Protein AF-A0A915M5M2-F1 (afdb_monomer_lite)

InterPro domains:
  IPR000086 NUDIX hydrolase domain [PF00293] (46-185)
  IPR000086 NUDIX hydrolase domain [PS51462] (45-188)
  IPR007653 Signal peptidase complex subunit 3 [PF04573] (214-385)
  IPR011876 Isopentenyl-diphosphate delta-isomerase, type 1 [TIGR02150] (22-188)
  IPR011876 Isopentenyl-diphosphate delta-isomerase, type 1 [cd02885] (21-188)
  IPR015797 NUDIX hydrolase-like domain superfamily [SSF55811] (20-199)
  IPR036440 Peptidase C15, pyroglutamyl peptidase I-like superfamily [G3DSA:3.40.630.20] (381-502)
  IPR036440 Peptidase C15, pyroglutamyl peptidase I-like superfamily [SSF53182] (428-496)

Foldseek 3Di:
DDDDDDPDPQDPVLVVQQQFWFFFADPLRHTPDTDGNLVVFQDVTETAKEAEWEAAPVLWTKKFQWAQNDPFPHRAIEGDWMGGQGPPQLSDPLQSRLVVVCVGCCQFWVDNPDDSVQKDWQEWDWDWDARDPGTIDTYRYTYIYGYNDDDDTHGDNSTTVDMDTHDPVRVVCVVVVPPGHHDPVRVVCVVVCVVVVCSVQVVPSVVNRDDHDDCDPVNVVVVVVVVVVVVVVVVLVVLAVVQVVFDFAWAKDKDKDDWAWAWDQDPVDRPWIKIWIKIFMWIWTQQVSRDDPFFFKKKKWKWWWDCDPVGRIDIDTQDIDIGGPVHRRIDTDGRDIGPDIPMGRHCRLAQGFFTKIWMKMWGDTPHHDTDIHTYPDIDGDGHYNDHPPDPPPPPDPPDDPPDPPPPFDDDPFDVVQLVVQLPVVADPVLDPDDDDDDRDPPVPVPDDDDWDWDDDDVPDTDIDGADDDDPRRHPVSVVSSVVSSVVSCVVRVVVVVVPPPDD

Structure (mmCIF, N/CA/C/O backbone):
data_AF-A0A915M5M2-F1
#
_entry.id   AF-A0A915M5M2-F1
#
loop_
_atom_site.group_PDB
_atom_site.id
_atom_site.type_symbol
_atom_site.label_atom_id
_atom_site.label_alt_id
_atom_site.label_comp_id
_atom_site.label_asym_id
_atom_site.label_entity_id
_atom_site.label_seq_id
_atom_site.pdbx_PDB_ins_code
_atom_site.Cartn_x
_atom_site.Cartn_y
_atom_site.Cartn_z
_atom_site.occupancy
_atom_site.B_iso_or_equiv
_atom_site.auth_seq_id
_atom_site.auth_comp_id
_atom_site.auth_asym_id
_atom_site.auth_atom_id
_atom_site.pdbx_PDB_model_num
ATOM 1 N N . MET A 1 1 ? -45.201 20.369 19.555 1.00 33.81 1 MET A N 1
ATOM 2 C CA . MET A 1 1 ? -45.383 20.802 20.955 1.00 33.81 1 MET A CA 1
ATOM 3 C C . MET A 1 1 ? -44.369 20.042 21.785 1.00 33.81 1 MET A C 1
ATOM 5 O O . MET A 1 1 ? -44.479 18.831 21.884 1.00 33.81 1 MET A O 1
ATOM 9 N N . SER A 1 2 ? -43.324 20.739 22.230 1.00 32.69 2 SER A N 1
ATOM 10 C CA . SER A 1 2 ? -42.246 20.189 23.054 1.00 32.69 2 SER A CA 1
ATOM 11 C C . SER A 1 2 ? -42.745 20.103 24.493 1.00 32.69 2 SER A C 1
ATOM 13 O O . SER A 1 2 ? -42.995 21.133 25.116 1.00 32.69 2 SER A O 1
ATOM 15 N N . THR A 1 3 ? -42.967 18.893 24.992 1.00 32.53 3 THR A N 1
ATOM 16 C CA . THR A 1 3 ? -43.141 18.652 26.423 1.00 32.53 3 THR A CA 1
ATOM 17 C C . THR A 1 3 ? -41.761 18.702 27.061 1.00 32.53 3 THR A C 1
ATOM 19 O O . THR A 1 3 ? -40.952 17.797 26.870 1.00 32.53 3 THR A O 1
ATOM 22 N N . ALA A 1 4 ? -41.492 19.791 27.779 1.00 34.19 4 ALA A N 1
ATOM 23 C CA . ALA A 1 4 ? -40.374 19.887 28.699 1.00 34.19 4 ALA A CA 1
ATOM 24 C C . ALA A 1 4 ? -40.492 18.754 29.729 1.00 34.19 4 ALA A C 1
ATOM 26 O O . ALA A 1 4 ? -41.452 18.713 30.497 1.00 34.19 4 ALA A O 1
ATOM 27 N N . VAL A 1 5 ? -39.544 17.819 29.695 1.00 35.91 5 VAL A N 1
ATOM 28 C CA . VAL A 1 5 ? -39.347 16.837 30.763 1.00 35.91 5 VAL A CA 1
ATOM 29 C C . VAL A 1 5 ? -38.739 17.603 31.934 1.00 35.91 5 VAL A C 1
ATOM 31 O O . VAL A 1 5 ? -37.741 18.307 31.768 1.00 35.91 5 VAL A O 1
ATOM 34 N N . SER A 1 6 ? -39.413 17.550 33.082 1.00 35.06 6 SER A N 1
ATOM 35 C CA . SER A 1 6 ? -38.939 18.108 34.343 1.00 35.06 6 SER A CA 1
ATOM 36 C C . SER A 1 6 ? -37.562 17.547 34.678 1.00 35.06 6 SER A C 1
ATOM 38 O O . SER A 1 6 ? -37.263 16.390 34.395 1.00 35.06 6 SER A O 1
ATOM 40 N N . THR A 1 7 ? -36.715 18.368 35.296 1.00 39.00 7 THR A N 1
ATOM 41 C CA . THR A 1 7 ? -35.523 17.905 36.009 1.00 39.00 7 THR A CA 1
ATOM 42 C C . THR A 1 7 ? -35.984 17.072 37.201 1.00 39.00 7 THR A C 1
ATOM 44 O O . THR A 1 7 ? -36.107 17.586 38.315 1.00 39.00 7 THR A O 1
ATOM 47 N N . ASP A 1 8 ? -36.332 15.816 36.942 1.00 49.72 8 ASP A N 1
ATOM 48 C CA . ASP A 1 8 ? -36.612 14.839 37.977 1.00 49.72 8 ASP A CA 1
ATOM 49 C C . ASP A 1 8 ? -35.335 14.679 38.802 1.00 49.72 8 ASP A C 1
ATOM 51 O O . ASP A 1 8 ? -34.231 14.523 38.272 1.00 49.72 8 ASP A O 1
ATOM 55 N N . SER A 1 9 ? -35.482 14.825 40.116 1.00 58.91 9 SER A N 1
ATOM 56 C CA . SER A 1 9 ? -34.416 14.599 41.081 1.00 58.91 9 SER A CA 1
ATOM 57 C C . SER A 1 9 ? -33.800 13.228 40.818 1.00 58.91 9 SER A C 1
ATOM 59 O O . SER A 1 9 ? -34.508 12.223 40.912 1.00 58.91 9 SER A O 1
ATOM 61 N N . VAL A 1 10 ? -32.507 13.199 40.484 1.00 68.25 10 VAL A N 1
ATOM 62 C CA . VAL A 1 10 ? -31.727 11.961 40.386 1.00 68.25 10 VAL A CA 1
ATOM 63 C C . VAL A 1 10 ? -31.966 11.144 41.652 1.00 68.25 10 VAL A C 1
ATOM 65 O O . VAL A 1 10 ? -31.984 11.700 42.755 1.00 68.25 10 VAL A O 1
ATOM 68 N N . ASP A 1 11 ? -32.188 9.841 41.488 1.00 81.50 11 ASP A N 1
ATOM 69 C CA . ASP A 1 11 ? -32.394 8.942 42.616 1.00 81.50 11 ASP A CA 1
ATOM 70 C C . ASP A 1 11 ? -31.235 9.095 43.630 1.00 81.50 11 ASP A C 1
ATOM 72 O O . ASP A 1 11 ? -30.071 9.036 43.218 1.00 81.50 11 ASP A O 1
ATOM 76 N N . PRO A 1 12 ? -31.506 9.308 44.936 1.00 83.31 12 PRO A N 1
ATOM 77 C CA . PRO A 1 12 ? -30.465 9.603 45.922 1.00 83.31 12 PRO A CA 1
ATOM 78 C C . PRO A 1 12 ? -29.340 8.564 45.985 1.00 83.31 12 PRO A C 1
ATOM 80 O O . PRO A 1 12 ? -28.201 8.913 46.299 1.00 83.31 12 PRO A O 1
ATOM 83 N N . ILE A 1 13 ? -29.641 7.299 45.678 1.00 81.94 13 ILE A N 1
ATOM 84 C CA . ILE A 1 13 ? -28.661 6.210 45.685 1.00 81.94 13 ILE A CA 1
ATOM 85 C C . ILE A 1 13 ? -27.754 6.319 44.454 1.00 81.94 13 ILE A C 1
ATOM 87 O O . ILE A 1 13 ? -26.530 6.252 44.573 1.00 81.94 13 ILE A O 1
ATOM 91 N N . GLN A 1 14 ? -28.327 6.575 43.273 1.00 84.25 14 GLN A N 1
ATOM 92 C CA . GLN A 1 14 ? -27.537 6.783 42.054 1.00 84.25 14 GLN A CA 1
ATOM 93 C C . GLN A 1 14 ? -26.695 8.067 42.130 1.00 84.25 14 GLN A C 1
ATOM 95 O O . GLN A 1 14 ? -25.570 8.091 41.631 1.00 84.25 14 GLN A O 1
ATOM 100 N N . GLU A 1 15 ? 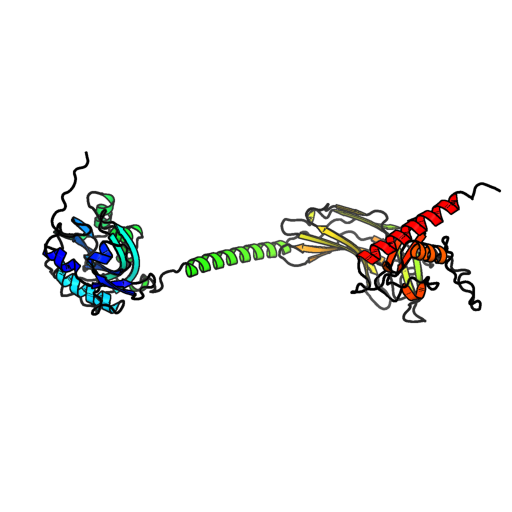-27.187 9.100 42.819 1.00 85.62 15 GLU A N 1
ATOM 101 C CA . GLU A 1 15 ? -26.443 10.333 43.091 1.00 85.62 15 GLU A CA 1
ATOM 102 C C . GLU A 1 15 ? -25.208 10.074 43.973 1.00 85.62 15 GLU A C 1
ATOM 104 O O . GLU A 1 15 ? -24.147 10.659 43.747 1.00 85.62 15 GLU A O 1
ATOM 109 N N . GLN A 1 16 ? -25.302 9.153 44.940 1.00 87.12 16 GLN A N 1
ATOM 110 C CA . GLN A 1 16 ? -24.155 8.746 45.755 1.00 87.12 16 GLN A CA 1
ATOM 111 C C . GLN A 1 16 ? -23.074 8.069 44.898 1.00 87.12 16 GLN A C 1
ATOM 113 O O . GLN A 1 16 ? -21.888 8.378 45.049 1.00 87.12 16 GLN A O 1
ATOM 118 N N . TYR A 1 17 ? -23.461 7.213 43.948 1.00 87.12 17 TYR A N 1
ATOM 119 C CA . TYR A 1 17 ? -22.517 6.543 43.043 1.00 87.12 17 TYR A CA 1
ATOM 120 C C . TYR A 1 17 ? -21.781 7.496 42.098 1.00 87.12 17 TYR A C 1
ATOM 122 O O . TYR A 1 17 ? -20.710 7.161 41.598 1.00 87.12 17 TYR A O 1
ATOM 130 N N . LEU A 1 18 ? -22.294 8.707 41.868 1.00 90.19 18 LEU A N 1
ATOM 131 C CA . LEU A 1 18 ? -21.600 9.710 41.056 1.00 90.19 18 LEU A CA 1
ATOM 132 C C . LEU A 1 18 ? -20.291 10.221 41.683 1.00 90.19 18 LEU A C 1
ATOM 134 O O . LEU A 1 18 ? -19.499 10.866 40.991 1.00 90.19 18 LEU A O 1
ATOM 138 N N . THR A 1 19 ? -20.071 9.950 42.973 1.00 90.00 19 THR A N 1
ATOM 139 C CA . THR A 1 19 ? -18.842 10.307 43.701 1.00 90.00 19 THR A CA 1
ATOM 140 C C . THR A 1 19 ? -17.711 9.291 43.532 1.00 90.00 19 THR A C 1
ATOM 142 O O . THR A 1 19 ? -16.580 9.575 43.922 1.00 90.00 19 THR A O 1
ATOM 145 N N . GLU A 1 20 ? -17.988 8.124 42.940 1.00 93.00 20 GLU A N 1
ATOM 146 C CA . GLU A 1 20 ? -16.972 7.112 42.647 1.00 93.00 20 GLU A CA 1
ATOM 147 C C . GLU A 1 20 ? -15.907 7.661 41.683 1.00 93.00 20 GLU A C 1
ATOM 149 O O . GLU A 1 20 ? -16.223 8.382 40.737 1.00 93.00 20 GLU A O 1
ATOM 154 N N . ASN A 1 21 ? -14.639 7.307 41.911 1.00 95.62 21 ASN A N 1
ATOM 155 C CA . ASN A 1 21 ? -13.532 7.729 41.054 1.00 95.62 21 ASN A CA 1
ATOM 156 C C . ASN A 1 21 ? -13.282 6.699 39.949 1.00 95.62 21 ASN A C 1
ATOM 158 O O . ASN A 1 21 ? -12.758 5.612 40.207 1.00 95.62 21 ASN A O 1
ATOM 162 N N . CYS A 1 22 ? -13.606 7.076 38.719 1.00 97.19 22 CYS A N 1
AT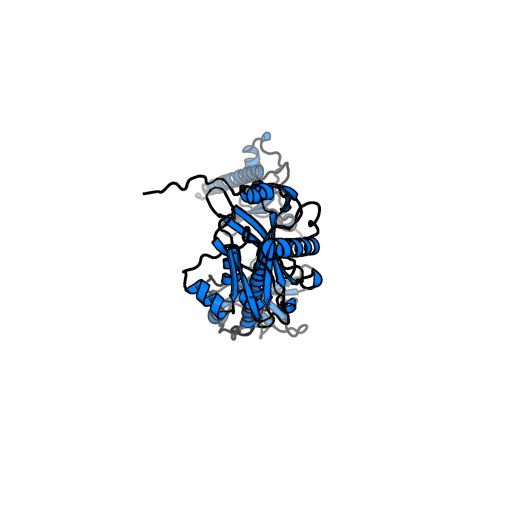OM 163 C CA . CYS A 1 22 ? -13.222 6.378 37.501 1.00 97.19 22 CYS A CA 1
ATOM 164 C C . CYS A 1 22 ? -11.741 6.637 37.170 1.00 97.19 22 CYS A C 1
ATOM 166 O O . CYS A 1 22 ? -11.098 7.550 37.698 1.00 97.19 22 CYS A O 1
ATOM 168 N N . ILE A 1 23 ? -11.197 5.827 36.263 1.00 98.06 23 ILE A N 1
ATOM 169 C CA . ILE A 1 23 ? -9.813 5.938 35.791 1.00 98.06 23 ILE A CA 1
ATOM 170 C C . ILE A 1 23 ? -9.816 6.667 34.451 1.00 98.06 23 ILE A C 1
ATOM 172 O O . ILE A 1 23 ? -10.230 6.093 33.444 1.00 98.06 23 ILE A O 1
ATOM 176 N N . GLN A 1 24 ? -9.348 7.913 34.425 1.00 98.12 24 GLN A N 1
ATOM 177 C CA . GLN A 1 24 ? -9.152 8.646 33.180 1.00 98.12 24 GLN A CA 1
ATOM 178 C C . GLN A 1 24 ? -7.936 8.086 32.441 1.00 98.12 24 GLN A C 1
ATOM 180 O O . GLN A 1 24 ? -6.873 7.903 33.043 1.00 98.12 24 GLN A O 1
ATOM 185 N N . VAL A 1 25 ? -8.083 7.842 31.141 1.00 97.50 25 VAL A N 1
ATOM 186 C CA . VAL A 1 25 ? -7.026 7.264 30.304 1.00 97.50 25 VAL A CA 1
ATOM 187 C C . VAL A 1 25 ? -6.871 8.019 28.992 1.00 97.50 25 VAL A C 1
ATOM 189 O O . VAL A 1 25 ? -7.782 8.715 28.538 1.00 97.50 25 VAL A O 1
ATOM 192 N N . ASP A 1 26 ? -5.703 7.889 28.375 1.00 95.88 26 ASP A N 1
ATOM 193 C CA . ASP A 1 26 ? -5.501 8.298 26.992 1.00 95.88 26 ASP A CA 1
ATOM 194 C C . ASP A 1 26 ? -5.966 7.204 26.007 1.00 95.88 26 ASP A C 1
ATOM 196 O O . ASP A 1 26 ? -6.499 6.157 26.380 1.00 95.88 26 ASP A O 1
ATOM 200 N N . ARG A 1 27 ? -5.778 7.444 24.703 1.00 93.38 27 ARG A N 1
ATOM 201 C CA . ARG A 1 27 ? -6.160 6.475 23.664 1.00 93.38 27 ARG A CA 1
ATOM 202 C C . ARG A 1 27 ? -5.319 5.198 23.676 1.00 93.38 27 ARG A C 1
ATOM 204 O O . ARG A 1 27 ? -5.713 4.263 23.002 1.00 93.38 27 ARG A O 1
ATOM 211 N N . ASN A 1 28 ? -4.190 5.151 24.371 1.00 91.50 28 ASN A N 1
ATOM 212 C CA . ASN A 1 28 ? -3.352 3.959 24.491 1.00 91.50 28 ASN A CA 1
ATOM 213 C C . ASN A 1 28 ? -3.647 3.176 25.776 1.00 91.50 28 ASN A C 1
ATOM 215 O O . ASN A 1 28 ? -2.953 2.204 26.056 1.00 91.50 28 ASN A O 1
ATOM 219 N N . ASP A 1 29 ? -4.690 3.569 26.517 1.00 94.81 29 ASP A N 1
ATOM 220 C CA . ASP A 1 29 ? -5.032 3.029 27.832 1.00 94.81 29 ASP A CA 1
ATOM 221 C C . ASP A 1 29 ? -4.016 3.377 28.936 1.00 94.81 29 ASP A C 1
ATOM 223 O O . ASP A 1 29 ? -3.975 2.722 29.981 1.00 94.81 29 ASP A O 1
ATOM 227 N N . GLU A 1 30 ? -3.221 4.433 28.739 1.00 95.31 30 GLU A N 1
ATOM 228 C CA . GLU A 1 30 ? -2.317 4.953 29.763 1.00 95.31 30 GLU A CA 1
ATOM 229 C C . GLU A 1 30 ? -3.083 5.839 30.747 1.00 95.31 30 GLU A C 1
ATOM 231 O O . GLU A 1 30 ? -3.897 6.681 30.359 1.00 95.31 30 GLU A O 1
ATOM 236 N N . ILE A 1 31 ? -2.826 5.650 32.043 1.00 97.31 31 ILE A N 1
ATOM 237 C CA . ILE A 1 31 ? -3.555 6.338 33.113 1.00 97.31 31 ILE A CA 1
ATOM 238 C C . ILE A 1 31 ? -3.145 7.813 33.160 1.00 97.31 31 ILE A C 1
ATOM 240 O O . ILE A 1 31 ? -1.987 8.137 33.416 1.00 97.31 31 ILE A O 1
ATOM 244 N N . ILE A 1 32 ? -4.122 8.707 32.993 1.00 97.06 32 ILE A N 1
ATOM 245 C CA . ILE A 1 32 ? -3.956 10.156 33.176 1.00 97.06 32 ILE A CA 1
ATOM 246 C C . ILE A 1 32 ? -4.151 10.523 34.653 1.00 97.06 32 ILE A C 1
ATOM 248 O O . ILE A 1 32 ? -3.380 11.304 35.209 1.00 97.06 32 ILE A O 1
ATOM 252 N N . GLY A 1 33 ? -5.169 9.953 35.304 1.00 96.25 33 GLY A N 1
ATOM 253 C CA . GLY A 1 33 ? -5.482 10.236 36.703 1.00 96.25 33 GLY A CA 1
ATOM 254 C C . GLY A 1 33 ? -6.896 9.810 37.116 1.00 96.25 33 GLY A C 1
ATOM 255 O O . GLY A 1 33 ? -7.614 9.193 36.326 1.00 96.25 33 GLY A O 1
ATOM 256 N N . PRO A 1 34 ? -7.305 10.108 38.360 1.00 97.19 34 PRO A N 1
ATOM 257 C CA . PRO A 1 34 ? -8.676 9.901 38.814 1.00 97.19 34 PRO A CA 1
ATOM 258 C C . PRO A 1 34 ? -9.616 10.971 38.248 1.00 97.19 34 PRO A C 1
ATOM 260 O O . PRO A 1 34 ? -9.262 12.147 38.194 1.00 97.19 34 PRO A O 1
ATOM 263 N N . VAL A 1 35 ? -10.842 10.576 37.912 1.00 96.25 35 VAL A N 1
ATOM 264 C CA . VAL A 1 35 ? -11.938 11.491 37.560 1.00 96.25 35 VAL A CA 1
ATOM 265 C C . VAL A 1 35 ? -13.229 10.996 38.204 1.00 96.25 35 VAL A C 1
ATOM 267 O O . VAL A 1 35 ? -13.481 9.793 38.228 1.00 96.25 35 VAL A O 1
ATOM 270 N N . SER A 1 36 ? -14.049 11.894 38.753 1.00 96.69 36 SER A N 1
ATOM 271 C CA . SER A 1 36 ? -15.330 11.471 39.333 1.00 96.69 36 SER A CA 1
ATOM 272 C C . SER A 1 36 ? -16.264 10.938 38.247 1.00 96.69 36 SER A C 1
ATOM 274 O O . SER A 1 36 ? -16.277 11.449 37.123 1.00 96.69 36 SER A O 1
ATOM 276 N N . LYS A 1 37 ? -17.104 9.961 38.595 1.00 94.38 37 LYS A N 1
ATOM 277 C CA . LYS A 1 37 ? -18.106 9.405 37.685 1.00 94.38 37 LYS A CA 1
ATOM 278 C C . LYS A 1 37 ? -19.012 10.496 37.116 1.00 94.38 37 LYS A C 1
ATOM 280 O O . LYS A 1 37 ? -19.298 10.492 35.924 1.00 94.38 37 LYS A O 1
ATOM 285 N N . ARG A 1 38 ? -19.407 11.488 37.924 1.00 95.00 38 ARG A N 1
ATOM 286 C CA . ARG A 1 38 ? -20.149 12.655 37.418 1.00 95.00 38 ARG A CA 1
ATOM 287 C C . ARG A 1 38 ? -19.402 13.365 36.297 1.00 95.00 38 ARG A C 1
ATOM 289 O O . ARG A 1 38 ? -19.973 13.647 35.250 1.00 95.00 38 ARG A O 1
ATOM 296 N N . GLU A 1 39 ? -18.141 13.693 36.534 1.00 95.19 39 GLU A N 1
ATOM 297 C CA . GLU A 1 39 ? -17.367 14.536 35.635 1.00 95.19 39 GLU A CA 1
ATOM 298 C C . GLU A 1 39 ? -17.075 13.843 34.303 1.00 95.19 39 GLU A C 1
ATOM 300 O O . GLU A 1 39 ? -17.228 14.480 33.258 1.00 95.19 39 GLU A O 1
ATOM 305 N N . CYS A 1 40 ? -16.742 12.548 34.318 1.00 94.69 40 CYS A N 1
ATOM 306 C CA . CYS A 1 40 ? -16.488 11.789 33.092 1.00 94.69 40 CYS A CA 1
ATOM 307 C C . CYS A 1 40 ? -17.753 11.439 32.297 1.00 94.69 40 CYS A C 1
ATOM 309 O O . CYS A 1 40 ? -17.640 11.120 31.117 1.00 94.69 40 CYS A O 1
ATOM 311 N N . HIS A 1 41 ? -18.941 11.554 32.907 1.00 94.50 41 HIS A N 1
ATOM 312 C CA . HIS A 1 41 ? -20.216 11.372 32.209 1.00 94.50 41 HIS A CA 1
ATOM 313 C C . HIS A 1 41 ? -20.925 12.691 31.861 1.00 94.50 41 HIS A C 1
ATOM 315 O O . HIS A 1 41 ? -21.901 12.671 31.122 1.00 94.50 41 HIS A O 1
ATOM 321 N N . MET A 1 42 ? -20.471 13.848 32.352 1.00 93.44 42 MET A N 1
ATOM 322 C CA . MET A 1 42 ? -20.959 15.171 31.912 1.00 93.44 42 MET A CA 1
ATOM 323 C C . MET A 1 42 ? -20.045 15.807 30.858 1.00 93.44 42 MET A C 1
ATOM 325 O O . MET A 1 42 ? -20.485 16.616 30.039 1.00 93.44 42 MET A O 1
ATOM 329 N N . ASN A 1 43 ? -18.768 15.430 30.859 1.00 92.75 43 ASN A N 1
ATOM 330 C CA . ASN A 1 43 ? -17.777 15.847 29.878 1.00 92.75 43 ASN A CA 1
ATOM 331 C C . ASN A 1 43 ? -17.299 14.612 29.110 1.00 92.75 43 ASN A C 1
ATOM 333 O O . ASN A 1 43 ? -17.157 13.560 29.720 1.00 92.75 43 ASN A O 1
ATOM 337 N N . PRO A 1 44 ? -16.993 14.703 27.804 1.00 92.38 44 PRO A N 1
ATOM 338 C CA . PRO A 1 44 ? -16.516 13.566 27.016 1.00 92.38 44 PRO A CA 1
ATOM 339 C C . PRO A 1 44 ? -15.044 13.240 27.340 1.00 92.38 44 PRO A C 1
ATOM 341 O O . PRO A 1 44 ? -14.182 13.255 26.460 1.00 92.38 44 PRO A O 1
ATOM 344 N N . LEU A 1 45 ? -14.731 12.982 28.610 1.00 96.25 45 LEU A N 1
ATOM 345 C CA . LEU A 1 45 ? -13.412 12.577 29.082 1.00 96.25 45 LEU A CA 1
ATOM 346 C C . LEU A 1 45 ? -13.275 11.065 28.921 1.00 96.25 45 LEU A C 1
ATOM 348 O O . LEU A 1 45 ? -14.104 10.311 29.424 1.00 96.25 45 LEU A O 1
ATOM 352 N N . LEU A 1 46 ? -12.224 10.635 28.223 1.00 97.94 46 LEU A N 1
ATOM 353 C CA . LEU A 1 46 ? -11.970 9.216 28.006 1.00 97.94 46 LEU A CA 1
ATOM 354 C C . LEU A 1 46 ? -11.596 8.543 29.332 1.00 97.94 46 LEU A C 1
ATOM 356 O O . LEU A 1 46 ? -10.654 8.966 30.007 1.00 97.94 46 LEU A O 1
ATOM 360 N N . HIS A 1 47 ? -12.336 7.505 29.704 1.00 97.81 47 HIS A N 1
ATOM 361 C CA . HIS A 1 47 ? -12.103 6.745 30.927 1.00 97.81 47 HIS A CA 1
ATOM 362 C C . HIS A 1 47 ? -12.258 5.242 30.687 1.00 97.81 47 HIS A C 1
ATOM 364 O O . HIS A 1 47 ? -12.903 4.812 29.732 1.00 97.81 47 HIS A O 1
ATOM 370 N N . ARG A 1 48 ? -11.606 4.429 31.520 1.00 97.94 48 ARG A N 1
ATOM 371 C CA . ARG A 1 48 ? -11.639 2.969 31.393 1.00 97.94 48 ARG A CA 1
ATOM 372 C C . ARG A 1 48 ? -12.993 2.421 31.845 1.00 97.94 48 ARG A C 1
ATOM 374 O O . ARG A 1 48 ? -13.505 2.838 32.885 1.00 97.94 48 ARG A O 1
ATOM 381 N N . ALA A 1 49 ? -13.516 1.451 31.107 1.00 98.00 49 ALA A N 1
ATOM 382 C CA . ALA A 1 49 ? -14.761 0.748 31.399 1.00 98.00 49 ALA A CA 1
ATOM 383 C C . ALA A 1 49 ? -14.654 -0.741 31.041 1.00 98.00 49 ALA A C 1
ATOM 385 O O . ALA A 1 49 ? -13.622 -1.202 30.543 1.00 98.00 49 ALA A O 1
ATOM 386 N N . PHE A 1 50 ? -15.706 -1.500 31.331 1.00 98.06 50 PHE A N 1
ATOM 387 C CA . PHE A 1 50 ? -15.840 -2.884 30.896 1.00 98.06 50 PHE A CA 1
ATOM 388 C C . PHE A 1 50 ? -17.288 -3.255 30.561 1.00 98.06 50 PHE A C 1
ATOM 390 O O . PHE A 1 50 ? -18.235 -2.764 31.183 1.00 98.06 50 PHE A O 1
ATOM 397 N N . SER A 1 51 ? -17.426 -4.236 29.669 1.00 98.12 51 SER A N 1
ATOM 398 C CA . SER A 1 51 ? -18.676 -4.845 29.223 1.00 98.12 51 SER A CA 1
ATOM 399 C C . SER A 1 51 ? -18.586 -6.368 29.337 1.00 98.12 51 SER A C 1
ATOM 401 O O . SER A 1 51 ? -17.827 -7.017 28.618 1.00 98.12 51 SER A O 1
ATOM 403 N N . VAL A 1 52 ? -19.382 -6.957 30.232 1.00 98.38 52 VAL A N 1
ATOM 404 C CA . VAL A 1 52 ? -19.455 -8.409 30.461 1.00 98.38 52 VAL A CA 1
ATOM 405 C C . VAL A 1 52 ? -20.560 -9.047 29.617 1.00 98.38 52 VAL A C 1
ATOM 407 O O . VAL A 1 52 ? -21.685 -8.542 29.572 1.00 98.38 52 VAL A O 1
ATOM 410 N N . PHE A 1 53 ? -20.251 -10.193 29.012 1.00 98.19 53 PHE A N 1
ATOM 411 C CA . PHE A 1 53 ? -21.154 -11.071 28.273 1.00 98.19 53 PHE A CA 1
ATOM 412 C C . PHE A 1 53 ? -21.138 -12.463 28.912 1.00 98.19 53 PHE A C 1
ATOM 414 O O . PHE A 1 53 ? -20.150 -13.193 28.819 1.00 98.19 53 PHE A O 1
ATOM 421 N N . ILE A 1 54 ? -22.228 -12.825 29.585 1.00 98.25 54 ILE A N 1
ATOM 422 C CA . ILE A 1 54 ? -22.391 -14.121 30.246 1.00 98.25 54 ILE A CA 1
ATOM 423 C C . ILE A 1 54 ? -23.171 -15.058 29.330 1.00 98.25 54 ILE A C 1
ATOM 425 O O . ILE A 1 54 ? -24.280 -14.726 28.910 1.00 98.25 54 ILE A O 1
ATOM 429 N N . PHE A 1 55 ? -22.615 -16.243 29.089 1.00 98.06 55 PHE A N 1
ATOM 430 C CA . PHE A 1 55 ? -23.256 -17.339 28.372 1.00 98.06 55 PHE A CA 1
ATOM 431 C C . PHE A 1 55 ? -23.501 -18.520 29.309 1.00 98.06 55 PHE A C 1
ATOM 433 O O . PHE A 1 55 ? -22.589 -18.961 30.016 1.00 98.06 55 PHE A O 1
ATOM 440 N N . ASP A 1 56 ? -24.724 -19.044 29.301 1.00 96.88 56 ASP A N 1
ATOM 441 C CA . ASP A 1 56 ? -25.062 -20.262 30.035 1.00 96.88 56 ASP A CA 1
ATOM 442 C C . ASP A 1 56 ? -24.569 -21.534 29.314 1.00 96.88 56 ASP A C 1
ATOM 444 O O . ASP A 1 56 ? -23.981 -21.488 28.229 1.00 96.88 56 ASP A O 1
ATOM 448 N N . LYS A 1 57 ? -24.807 -22.699 29.925 1.00 95.62 57 LYS A N 1
ATOM 449 C CA . LYS A 1 57 ? -24.462 -24.013 29.346 1.00 95.62 57 LYS A CA 1
ATOM 450 C C . LYS A 1 57 ? -25.216 -24.341 28.050 1.00 95.62 57 LYS A C 1
ATOM 452 O O . LYS A 1 57 ? -24.766 -25.185 27.281 1.00 95.62 57 LYS A O 1
ATOM 457 N N . GLU A 1 58 ? -26.342 -23.680 27.797 1.00 96.31 58 GLU A N 1
ATOM 458 C CA . GLU A 1 58 ? -27.153 -23.817 26.580 1.00 96.31 58 GLU A CA 1
ATOM 459 C C . GLU A 1 58 ? -26.723 -22.813 25.497 1.00 96.31 58 GLU A C 1
ATOM 461 O O . GLU A 1 58 ? -27.364 -22.707 24.451 1.00 96.31 58 GLU A O 1
ATOM 466 N N . ARG A 1 59 ? -25.611 -22.094 25.722 1.00 96.19 59 ARG A N 1
ATOM 467 C CA . ARG A 1 59 ? -25.092 -21.032 24.854 1.00 96.19 59 ARG A CA 1
ATOM 468 C C . ARG A 1 59 ? -26.104 -19.904 24.650 1.00 96.19 59 ARG A C 1
ATOM 470 O O . ARG A 1 59 ? -26.099 -19.276 23.595 1.00 96.19 59 ARG A O 1
ATOM 477 N N . ARG A 1 60 ? -26.966 -19.617 25.623 1.00 97.75 60 ARG A N 1
ATOM 478 C CA . ARG A 1 60 ? -27.783 -18.397 25.634 1.00 97.75 60 ARG A CA 1
ATOM 479 C C . ARG A 1 60 ? -27.033 -17.293 26.356 1.00 97.75 60 ARG A C 1
ATOM 481 O O . ARG A 1 60 ? -26.383 -17.543 27.367 1.00 97.75 60 ARG A O 1
ATOM 488 N N . MET A 1 61 ? -27.156 -16.068 25.867 1.00 98.00 61 MET A N 1
ATOM 489 C CA . MET A 1 61 ? -26.537 -14.901 26.482 1.00 98.00 61 MET A CA 1
ATOM 490 C C . MET A 1 61 ? -27.498 -14.215 27.448 1.00 98.00 61 MET A C 1
ATOM 492 O O . MET A 1 61 ? -28.658 -13.983 27.107 1.00 98.00 61 MET A O 1
ATOM 496 N N . LEU A 1 62 ? -27.007 -13.838 28.627 1.00 98.31 62 LEU A N 1
ATOM 497 C CA . LEU A 1 62 ? -27.752 -13.033 29.589 1.00 98.31 62 LEU A CA 1
ATOM 498 C C . LEU A 1 62 ? -27.767 -11.559 29.167 1.00 98.31 62 LEU A C 1
ATOM 500 O O . LEU A 1 62 ? -26.728 -10.900 29.128 1.00 98.31 62 LEU A O 1
ATOM 504 N N . LEU A 1 63 ? -28.953 -11.026 28.917 1.00 98.31 63 LEU A N 1
ATOM 505 C CA . LEU A 1 63 ? -29.216 -9.600 28.781 1.00 98.31 63 LEU A CA 1
ATOM 506 C C . LEU A 1 63 ? -29.762 -9.025 30.083 1.00 98.31 63 LEU A C 1
ATOM 508 O O . LEU A 1 63 ? -30.531 -9.691 30.783 1.00 98.31 63 LEU A O 1
ATOM 512 N N . GLN A 1 64 ? -29.454 -7.754 30.333 1.00 97.81 64 GLN A N 1
ATOM 513 C CA . GLN A 1 64 ? -30.148 -6.955 31.339 1.00 97.81 64 GLN A CA 1
ATOM 514 C C . GLN A 1 64 ? -30.859 -5.765 30.691 1.00 97.81 64 GLN A C 1
ATOM 516 O O . GLN A 1 64 ? -30.347 -5.146 29.753 1.00 97.81 64 GLN A O 1
ATOM 521 N N . LYS A 1 65 ? -32.030 -5.415 31.217 1.00 97.88 65 LYS A N 1
ATOM 522 C CA . LYS A 1 65 ? -32.710 -4.149 30.962 1.00 97.88 65 LYS A CA 1
ATOM 523 C C . LYS A 1 65 ? -32.417 -3.224 32.129 1.00 97.88 65 LYS A C 1
ATOM 525 O O . LYS A 1 65 ? -32.716 -3.544 33.279 1.00 97.88 65 LYS A O 1
ATOM 530 N N . ARG A 1 66 ? -31.808 -2.079 31.838 1.00 97.44 66 ARG A N 1
ATOM 531 C CA . ARG A 1 66 ? -31.426 -1.084 32.850 1.00 97.44 66 ARG A CA 1
ATOM 532 C C . ARG A 1 66 ? -32.660 -0.613 33.629 1.00 97.44 66 ARG A C 1
ATOM 534 O O . ARG A 1 66 ? -33.756 -0.547 33.066 1.00 97.44 66 ARG A O 1
ATOM 541 N N . SER A 1 67 ? -32.519 -0.328 34.923 1.00 96.12 67 SER A N 1
ATOM 542 C CA . SER A 1 67 ? -33.613 0.230 35.732 1.00 96.12 67 SER A CA 1
ATOM 543 C C 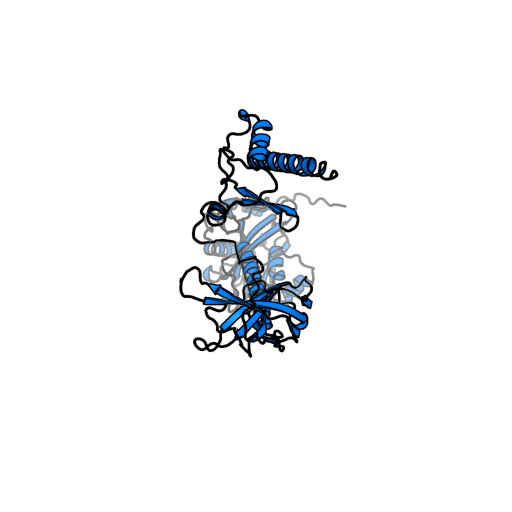. SER A 1 67 ? -34.027 1.622 35.230 1.00 96.12 67 SER A C 1
ATOM 545 O O . SER A 1 67 ? -33.316 2.272 34.456 1.00 96.12 67 SER A O 1
ATOM 547 N N . SER A 1 68 ? -35.197 2.096 35.662 1.00 94.25 68 SER A N 1
ATOM 548 C CA . SER A 1 68 ? -35.649 3.465 35.380 1.00 94.25 68 SER A CA 1
ATOM 549 C C . SER A 1 68 ? -34.881 4.528 36.165 1.00 94.25 68 SER A C 1
ATOM 551 O O . SER A 1 68 ? -34.939 5.695 35.801 1.00 94.25 68 SER A O 1
ATOM 553 N N . THR A 1 69 ? -34.186 4.143 37.237 1.00 91.50 69 THR A N 1
ATOM 554 C CA . THR A 1 69 ? -33.419 5.049 38.103 1.00 91.50 69 THR A CA 1
ATOM 555 C C . THR A 1 69 ? -32.007 5.315 37.576 1.00 91.50 69 THR A C 1
ATOM 557 O O . THR A 1 69 ? -31.355 6.245 38.048 1.00 91.50 69 THR A O 1
ATOM 560 N N . LYS A 1 70 ? -31.516 4.549 36.585 1.00 91.50 70 LYS A N 1
ATOM 561 C CA . LYS A 1 70 ? -30.214 4.805 35.948 1.00 91.50 70 LYS A CA 1
ATOM 562 C C . LYS A 1 70 ? -30.164 6.203 35.334 1.00 91.50 70 LYS A C 1
ATOM 564 O O . LYS A 1 70 ? -31.029 6.580 34.552 1.00 91.50 70 LYS A O 1
ATOM 569 N N . ILE A 1 71 ? -29.074 6.913 35.612 1.00 90.62 71 ILE A N 1
ATOM 570 C CA . ILE A 1 71 ? -28.821 8.257 35.079 1.00 90.62 71 ILE A CA 1
ATOM 571 C C . ILE A 1 71 ? -28.581 8.211 33.564 1.00 90.62 71 ILE A C 1
ATOM 573 O O . ILE A 1 71 ? -29.228 8.929 32.808 1.00 90.62 71 ILE A O 1
ATOM 577 N N . THR A 1 72 ? -27.670 7.345 33.107 1.00 90.56 72 THR A N 1
ATOM 578 C CA . THR A 1 72 ? -27.410 7.136 31.678 1.00 90.56 72 THR A CA 1
ATOM 579 C C . THR A 1 72 ? -28.238 5.977 31.142 1.00 90.56 72 THR A C 1
ATOM 581 O O . THR A 1 72 ? -28.249 4.884 31.720 1.00 90.56 72 THR A O 1
ATOM 584 N N . PHE A 1 73 ? -28.911 6.205 30.012 1.00 93.88 73 PHE A N 1
ATOM 585 C CA . PHE A 1 73 ? -29.693 5.205 29.280 1.00 93.88 73 PHE A CA 1
ATOM 586 C C . PHE A 1 73 ? -30.635 4.360 30.176 1.00 93.88 73 PHE A C 1
ATOM 588 O O . PHE A 1 73 ? -30.454 3.142 30.276 1.00 93.88 73 PHE A O 1
ATOM 595 N N . PRO A 1 74 ? -31.622 4.957 30.869 1.00 95.06 74 PRO A N 1
ATOM 596 C CA . PRO A 1 74 ? -32.613 4.186 31.621 1.00 95.06 74 PRO A CA 1
ATOM 597 C C . PRO A 1 74 ? -33.488 3.336 30.688 1.00 95.06 74 PRO A C 1
ATOM 599 O O . PRO A 1 74 ? -33.759 3.720 29.551 1.00 95.06 74 PRO A O 1
ATOM 602 N N . LEU A 1 75 ? -33.958 2.184 31.180 1.00 95.75 75 LEU A N 1
ATOM 603 C CA . LEU A 1 75 ? -34.905 1.289 30.488 1.00 95.75 75 LEU A CA 1
ATOM 604 C C . LEU A 1 75 ? -34.455 0.711 29.128 1.00 95.75 75 LEU A C 1
ATOM 606 O O . LEU A 1 75 ? -35.280 0.131 28.418 1.00 95.75 75 LEU A O 1
ATOM 610 N N . VAL A 1 76 ? -33.171 0.805 28.765 1.00 96.56 76 VAL A N 1
ATOM 611 C CA . VAL A 1 76 ? -32.633 0.145 27.560 1.00 96.56 76 VAL A CA 1
ATOM 612 C C . VAL A 1 76 ? -32.077 -1.244 27.878 1.00 96.56 76 VAL A C 1
ATOM 614 O O . VAL A 1 76 ? -31.537 -1.484 28.962 1.00 96.56 76 VAL A O 1
ATOM 617 N N . TRP A 1 77 ? -32.180 -2.154 26.913 1.00 98.06 77 TRP A N 1
ATOM 618 C CA . TRP A 1 77 ? -31.523 -3.457 26.936 1.00 98.06 77 TRP A CA 1
ATOM 619 C C . TRP A 1 77 ? -30.034 -3.335 26.617 1.00 98.06 77 TRP A C 1
ATOM 621 O O . TRP A 1 77 ? -29.619 -2.556 25.759 1.00 98.06 77 TRP A O 1
ATOM 631 N N . THR A 1 78 ? -29.218 -4.131 27.295 1.00 97.94 78 THR A N 1
ATOM 632 C CA . THR A 1 78 ? -27.766 -4.169 27.108 1.00 97.94 78 THR A CA 1
ATOM 633 C C . THR A 1 78 ? -27.217 -5.561 27.443 1.00 97.94 78 THR A C 1
ATOM 635 O O . THR A 1 78 ? -27.958 -6.435 27.904 1.00 97.94 78 THR A O 1
ATOM 638 N N . ASN A 1 79 ? -25.924 -5.783 27.195 1.00 97.75 79 ASN A N 1
ATOM 639 C CA . ASN A 1 79 ? -25.188 -6.968 27.653 1.00 97.75 79 ASN A CA 1
ATOM 640 C C . ASN A 1 79 ? -25.232 -7.132 29.184 1.00 97.75 79 ASN A C 1
ATOM 642 O O . ASN A 1 79 ? -25.684 -6.246 29.902 1.00 97.75 79 ASN A O 1
ATOM 646 N N . SER A 1 80 ? -24.746 -8.270 29.680 1.00 97.75 80 SER A N 1
ATOM 647 C CA . SER A 1 80 ? -25.005 -8.754 31.039 1.00 97.75 80 SER A CA 1
ATOM 648 C C . SER A 1 80 ? -24.675 -7.752 32.146 1.00 97.75 80 SER A C 1
ATOM 650 O O . SER A 1 80 ? -25.481 -7.592 33.048 1.00 97.75 80 SER A O 1
ATOM 652 N N . CYS A 1 81 ? -23.525 -7.075 32.100 1.00 98.00 81 CYS A N 1
ATOM 653 C CA . CYS A 1 81 ? -23.162 -6.040 33.076 1.00 98.00 81 CYS A CA 1
ATOM 654 C C . CYS A 1 81 ? -22.130 -5.081 32.469 1.00 98.00 81 CYS A C 1
ATOM 656 O O . CYS A 1 81 ? -21.220 -5.535 31.777 1.00 98.00 81 CYS A O 1
ATOM 658 N N . CYS A 1 82 ? -22.260 -3.773 32.715 1.00 96.94 82 CYS A N 1
ATOM 659 C CA . CYS A 1 82 ? -21.309 -2.752 32.248 1.00 96.94 82 CYS A CA 1
ATOM 660 C C . CYS A 1 82 ? -21.024 -1.758 33.367 1.00 96.94 82 CYS A C 1
ATOM 662 O O . CYS A 1 82 ? -21.968 -1.291 34.010 1.00 96.94 82 CYS A O 1
ATOM 664 N N . SER A 1 83 ? -19.759 -1.416 33.600 1.00 97.00 83 SER A N 1
ATOM 665 C CA . SER A 1 83 ? -19.377 -0.443 34.629 1.00 97.00 83 SER A CA 1
ATOM 666 C C . SER A 1 83 ? -17.899 -0.059 34.505 1.00 97.00 83 SER A C 1
ATOM 668 O O . SER A 1 83 ? -17.201 -0.453 33.576 1.00 97.00 83 SER A O 1
ATOM 670 N N . HIS A 1 84 ? -17.411 0.691 35.490 1.00 97.69 84 HIS A N 1
ATOM 671 C CA . HIS A 1 84 ? -16.044 1.187 35.568 1.00 97.69 84 HIS A CA 1
ATOM 672 C C . HIS A 1 84 ? -15.210 0.461 36.636 1.00 97.69 84 HIS A C 1
ATOM 674 O O . HIS A 1 84 ? -15.727 0.185 37.731 1.00 97.69 84 HIS A O 1
ATOM 680 N N . PRO A 1 85 ? -13.918 0.193 36.369 1.00 97.75 85 PRO A N 1
ATOM 681 C CA . PRO A 1 85 ? -12.936 -0.030 37.420 1.00 97.75 85 PRO A CA 1
ATOM 682 C C . PRO A 1 85 ? -12.679 1.259 38.212 1.00 97.75 85 PRO A C 1
ATOM 684 O O . PRO A 1 85 ? -12.660 2.360 37.657 1.00 97.75 85 PRO A O 1
ATOM 687 N N . LEU A 1 86 ? -12.465 1.115 39.517 1.00 97.44 86 LEU A N 1
ATOM 688 C CA . LEU A 1 86 ? -12.227 2.226 40.435 1.00 97.44 86 LEU A CA 1
ATOM 689 C C . LEU A 1 86 ? -10.737 2.569 40.557 1.00 97.44 86 LEU A C 1
ATOM 691 O O . LEU A 1 86 ? -9.880 1.701 40.767 1.00 97.44 86 LEU A O 1
ATOM 695 N N . PHE A 1 87 ? -10.428 3.864 40.485 1.00 96.38 87 PHE A N 1
ATOM 696 C CA . PHE A 1 87 ? -9.070 4.369 40.673 1.00 96.38 87 PHE A CA 1
ATOM 697 C C . PHE A 1 87 ? -8.537 4.038 42.078 1.00 96.38 87 PHE A C 1
ATOM 699 O O . PHE A 1 87 ? -9.261 4.122 43.069 1.00 96.38 87 PHE A O 1
ATOM 706 N N . GLY A 1 88 ? -7.256 3.666 42.173 1.00 93.44 88 GLY A N 1
ATOM 707 C CA . GLY A 1 88 ? -6.584 3.317 43.428 1.00 93.44 88 GLY A CA 1
ATOM 708 C C . GLY A 1 88 ? -6.737 1.857 43.870 1.00 93.44 88 GLY A C 1
ATOM 709 O O . GLY A 1 88 ? -5.864 1.366 44.581 1.00 93.44 88 GLY A O 1
ATOM 710 N N . ILE A 1 89 ? -7.785 1.146 43.429 1.00 94.00 89 ILE A N 1
ATOM 711 C CA . ILE A 1 89 ? -8.027 -0.261 43.812 1.00 94.00 89 ILE A CA 1
ATOM 712 C C . ILE A 1 89 ? -8.062 -1.240 42.628 1.00 94.00 89 ILE A C 1
ATOM 714 O O . ILE A 1 89 ? -7.610 -2.372 42.763 1.00 94.00 89 ILE A O 1
ATOM 718 N N . GLU A 1 90 ? -8.544 -0.815 41.459 1.00 96.38 90 GLU A N 1
ATOM 719 C CA . GLU A 1 90 ? -8.807 -1.675 40.288 1.00 96.38 90 GLU A CA 1
ATOM 720 C C . GLU A 1 90 ? -8.075 -1.155 39.036 1.00 96.38 90 GLU A C 1
ATOM 722 O O . GLU A 1 90 ? -8.502 -1.346 37.900 1.00 96.38 90 GLU A O 1
ATOM 727 N N . GLN A 1 91 ? -6.947 -0.471 39.229 1.00 93.31 91 GLN A N 1
ATOM 728 C CA . GLN A 1 91 ? -6.271 0.276 38.162 1.00 93.31 91 GLN A CA 1
ATOM 729 C C . GLN A 1 91 ? -5.345 -0.540 37.253 1.00 93.31 91 GLN A C 1
ATOM 731 O O . GLN A 1 91 ? -4.908 -0.053 36.207 1.00 93.31 91 GLN A O 1
ATOM 736 N N . ASN A 1 92 ? -5.063 -1.786 37.626 1.00 91.12 92 ASN A N 1
ATOM 737 C CA . ASN A 1 92 ? -4.073 -2.626 36.961 1.00 91.12 92 ASN A CA 1
ATOM 738 C C . ASN A 1 92 ? -4.660 -3.333 35.730 1.00 91.12 92 ASN A C 1
ATOM 740 O O . ASN A 1 92 ? -4.952 -4.524 35.792 1.00 91.12 92 ASN A O 1
ATOM 744 N N . GLY A 1 93 ? -4.829 -2.597 34.625 1.00 90.88 93 GLY A N 1
ATOM 745 C CA . GLY A 1 93 ? -5.188 -3.129 33.301 1.00 90.88 93 GLY A CA 1
ATOM 746 C C . GLY A 1 93 ? -6.270 -4.218 33.330 1.00 90.88 93 GLY A C 1
ATOM 747 O O . GLY A 1 93 ? -7.322 -4.042 33.947 1.00 90.88 93 GLY A O 1
ATOM 748 N N . VAL A 1 94 ? -5.977 -5.358 32.695 1.00 94.31 94 VAL A N 1
ATOM 749 C CA . VAL A 1 94 ? -6.862 -6.535 32.611 1.00 94.31 94 VAL A CA 1
ATOM 750 C C . VAL A 1 94 ? -7.275 -7.067 33.987 1.00 94.31 94 VAL A C 1
ATOM 752 O O . VAL A 1 94 ? -8.457 -7.331 34.205 1.00 94.31 94 VAL A O 1
ATOM 755 N N . ASP A 1 95 ? -6.339 -7.214 34.926 1.00 95.62 95 ASP A N 1
ATOM 756 C CA . ASP A 1 95 ? -6.634 -7.787 36.246 1.00 95.62 95 ASP A CA 1
ATOM 757 C C . ASP A 1 95 ? -7.578 -6.886 37.048 1.00 95.62 95 ASP A C 1
ATOM 759 O O . ASP A 1 95 ? -8.556 -7.356 37.630 1.00 95.62 95 ASP A O 1
ATOM 763 N N . GLY A 1 96 ? -7.323 -5.576 37.025 1.00 96.62 96 GLY A N 1
ATOM 764 C CA . GLY A 1 96 ? -8.160 -4.573 37.678 1.00 96.62 96 GLY A CA 1
ATOM 765 C C . GLY A 1 96 ? -9.583 -4.555 37.122 1.00 96.62 96 GLY A C 1
ATOM 766 O O . GLY A 1 96 ? -10.552 -4.575 37.881 1.00 96.62 96 GLY A O 1
ATOM 767 N N . VAL A 1 97 ? -9.713 -4.625 35.797 1.00 97.44 97 VAL A N 1
ATOM 768 C CA . VAL A 1 97 ? -11.006 -4.706 35.111 1.00 97.44 97 VAL A CA 1
ATOM 769 C C . VAL A 1 97 ? -11.788 -5.969 35.491 1.00 97.44 97 VAL A C 1
ATOM 771 O O . VAL A 1 97 ? -12.981 -5.883 35.776 1.00 97.44 97 VAL A O 1
ATOM 774 N N . LYS A 1 98 ? -11.142 -7.139 35.568 1.00 98.00 98 LYS A N 1
ATOM 775 C CA . LYS A 1 98 ? -11.822 -8.377 35.988 1.00 98.00 98 LYS A CA 1
ATOM 776 C C . LYS A 1 98 ? -12.279 -8.330 37.451 1.00 98.00 98 LYS A C 1
ATOM 778 O O . LYS A 1 98 ? -13.355 -8.831 37.781 1.00 98.00 98 LYS A O 1
ATOM 783 N N . ILE A 1 99 ? -11.491 -7.714 38.336 1.00 97.81 99 ILE A N 1
ATOM 784 C CA . ILE A 1 99 ? -11.879 -7.497 39.740 1.00 97.81 99 ILE A CA 1
ATOM 785 C C . ILE A 1 99 ? -13.120 -6.595 39.810 1.00 97.81 99 ILE A C 1
ATOM 787 O O . ILE A 1 99 ? -14.092 -6.939 40.490 1.00 97.81 99 ILE A O 1
ATOM 791 N N . ALA A 1 100 ? -13.125 -5.501 39.045 1.00 98.06 100 ALA A N 1
ATOM 792 C CA . ALA A 1 100 ? -14.261 -4.589 38.952 1.00 98.06 100 ALA A CA 1
ATOM 793 C C . ALA A 1 100 ? -15.519 -5.279 38.402 1.00 98.06 100 ALA A C 1
ATOM 795 O O . ALA A 1 100 ? -16.612 -5.114 38.951 1.00 98.06 100 ALA A O 1
ATOM 796 N N . ALA A 1 101 ? -15.361 -6.116 37.372 1.00 98.25 101 ALA A N 1
ATOM 797 C CA . ALA A 1 101 ? -16.439 -6.921 36.813 1.00 98.25 101 ALA A CA 1
ATOM 798 C C . ALA A 1 101 ? -17.047 -7.858 37.861 1.00 98.25 101 ALA A C 1
ATOM 800 O O . ALA A 1 101 ? -18.265 -7.877 38.021 1.00 98.25 101 ALA A O 1
ATOM 801 N N . LYS A 1 102 ? -16.230 -8.565 38.655 1.00 97.88 102 LYS A N 1
ATOM 802 C CA . LYS A 1 102 ? -16.732 -9.430 39.737 1.00 97.88 102 LYS A CA 1
ATOM 803 C C . LYS A 1 102 ? -17.525 -8.634 40.780 1.00 97.88 102 LYS A C 1
ATOM 805 O O . LYS A 1 102 ? -18.617 -9.047 41.168 1.00 97.88 102 LYS A O 1
ATOM 810 N N . ARG A 1 103 ? -17.013 -7.472 41.203 1.00 97.56 103 ARG A N 1
ATOM 811 C CA . ARG A 1 103 ? -17.704 -6.573 42.147 1.00 97.56 103 ARG A CA 1
ATOM 812 C C . ARG A 1 103 ? -19.069 -6.132 41.613 1.00 97.56 103 ARG A C 1
ATOM 814 O O . ARG A 1 103 ? -20.051 -6.125 42.353 1.00 97.56 103 ARG A O 1
ATOM 821 N N . LYS A 1 104 ? -19.138 -5.766 40.335 1.00 97.69 104 LYS A N 1
ATOM 822 C CA . LYS A 1 104 ? -20.353 -5.226 39.713 1.00 97.69 104 LYS A CA 1
ATOM 823 C C . LYS A 1 104 ? -21.366 -6.296 39.325 1.00 97.69 104 LYS A C 1
ATOM 825 O O . LYS A 1 104 ? -22.555 -6.041 39.474 1.00 97.69 104 LYS A O 1
ATOM 830 N N . LEU A 1 105 ? -20.926 -7.499 38.964 1.00 98.00 105 LEU A N 1
ATOM 831 C CA . LEU A 1 105 ? -21.802 -8.665 38.813 1.00 98.00 105 LEU A CA 1
ATOM 832 C C . LEU A 1 105 ? -22.520 -9.009 40.123 1.00 98.00 105 LEU A C 1
ATOM 834 O O . LEU A 1 105 ? -23.729 -9.247 40.117 1.00 98.00 105 LEU A O 1
ATOM 838 N N . LEU A 1 106 ? -21.810 -8.960 41.253 1.00 97.62 106 LEU A N 1
ATOM 839 C CA . LEU A 1 106 ? -22.427 -9.139 42.566 1.00 97.62 106 LEU A CA 1
ATOM 840 C C . LEU A 1 106 ? -23.409 -8.005 42.887 1.00 97.62 106 LEU A C 1
ATOM 842 O O . LEU A 1 106 ? -24.513 -8.261 43.354 1.00 97.62 106 LEU A O 1
ATOM 846 N N . HIS A 1 107 ? -23.030 -6.757 42.617 1.00 96.25 107 HIS A N 1
ATOM 847 C CA . HIS A 1 107 ? -23.858 -5.598 42.951 1.00 96.25 107 HIS A CA 1
ATOM 848 C C . HIS A 1 107 ? -25.131 -5.462 42.098 1.00 96.25 107 HIS A C 1
ATOM 850 O O . HIS A 1 107 ? -26.195 -5.168 42.638 1.00 96.25 107 HIS A O 1
ATOM 856 N N . GLU A 1 108 ? -25.036 -5.635 40.776 1.00 97.31 108 GLU A N 1
ATOM 857 C CA . GLU A 1 108 ? -26.160 -5.422 39.849 1.00 97.31 108 GLU A CA 1
ATOM 858 C C . GLU A 1 108 ? -27.024 -6.672 39.688 1.00 97.31 108 GLU A C 1
ATOM 860 O O . GLU A 1 108 ? -28.250 -6.577 39.666 1.00 97.31 108 GLU A O 1
ATOM 865 N N . LEU A 1 109 ? -26.400 -7.849 39.598 1.00 97.12 109 LEU A N 1
ATOM 866 C CA . LEU A 1 109 ? -27.097 -9.101 39.302 1.00 97.12 109 LEU A CA 1
ATOM 867 C C . LEU A 1 109 ? -27.181 -10.054 40.499 1.00 97.12 109 LEU A C 1
ATOM 869 O O . LEU A 1 109 ? -27.927 -11.029 40.438 1.00 97.12 109 LEU A O 1
ATOM 873 N N . GLY A 1 110 ? -26.442 -9.810 41.584 1.00 97.12 110 GLY A N 1
ATOM 874 C CA . GLY A 1 110 ? -26.356 -10.754 42.700 1.00 97.12 110 GLY A CA 1
ATOM 875 C C . GLY A 1 110 ? -25.560 -12.017 42.360 1.00 97.12 110 GLY A C 1
ATOM 876 O O . GLY A 1 110 ? -25.818 -13.064 42.946 1.00 97.12 110 GLY A O 1
ATOM 877 N N . ILE A 1 111 ? -24.643 -11.946 41.388 1.00 97.12 111 ILE A N 1
ATOM 878 C CA . ILE A 1 111 ? -23.806 -13.073 40.953 1.00 97.12 111 ILE A CA 1
ATOM 879 C C . ILE A 1 111 ? -22.467 -13.033 41.701 1.00 97.12 111 ILE A C 1
ATOM 881 O O . ILE A 1 111 ? -21.632 -12.171 41.434 1.00 97.12 111 ILE A O 1
ATOM 885 N N . ASP A 1 112 ? -22.237 -13.984 42.607 1.00 94.81 112 ASP A N 1
ATOM 886 C CA . ASP A 1 112 ? -20.973 -14.157 43.345 1.00 94.81 112 ASP A CA 1
ATOM 887 C C . ASP A 1 112 ? -20.128 -15.352 42.863 1.00 94.81 112 ASP A C 1
ATOM 889 O O . ASP A 1 112 ? -18.938 -15.441 43.180 1.00 94.81 112 ASP A O 1
ATOM 893 N N . THR A 1 113 ? -20.724 -16.249 42.073 1.00 94.38 113 THR A N 1
ATOM 894 C CA . THR A 1 113 ? -20.126 -17.520 41.637 1.00 94.38 113 THR A CA 1
ATOM 895 C C . THR A 1 113 ? -19.044 -17.370 40.569 1.00 94.38 113 THR A C 1
ATOM 897 O O . THR A 1 113 ? -18.207 -18.260 40.431 1.00 94.38 113 THR A O 1
ATOM 900 N N . VAL A 1 114 ? -19.027 -16.254 39.834 1.00 95.25 114 VAL A N 1
ATOM 901 C CA . VAL A 1 114 ? -18.040 -15.983 38.779 1.00 95.25 114 VAL A CA 1
ATOM 902 C C . VAL A 1 114 ? -16.740 -15.467 39.395 1.00 95.25 114 VAL A C 1
ATOM 904 O O . VAL A 1 114 ? -16.710 -14.440 40.082 1.00 95.25 114 VAL A O 1
ATOM 907 N N . ASN A 1 115 ? -15.632 -16.154 39.125 1.00 95.44 115 ASN A N 1
ATOM 908 C CA . ASN A 1 115 ? -14.301 -15.733 39.539 1.00 95.44 115 ASN A CA 1
ATOM 909 C C . ASN A 1 115 ? -13.549 -15.027 38.409 1.00 95.44 115 ASN A C 1
ATOM 911 O O . ASN A 1 115 ? -13.846 -15.172 37.231 1.00 95.44 115 ASN A O 1
ATOM 915 N N . VAL A 1 116 ? -12.507 -14.283 38.784 1.00 95.19 116 VAL A N 1
ATOM 916 C CA . VAL A 1 116 ? -11.616 -13.575 37.847 1.00 95.19 116 VAL A CA 1
ATOM 917 C C . VAL A 1 116 ? -10.973 -14.533 36.828 1.00 95.19 116 VAL A C 1
ATOM 919 O O . VAL A 1 116 ? -10.730 -14.151 35.686 1.00 95.19 116 VAL A O 1
ATOM 922 N N . GLY A 1 117 ? -10.722 -15.786 37.222 1.00 94.75 117 GLY A N 1
ATOM 923 C CA . GLY A 1 117 ? -10.189 -16.821 36.331 1.00 94.75 117 GLY A CA 1
ATOM 924 C C . GLY A 1 117 ? -11.170 -17.297 35.255 1.00 94.75 117 GLY A C 1
ATOM 925 O O . GLY A 1 117 ? -10.719 -17.776 34.223 1.00 94.75 117 GLY A O 1
ATOM 926 N N . ASP A 1 118 ? -12.477 -17.113 35.464 1.00 94.75 118 ASP A N 1
ATOM 927 C CA . ASP A 1 118 ? -13.535 -17.537 34.533 1.00 94.75 118 ASP A CA 1
ATOM 928 C C . ASP A 1 118 ? -13.814 -16.483 33.446 1.00 94.75 118 ASP A C 1
ATOM 930 O O . ASP A 1 118 ? -14.616 -16.698 32.538 1.00 94.75 118 ASP A O 1
ATOM 934 N N . MET A 1 119 ? -13.182 -15.313 33.568 1.00 97.12 119 MET A N 1
ATOM 935 C CA . MET A 1 119 ? -13.380 -14.161 32.698 1.00 97.12 119 MET A CA 1
ATOM 936 C C . MET A 1 119 ? -12.323 -14.129 31.597 1.00 97.12 119 MET A C 1
ATOM 938 O O . MET A 1 119 ? -11.136 -13.943 31.877 1.00 97.12 119 MET A O 1
ATOM 942 N N . GLU A 1 120 ? -12.750 -14.218 30.343 1.00 95.88 120 GLU A N 1
ATOM 943 C CA . GLU A 1 120 ? -11.892 -14.068 29.168 1.00 95.88 120 GLU A CA 1
ATOM 944 C C . GLU A 1 120 ? -12.037 -12.659 28.589 1.00 95.88 120 GLU A C 1
ATOM 946 O O . GLU A 1 120 ? -13.127 -12.243 28.207 1.00 95.88 120 GLU A O 1
ATOM 951 N N . VAL A 1 121 ? -10.941 -11.899 28.533 1.00 95.56 121 VAL A N 1
ATOM 952 C CA . VAL A 1 121 ? -10.941 -10.558 27.926 1.00 95.56 121 VAL A CA 1
ATOM 953 C C . VAL A 1 121 ? -10.707 -10.699 26.430 1.00 95.56 121 VAL A C 1
ATOM 955 O O . VAL A 1 121 ? -9.682 -11.237 26.016 1.00 95.56 121 VAL A O 1
ATOM 958 N N . MET A 1 122 ? -11.652 -10.215 25.629 1.00 93.75 122 MET A N 1
ATOM 959 C CA . MET A 1 122 ? -11.664 -10.411 24.178 1.00 93.75 122 MET A CA 1
ATOM 960 C C . MET A 1 122 ? -10.926 -9.322 23.405 1.00 93.75 122 MET A C 1
ATOM 962 O O . MET A 1 122 ? -10.467 -9.570 22.292 1.00 93.75 122 MET A O 1
ATOM 966 N N . GLY A 1 123 ? -10.828 -8.131 23.990 1.00 91.38 123 GLY A N 1
ATOM 967 C CA . GLY A 1 123 ? -10.243 -6.954 23.368 1.00 91.38 123 GLY A CA 1
ATOM 968 C C . GLY A 1 123 ? -10.705 -5.675 24.059 1.00 91.38 123 GLY A C 1
ATOM 969 O O . GLY A 1 123 ? -11.417 -5.714 25.069 1.00 91.38 123 GLY A O 1
ATOM 970 N N . ARG A 1 124 ? -10.284 -4.540 23.500 1.00 91.62 124 ARG A N 1
ATOM 971 C CA . ARG A 1 124 ? -10.572 -3.192 24.002 1.00 91.62 124 ARG A CA 1
ATOM 972 C C . ARG A 1 124 ? -11.010 -2.318 22.840 1.00 91.62 124 ARG A C 1
ATOM 974 O O . ARG A 1 124 ? -10.393 -2.366 21.780 1.00 91.62 124 ARG A O 1
ATOM 981 N N . PHE A 1 125 ? -12.026 -1.492 23.030 1.00 91.19 125 PHE A N 1
ATOM 982 C CA . PHE A 1 125 ? -12.497 -0.587 21.984 1.00 91.19 125 PHE A CA 1
ATOM 983 C C . PHE A 1 125 ? -12.911 0.751 22.581 1.00 91.19 125 PHE A C 1
ATOM 985 O O . PHE A 1 125 ? -13.346 0.840 23.724 1.00 91.19 125 PHE A O 1
ATOM 992 N N . ILE A 1 126 ? -12.749 1.811 21.790 1.00 94.62 126 ILE A N 1
ATOM 993 C CA . ILE A 1 126 ? -13.110 3.165 22.200 1.00 94.62 126 ILE A CA 1
ATOM 994 C C . ILE A 1 126 ? -14.419 3.551 21.526 1.00 94.62 126 ILE A C 1
ATOM 996 O O . ILE A 1 126 ? -14.529 3.475 20.299 1.00 94.62 126 ILE A O 1
ATOM 1000 N N . TYR A 1 127 ? -15.385 4.020 22.310 1.00 95.25 127 TYR A N 1
ATOM 1001 C CA . TYR A 1 127 ? -16.634 4.557 21.783 1.00 95.25 127 TYR A CA 1
ATOM 1002 C C . TYR A 1 127 ? -17.044 5.850 22.494 1.00 95.25 127 TYR A C 1
ATOM 1004 O O . TYR A 1 127 ? -16.625 6.139 23.611 1.00 95.25 127 TYR A O 1
ATOM 1012 N N . LEU A 1 128 ? -17.860 6.647 21.803 1.00 95.31 128 LEU A N 1
ATOM 1013 C CA . LEU A 1 128 ? -18.474 7.861 22.329 1.00 95.31 128 LEU A CA 1
ATOM 1014 C C . LEU A 1 128 ? -19.974 7.790 22.047 1.00 95.31 128 LEU A C 1
ATOM 1016 O O . LEU A 1 128 ? -20.379 7.709 20.885 1.00 95.31 128 LEU A O 1
ATOM 1020 N N . ALA A 1 129 ? -20.794 7.837 23.090 1.00 95.31 129 ALA A N 1
ATOM 1021 C CA . ALA A 1 129 ? -22.244 7.801 22.973 1.00 95.31 129 ALA A CA 1
ATOM 1022 C C . ALA A 1 129 ? -22.885 8.827 23.899 1.00 95.31 129 ALA A C 1
ATOM 1024 O O . ALA A 1 129 ? -22.514 8.965 25.054 1.00 95.31 129 ALA A O 1
ATOM 1025 N N . ARG A 1 130 ? -23.879 9.557 23.403 1.00 94.00 130 ARG A N 1
ATOM 1026 C CA . ARG A 1 130 ? -24.588 10.566 24.189 1.00 94.00 130 ARG A CA 1
ATOM 1027 C C . ARG A 1 130 ? -25.930 10.001 24.650 1.00 94.00 130 ARG A C 1
ATOM 1029 O O . ARG A 1 130 ? -26.679 9.505 23.813 1.00 94.00 130 ARG A O 1
ATOM 1036 N N . SER A 1 131 ? -26.211 10.074 25.951 1.00 90.94 131 SER A N 1
ATOM 1037 C CA . SER A 1 131 ? -27.508 9.687 26.523 1.00 90.94 131 SER A CA 1
ATOM 1038 C C . SER A 1 131 ? -28.533 10.800 26.301 1.00 90.94 131 SER A C 1
ATOM 1040 O O . SER A 1 131 ? -29.614 10.551 25.777 1.00 90.94 131 SER A O 1
ATOM 1042 N N . ASP A 1 132 ? -28.164 12.043 26.625 1.00 91.12 132 ASP A N 1
ATOM 1043 C CA . ASP A 1 132 ? -28.989 13.238 26.419 1.00 91.12 132 ASP A CA 1
ATOM 1044 C C . ASP A 1 132 ? -28.121 14.513 26.290 1.00 91.12 132 ASP A C 1
ATOM 1046 O O . ASP A 1 132 ? -26.920 14.453 26.017 1.00 91.12 132 ASP A O 1
ATOM 1050 N N . SER A 1 133 ? -28.710 15.705 26.437 1.00 88.50 133 SER A N 1
ATOM 1051 C CA . SER A 1 133 ? -27.966 16.972 26.354 1.00 88.50 133 SER A CA 1
ATOM 1052 C C . SER A 1 133 ? -26.868 17.130 27.413 1.00 88.50 133 SER A C 1
ATOM 1054 O O . SER A 1 133 ? -25.937 17.899 27.189 1.00 88.50 133 SER A O 1
ATOM 1056 N N . ILE A 1 134 ? -26.973 16.428 28.541 1.00 91.38 134 ILE A N 1
ATOM 1057 C CA . ILE A 1 134 ? -26.082 16.523 29.699 1.00 91.38 134 ILE A CA 1
ATOM 1058 C C . ILE A 1 134 ? -25.137 15.320 29.734 1.00 91.38 134 ILE A C 1
ATOM 1060 O O . ILE A 1 134 ? -23.927 15.506 29.833 1.00 91.38 134 ILE A O 1
ATOM 1064 N N . TRP A 1 135 ? -25.671 14.105 29.618 1.00 93.50 135 TRP A N 1
ATOM 1065 C CA . TRP A 1 135 ? -24.929 12.884 29.913 1.00 93.50 135 TRP A CA 1
ATOM 1066 C C . TRP A 1 135 ? -24.340 12.203 28.670 1.00 93.50 135 TRP A C 1
ATOM 1068 O O . TRP A 1 135 ? -24.996 12.057 27.631 1.00 93.50 135 TRP A O 1
ATOM 1078 N N . VAL A 1 136 ? -23.094 11.748 28.787 1.00 95.38 136 VAL A N 1
ATOM 1079 C CA . VAL A 1 136 ? -22.277 11.130 27.738 1.00 95.38 136 VAL A CA 1
ATOM 1080 C C . VAL A 1 136 ? -21.475 9.954 28.302 1.00 95.38 136 VAL A C 1
ATOM 1082 O O . VAL A 1 136 ? -21.100 9.957 29.462 1.00 95.38 136 VAL A O 1
ATOM 1085 N N . GLU A 1 137 ? -21.201 8.967 27.461 1.00 95.44 137 GLU A N 1
ATOM 1086 C CA . GLU A 1 137 ? -20.243 7.883 27.675 1.00 95.44 137 GLU A CA 1
ATOM 1087 C C . GLU A 1 137 ? -19.087 8.103 26.699 1.00 95.44 137 GLU A C 1
ATOM 1089 O O . GLU A 1 137 ? -19.317 8.195 25.489 1.00 95.44 137 GLU A O 1
ATOM 1094 N N . HIS A 1 138 ? -17.858 8.221 27.198 1.00 97.25 138 HIS A N 1
ATOM 1095 C CA . HIS A 1 138 ? -16.642 8.228 26.382 1.00 97.25 138 HIS A CA 1
ATOM 1096 C C . HIS A 1 138 ? -15.650 7.255 27.002 1.00 97.25 138 HIS A C 1
ATOM 1098 O O . HIS A 1 138 ? -14.906 7.605 27.918 1.00 97.25 138 HIS A O 1
ATOM 1104 N N . GLU A 1 139 ? -15.670 6.021 26.518 1.00 97.81 139 GLU A N 1
ATOM 1105 C CA . GLU A 1 139 ? -15.059 4.909 27.232 1.00 97.81 139 GLU A CA 1
ATOM 1106 C C . GLU A 1 139 ? -14.029 4.182 26.375 1.00 97.81 139 GLU A C 1
ATOM 1108 O O . GLU A 1 139 ? -14.208 4.017 25.166 1.00 97.81 139 GLU A O 1
ATOM 1113 N N . LEU A 1 140 ? -12.958 3.736 27.033 1.00 96.94 140 LEU A N 1
ATOM 1114 C CA . LEU A 1 140 ? -12.113 2.639 26.580 1.00 96.94 140 LEU A CA 1
ATOM 1115 C C . LEU A 1 140 ? -12.629 1.377 27.275 1.00 96.94 140 LEU A C 1
ATOM 1117 O O . LEU A 1 140 ? -12.348 1.146 28.453 1.00 96.94 140 LEU A O 1
ATOM 1121 N N . ASP A 1 141 ? -13.433 0.609 26.550 1.00 96.44 141 ASP A N 1
ATOM 1122 C CA . ASP A 1 141 ? -14.246 -0.476 27.086 1.00 96.44 141 ASP A CA 1
ATOM 1123 C C . ASP A 1 141 ? -13.590 -1.840 26.826 1.00 96.44 141 ASP A C 1
ATOM 1125 O O . ASP A 1 141 ? -13.235 -2.189 25.696 1.00 96.44 141 ASP A O 1
ATOM 1129 N N . TYR A 1 142 ? -13.400 -2.600 27.901 1.00 96.69 142 TYR A N 1
ATOM 1130 C CA . TYR A 1 142 ? -12.910 -3.971 27.889 1.00 96.69 142 TYR A CA 1
ATOM 1131 C C . TYR A 1 142 ? -14.072 -4.956 27.721 1.00 96.69 142 TYR A C 1
ATOM 1133 O O . TYR A 1 142 ? -14.908 -5.106 28.613 1.00 96.69 142 TYR A O 1
ATOM 1141 N N . ALA A 1 143 ? -14.080 -5.709 26.622 1.00 96.56 143 ALA A N 1
ATOM 1142 C CA . ALA A 1 143 ? -15.061 -6.770 26.418 1.00 96.56 143 ALA A CA 1
ATOM 1143 C C . ALA A 1 143 ? -14.647 -8.047 27.165 1.00 96.56 143 ALA A C 1
ATOM 1145 O O . ALA A 1 143 ? -13.565 -8.586 26.925 1.00 96.56 143 ALA A O 1
ATOM 1146 N N . ILE A 1 144 ? -15.512 -8.548 28.046 1.00 97.69 144 ILE A N 1
ATOM 1147 C CA . ILE A 1 144 ? -15.259 -9.716 28.897 1.00 97.69 144 ILE A CA 1
ATOM 1148 C C . ILE A 1 144 ? -16.317 -10.782 28.630 1.00 97.69 144 ILE A C 1
ATOM 1150 O O . ILE A 1 144 ? -17.508 -10.506 28.736 1.00 97.69 144 ILE A O 1
ATOM 1154 N N . ILE A 1 145 ? -15.901 -12.011 28.348 1.00 97.81 145 ILE A N 1
ATOM 1155 C CA . ILE A 1 145 ? -16.794 -13.159 28.193 1.00 97.81 145 ILE A CA 1
ATOM 1156 C C . ILE A 1 145 ? -16.661 -14.096 29.391 1.00 97.81 145 ILE A C 1
ATOM 1158 O O . ILE A 1 145 ? -15.559 -14.399 29.843 1.00 97.81 145 ILE A O 1
ATOM 1162 N N . VAL A 1 146 ? -17.803 -14.584 29.870 1.00 97.50 146 VAL A N 1
ATOM 1163 C CA . VAL A 1 146 ? -17.915 -15.682 30.836 1.00 97.50 146 VAL A CA 1
ATOM 1164 C C . VAL A 1 146 ? -18.774 -16.766 30.197 1.00 97.50 146 VAL A C 1
ATOM 1166 O O . VAL A 1 146 ? -19.859 -16.477 29.695 1.00 97.50 146 VAL A O 1
ATOM 1169 N N . THR A 1 147 ? -18.301 -18.008 30.197 1.00 96.44 147 THR A N 1
ATOM 1170 C CA . THR A 1 147 ? -19.010 -19.151 29.593 1.00 96.44 147 THR A CA 1
ATOM 1171 C C . THR A 1 147 ? -19.453 -20.157 30.650 1.00 96.44 147 THR A C 1
ATOM 1173 O O . THR A 1 147 ? -19.005 -20.104 31.794 1.00 96.44 147 THR A O 1
ATOM 1176 N N . ASN A 1 148 ? -20.322 -21.097 30.261 1.00 92.75 148 ASN A N 1
ATOM 1177 C CA . ASN A 1 148 ? -20.788 -22.200 31.109 1.00 92.75 148 ASN A CA 1
ATOM 1178 C C . ASN A 1 148 ? -21.427 -21.750 32.432 1.00 92.75 148 ASN A C 1
ATOM 1180 O O . ASN A 1 148 ? -21.376 -22.474 33.429 1.00 92.75 148 ASN A O 1
ATOM 1184 N N . PHE A 1 149 ? -22.039 -20.566 32.440 1.00 95.62 149 PHE A N 1
ATOM 1185 C CA . PHE A 1 149 ? -22.695 -20.035 33.622 1.00 95.62 149 PHE A CA 1
ATOM 1186 C C . PHE A 1 149 ? -23.902 -20.899 34.007 1.00 95.62 149 PHE A C 1
ATOM 1188 O O . PHE A 1 149 ? -24.759 -21.204 33.178 1.00 95.62 149 PHE A O 1
ATOM 1195 N N . ASP A 1 150 ? -23.952 -21.304 35.273 1.00 91.81 150 ASP A N 1
ATOM 1196 C CA . ASP A 1 150 ? -25.015 -22.144 35.825 1.00 91.81 150 ASP A CA 1
ATOM 1197 C C . ASP A 1 150 ? -25.167 -21.851 37.319 1.00 91.81 150 ASP A C 1
ATOM 1199 O O . ASP A 1 150 ? -24.636 -22.552 38.182 1.00 91.81 150 ASP A O 1
ATOM 1203 N N . ALA A 1 151 ? -25.814 -20.728 37.623 1.00 89.44 151 ALA A N 1
ATOM 1204 C CA . ALA A 1 151 ? -26.129 -20.331 38.985 1.00 89.44 151 ALA A CA 1
ATOM 1205 C C . ALA A 1 151 ? -27.421 -19.514 39.022 1.00 89.44 151 ALA A C 1
ATOM 1207 O O . ALA A 1 151 ? -27.739 -18.763 38.099 1.00 89.44 151 ALA A O 1
ATOM 1208 N N . THR A 1 152 ? -28.154 -19.630 40.126 1.00 90.69 152 THR A N 1
ATOM 1209 C CA . THR A 1 152 ? -29.268 -18.731 40.433 1.00 90.69 152 THR A CA 1
ATOM 1210 C C . THR A 1 152 ? -28.734 -17.404 40.946 1.00 90.69 152 THR A C 1
ATOM 1212 O O . THR A 1 152 ? -27.828 -17.389 41.776 1.00 90.69 152 THR A O 1
ATOM 1215 N N . PHE A 1 153 ? -29.335 -16.303 40.516 1.00 95.25 153 PHE A N 1
ATOM 1216 C CA . PHE A 1 153 ? -28.938 -14.957 40.913 1.00 95.25 153 PHE A CA 1
ATOM 1217 C C . PHE A 1 153 ? -30.170 -14.077 41.123 1.00 95.25 153 PHE A C 1
ATOM 1219 O O . PHE A 1 153 ? -31.274 -14.418 40.689 1.00 95.25 153 PHE A O 1
ATOM 1226 N N . LYS A 1 154 ? -29.995 -12.962 41.834 1.00 96.06 154 LYS A N 1
ATOM 1227 C CA . LYS A 1 154 ? -31.082 -12.045 42.183 1.00 96.06 154 LYS A CA 1
ATOM 1228 C C . LYS A 1 154 ? -30.686 -10.617 41.797 1.00 96.06 154 LYS A C 1
ATOM 1230 O O . LYS A 1 154 ? -29.955 -9.988 42.562 1.00 96.06 154 LYS A O 1
ATOM 1235 N N . PRO A 1 155 ? -31.191 -10.102 40.661 1.00 96.94 155 PRO A N 1
ATOM 1236 C CA . PRO A 1 155 ? -30.901 -8.743 40.230 1.00 96.94 155 PRO A CA 1
ATOM 1237 C C . PRO A 1 155 ? -31.308 -7.701 41.270 1.00 96.94 155 PRO A C 1
ATOM 1239 O O . PRO A 1 155 ? -32.353 -7.828 41.918 1.00 96.94 155 PRO A O 1
ATOM 1242 N N . ASN A 1 156 ? -30.485 -6.665 41.414 1.00 96.06 156 ASN A N 1
ATOM 1243 C CA . ASN A 1 156 ? -30.812 -5.497 42.212 1.00 96.06 156 ASN A CA 1
ATOM 1244 C C . ASN A 1 156 ? -31.817 -4.626 41.428 1.00 96.06 156 ASN A C 1
ATOM 1246 O O . ASN A 1 156 ? -31.446 -4.092 40.380 1.00 96.06 156 ASN A O 1
ATOM 1250 N N . PRO A 1 157 ? -33.063 -4.443 41.913 1.00 94.81 157 PRO A N 1
ATOM 1251 C CA . PRO A 1 157 ? -34.087 -3.674 41.200 1.00 94.81 157 PRO A CA 1
ATOM 1252 C C . PRO A 1 157 ? -33.726 -2.193 41.008 1.00 94.81 157 PRO A C 1
ATOM 1254 O O . PRO A 1 157 ? -34.280 -1.538 40.126 1.00 94.81 157 PRO A O 1
ATOM 1257 N N . GLU A 1 158 ? -32.793 -1.659 41.802 1.00 91.56 158 GLU A N 1
ATOM 1258 C CA . GLU A 1 158 ? -32.284 -0.292 41.645 1.00 91.56 158 GLU A CA 1
ATOM 1259 C C . GLU A 1 158 ? -31.371 -0.145 40.420 1.00 91.56 158 GLU A C 1
ATOM 1261 O O . GLU A 1 158 ? -31.201 0.957 39.904 1.00 91.56 158 GLU A O 1
ATOM 1266 N N . GLU A 1 159 ? -30.810 -1.245 39.918 1.00 93.81 159 GLU A N 1
ATOM 1267 C CA . GLU A 1 159 ? -29.869 -1.264 38.793 1.00 93.81 159 GLU A CA 1
ATOM 1268 C C . GLU A 1 159 ? -30.480 -1.907 37.540 1.00 93.81 159 GLU A C 1
ATOM 1270 O O . GLU A 1 159 ? -30.266 -1.442 36.414 1.00 93.81 159 GLU A O 1
ATOM 1275 N N . VAL A 1 160 ? -31.298 -2.945 37.733 1.00 97.00 160 VAL A N 1
ATOM 1276 C CA . VAL A 1 160 ? -31.819 -3.812 36.673 1.00 97.00 160 VAL A CA 1
ATOM 1277 C C . VAL A 1 160 ? -33.329 -3.980 36.817 1.00 97.00 160 VAL A C 1
ATOM 1279 O O . VAL A 1 160 ? -33.818 -4.427 37.850 1.00 97.00 160 VAL A O 1
ATOM 1282 N N . SER A 1 161 ? -34.078 -3.651 35.764 1.00 97.00 161 SER A N 1
ATOM 1283 C CA . SER A 1 161 ? -35.539 -3.819 35.729 1.00 97.00 161 SER A CA 1
ATOM 1284 C C . SER A 1 161 ? -35.973 -5.209 35.262 1.00 97.00 161 SER A C 1
ATOM 1286 O O . SER A 1 161 ? -36.974 -5.736 35.741 1.00 97.00 161 SER A O 1
ATOM 1288 N N . GLU A 1 162 ? -35.230 -5.808 34.331 1.00 97.19 162 GLU A N 1
ATOM 1289 C CA . GLU A 1 162 ? -35.542 -7.109 33.736 1.00 97.19 162 GLU A CA 1
ATOM 1290 C C . GLU A 1 162 ? -34.246 -7.814 33.317 1.00 97.19 162 GLU A C 1
ATOM 1292 O O . GLU A 1 162 ? -33.262 -7.165 32.966 1.00 97.19 162 GLU A O 1
ATOM 1297 N N . VAL A 1 163 ? -34.247 -9.146 33.318 1.00 97.62 163 VAL A N 1
ATOM 1298 C CA . VAL A 1 163 ? -33.169 -9.965 32.750 1.00 97.62 163 VAL A CA 1
ATOM 1299 C C . VAL A 1 163 ? -33.747 -11.000 31.798 1.00 97.62 163 VAL A C 1
ATOM 1301 O O . VAL A 1 163 ? -34.870 -11.468 31.992 1.00 97.62 163 VAL A O 1
ATOM 1304 N N . ARG A 1 164 ? -32.985 -11.375 30.770 1.00 97.19 164 ARG A N 1
ATOM 1305 C CA . ARG A 1 164 ? -33.416 -12.385 29.797 1.00 97.19 164 ARG A CA 1
ATOM 1306 C C . ARG A 1 164 ? -32.231 -13.158 29.245 1.00 97.19 164 ARG A C 1
ATOM 1308 O O . ARG A 1 164 ? -31.274 -12.550 28.783 1.00 97.19 164 ARG A O 1
ATOM 1315 N N . PHE A 1 165 ? -32.322 -14.484 29.240 1.00 97.94 165 PHE A N 1
ATOM 1316 C CA . PHE A 1 165 ? -31.429 -15.318 28.439 1.00 97.94 165 PHE A CA 1
ATOM 1317 C C . PHE A 1 165 ? -31.969 -15.414 27.017 1.00 97.94 165 PHE A C 1
ATOM 1319 O O . PHE A 1 165 ? -33.147 -15.718 26.839 1.00 97.94 165 PHE A O 1
ATOM 1326 N N . VAL A 1 166 ? -31.119 -15.150 26.028 1.00 97.69 166 VAL A N 1
ATOM 1327 C CA . VAL A 1 166 ? -31.494 -15.176 24.609 1.00 97.69 166 VAL A CA 1
ATOM 1328 C C . VAL A 1 166 ? -30.512 -15.999 23.790 1.00 97.69 166 VAL A C 1
ATOM 1330 O O . VAL A 1 166 ? -29.308 -16.000 24.043 1.00 97.69 166 VAL A O 1
ATOM 1333 N N . THR A 1 167 ? -31.027 -16.691 22.787 1.00 97.62 167 THR A N 1
ATOM 1334 C CA . THR A 1 167 ? -30.258 -17.316 21.705 1.00 97.62 167 THR A CA 1
ATOM 1335 C C . THR A 1 167 ? -29.805 -16.267 20.672 1.00 97.62 167 THR A C 1
ATOM 1337 O O . THR A 1 167 ? -30.312 -15.139 20.680 1.00 97.62 167 THR A O 1
ATOM 1340 N N . PRO A 1 168 ? -28.870 -16.601 19.756 1.00 95.25 168 PRO A N 1
ATOM 1341 C CA . PRO A 1 168 ? -28.487 -15.696 18.669 1.00 95.25 168 PRO A CA 1
ATOM 1342 C C . PRO A 1 168 ? -29.680 -15.242 17.820 1.00 95.25 168 PRO A C 1
ATOM 1344 O O . PRO A 1 168 ? -29.768 -14.069 17.456 1.00 95.25 168 PRO A O 1
ATOM 1347 N N . ASP A 1 169 ? -30.596 -16.167 17.528 1.00 95.56 169 ASP A N 1
ATOM 1348 C CA . ASP A 1 169 ? -31.755 -15.913 16.676 1.00 95.56 169 ASP A CA 1
ATOM 1349 C C . ASP A 1 169 ? -32.767 -15.005 17.381 1.00 95.56 169 ASP A C 1
ATOM 1351 O O . ASP A 1 169 ? -33.187 -14.004 16.804 1.00 95.56 169 ASP A O 1
ATOM 1355 N N . GLU A 1 170 ? -33.073 -15.265 18.657 1.00 96.44 170 GLU A N 1
ATOM 1356 C CA . GLU A 1 170 ? -33.937 -14.391 19.465 1.00 96.44 170 GLU A CA 1
ATOM 1357 C C . GLU A 1 170 ? -33.350 -12.981 19.599 1.00 96.44 170 GLU A C 1
ATOM 1359 O O . GLU A 1 170 ? -34.075 -11.992 19.484 1.00 96.44 170 GLU A O 1
ATOM 1364 N N . LEU A 1 171 ? -32.032 -12.856 19.798 1.00 95.62 171 LEU A N 1
ATOM 1365 C CA . LEU A 1 171 ? -31.378 -11.549 19.851 1.00 95.62 171 LEU A CA 1
ATOM 1366 C C . LEU A 1 171 ? -31.501 -10.806 18.513 1.00 95.62 171 LEU A C 1
ATOM 1368 O O . LEU A 1 171 ? -31.826 -9.617 18.490 1.00 95.62 171 LEU A O 1
ATOM 1372 N N . ASN A 1 172 ? -31.257 -11.500 17.400 1.00 94.81 172 ASN A N 1
ATOM 1373 C CA . ASN A 1 172 ? -31.406 -10.951 16.055 1.00 94.81 172 ASN A CA 1
ATOM 1374 C C . ASN A 1 172 ? -32.856 -10.499 15.793 1.00 94.81 172 ASN A C 1
ATOM 1376 O O . ASN A 1 172 ? -33.075 -9.400 15.282 1.00 94.81 172 ASN A O 1
ATOM 1380 N N . GLU A 1 173 ? -33.850 -11.280 16.218 1.00 94.75 173 GLU A N 1
ATOM 1381 C CA . GLU A 1 173 ? -35.263 -10.893 16.156 1.00 94.75 173 GLU A CA 1
ATOM 1382 C C . GLU A 1 173 ? -35.574 -9.656 17.004 1.00 94.75 173 GLU A C 1
ATOM 1384 O O . GLU A 1 173 ? -36.300 -8.772 16.542 1.00 94.75 173 GLU A O 1
ATOM 1389 N N . MET A 1 174 ? -35.007 -9.534 18.210 1.00 94.62 174 MET A N 1
ATOM 1390 C CA . MET A 1 174 ? -35.193 -8.343 19.045 1.00 94.62 174 MET A CA 1
ATOM 1391 C C . MET A 1 174 ? -34.616 -7.082 18.381 1.00 94.62 174 MET A C 1
ATOM 1393 O O . MET A 1 174 ? -35.264 -6.032 18.406 1.00 94.62 174 MET A O 1
ATOM 1397 N N . PHE A 1 175 ? -33.438 -7.176 17.750 1.00 92.88 175 PHE A N 1
ATOM 1398 C CA . PHE A 1 175 ? -32.834 -6.061 17.010 1.00 92.88 175 PHE A CA 1
ATOM 1399 C C . PHE A 1 175 ? -33.623 -5.693 15.743 1.00 92.88 175 PHE A C 1
ATOM 1401 O O . PHE A 1 175 ? -33.829 -4.509 15.481 1.00 92.88 175 PHE A O 1
ATOM 1408 N N . ILE A 1 176 ? -34.082 -6.679 14.963 1.00 91.19 176 ILE A N 1
ATOM 1409 C CA . ILE A 1 176 ? -34.850 -6.448 13.724 1.00 91.19 176 ILE A CA 1
ATOM 1410 C C . ILE A 1 176 ? -36.260 -5.937 14.030 1.00 91.19 176 ILE A C 1
ATOM 1412 O O . ILE A 1 176 ? -36.772 -5.065 13.328 1.00 91.19 176 ILE A O 1
ATOM 1416 N N . GLY A 1 177 ? -36.895 -6.465 15.078 1.00 86.19 177 GLY A N 1
ATOM 1417 C CA . GLY A 1 177 ? -38.264 -6.129 15.452 1.00 86.19 177 GLY A CA 1
ATOM 1418 C C . GLY A 1 177 ? -38.449 -4.668 15.865 1.00 86.19 177 GLY A C 1
ATOM 1419 O O . GLY A 1 177 ? -39.573 -4.171 15.812 1.00 86.19 177 GLY A O 1
ATOM 1420 N N . GLY A 1 178 ? -37.376 -3.980 16.278 1.00 83.62 178 GLY A N 1
ATOM 1421 C CA . GLY A 1 178 ? -37.354 -2.533 16.531 1.00 83.62 178 GLY A CA 1
ATOM 1422 C C . GLY A 1 178 ? -38.257 -2.043 17.670 1.00 83.62 178 GLY A C 1
ATOM 1423 O O . GLY A 1 178 ? -38.455 -0.841 17.818 1.00 83.62 178 GLY A O 1
ATOM 1424 N N . LYS A 1 179 ? -38.836 -2.958 18.459 1.00 87.12 179 LYS A N 1
ATOM 1425 C CA . LYS A 1 179 ? -39.731 -2.636 19.586 1.00 87.12 179 LYS A CA 1
ATOM 1426 C C . LYS A 1 179 ? -38.973 -2.261 20.854 1.00 87.12 179 LYS A C 1
ATOM 1428 O O . LYS A 1 179 ? -39.500 -1.535 21.689 1.00 87.12 179 LYS A O 1
ATOM 1433 N N . GLU A 1 180 ? -37.767 -2.792 21.002 1.00 90.25 180 GLU A N 1
ATOM 1434 C CA . GLU A 1 180 ? -36.919 -2.601 22.171 1.00 90.25 180 GLU A CA 1
ATOM 1435 C C . GLU A 1 180 ? -35.816 -1.584 21.863 1.00 90.25 180 GLU A C 1
ATOM 1437 O O . GLU A 1 180 ? -35.331 -1.488 20.734 1.00 90.25 180 GLU A O 1
ATOM 1442 N N . LEU A 1 181 ? -35.402 -0.835 22.884 1.00 93.88 181 LEU A N 1
ATOM 1443 C CA . LEU A 1 181 ? -34.249 0.056 22.805 1.00 93.88 181 LEU A CA 1
ATOM 1444 C C . LEU A 1 181 ? -33.018 -0.672 23.329 1.00 93.88 181 LEU A C 1
ATOM 1446 O O . LEU A 1 181 ? -33.069 -1.267 24.404 1.00 93.88 181 LEU A O 1
ATOM 1450 N N . PHE A 1 182 ? -31.914 -0.574 22.596 1.00 96.75 182 PHE A N 1
ATOM 1451 C CA . PHE A 1 182 ? -30.627 -1.126 22.996 1.00 96.75 182 PHE A CA 1
ATOM 1452 C C . PHE A 1 182 ? -29.630 -0.019 23.294 1.00 96.75 182 PHE A C 1
ATOM 1454 O O . PHE A 1 182 ? -29.661 1.045 22.667 1.00 96.75 182 PHE A O 1
ATOM 1461 N N . SER A 1 183 ? -28.718 -0.281 24.225 1.00 96.56 183 SER A N 1
ATOM 1462 C CA . SER A 1 183 ? -27.614 0.632 24.477 1.00 96.56 183 SER A CA 1
ATOM 1463 C C . SER A 1 183 ? -26.747 0.815 23.218 1.00 96.56 183 SER A C 1
ATOM 1465 O O . SER A 1 183 ? -26.603 -0.113 22.401 1.00 96.56 183 SER A O 1
ATOM 1467 N N . PRO A 1 184 ? -26.162 2.011 23.016 1.00 96.00 184 PRO A N 1
ATOM 1468 C CA . PRO A 1 184 ? -25.334 2.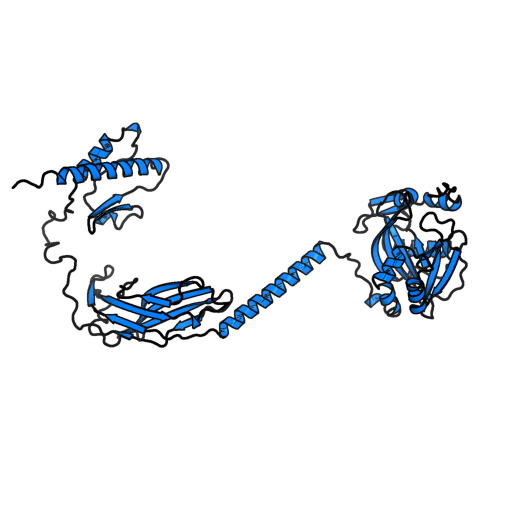272 21.845 1.00 96.00 184 PRO A CA 1
ATOM 1469 C C . PRO A 1 184 ? -24.137 1.327 21.739 1.00 96.00 184 PRO A C 1
ATOM 1471 O O . PRO A 1 184 ? -23.898 0.801 20.655 1.00 96.00 184 PRO A O 1
ATOM 1474 N N . TRP A 1 185 ? -23.431 1.054 22.842 1.00 95.56 185 TRP A N 1
ATOM 1475 C CA . TRP A 1 185 ? -22.270 0.158 22.848 1.00 95.56 185 TRP A CA 1
ATOM 1476 C C . TRP A 1 185 ? -22.658 -1.280 22.501 1.00 95.56 185 TRP A C 1
ATOM 1478 O O . TRP A 1 185 ? -22.052 -1.877 21.614 1.00 95.56 185 TRP A O 1
ATOM 1488 N N . PHE A 1 186 ? -23.733 -1.813 23.089 1.00 96.62 186 PHE A N 1
ATOM 1489 C CA . PHE A 1 186 ? -24.214 -3.157 22.767 1.00 96.62 186 PHE A CA 1
ATOM 1490 C C . PHE A 1 186 ? -24.613 -3.287 21.291 1.00 96.62 186 PHE A C 1
ATOM 1492 O O . PHE A 1 186 ? -24.304 -4.280 20.629 1.00 96.62 186 PHE A O 1
ATOM 1499 N N . SER A 1 187 ? -25.206 -2.230 20.731 1.00 95.12 187 SER A N 1
ATOM 1500 C CA . SER A 1 187 ? -25.500 -2.155 19.300 1.00 95.12 187 SER A CA 1
ATOM 1501 C C . SER A 1 187 ? -24.238 -2.187 18.426 1.00 95.12 187 SER A C 1
ATOM 1503 O O . SER A 1 187 ? -24.311 -2.688 17.304 1.00 95.12 187 SER A O 1
ATOM 1505 N N . LEU A 1 188 ? -23.089 -1.676 18.893 1.00 93.81 188 LEU A N 1
ATOM 1506 C CA . LEU A 1 188 ? -21.813 -1.776 18.168 1.00 93.81 188 LEU A CA 1
ATOM 1507 C C . LEU A 1 188 ? -21.322 -3.227 18.121 1.00 93.81 188 LEU A C 1
ATOM 1509 O O . LEU A 1 188 ? -21.007 -3.709 17.035 1.00 93.81 188 LEU A O 1
ATOM 1513 N N . PHE A 1 189 ? -21.340 -3.949 19.248 1.00 93.38 189 PHE A N 1
ATOM 1514 C CA . PHE A 1 189 ? -20.959 -5.370 19.286 1.00 93.38 189 PHE A CA 1
ATOM 1515 C C . PHE A 1 189 ? -21.800 -6.241 18.351 1.00 93.38 189 PHE A C 1
ATOM 1517 O O . PHE A 1 189 ? -21.282 -7.163 17.716 1.00 93.38 189 PHE A O 1
ATOM 1524 N N . TYR A 1 190 ? -23.094 -5.932 18.249 1.00 92.56 190 TYR A N 1
ATOM 1525 C CA . TYR A 1 190 ? -23.995 -6.585 17.311 1.00 92.56 190 TYR A CA 1
ATOM 1526 C C . TYR A 1 190 ? -23.673 -6.216 15.851 1.00 92.56 190 TYR A C 1
ATOM 1528 O O . TYR A 1 190 ? -23.447 -7.100 15.023 1.00 92.56 190 TYR A O 1
ATOM 1536 N N . LYS A 1 191 ? -23.598 -4.914 15.530 1.00 91.12 191 LYS A N 1
ATOM 1537 C CA . LYS A 1 191 ? -23.395 -4.411 14.156 1.00 91.12 191 LYS A CA 1
ATOM 1538 C C . LYS A 1 191 ? -22.045 -4.790 13.552 1.00 91.12 191 LYS A C 1
ATOM 1540 O O . LYS A 1 191 ? -21.985 -5.049 12.356 1.00 91.12 191 LYS A O 1
ATOM 1545 N N . PHE A 1 192 ? -20.978 -4.821 14.348 1.00 88.44 192 PHE A N 1
ATOM 1546 C CA . PHE A 1 192 ? -19.645 -5.220 13.883 1.00 88.44 192 PHE A CA 1
ATOM 1547 C C . PHE A 1 192 ? -19.435 -6.739 13.877 1.00 88.44 192 PHE A C 1
ATOM 1549 O O . PHE A 1 192 ? -18.338 -7.202 13.585 1.00 88.44 192 PHE A O 1
ATOM 1556 N N . HIS A 1 193 ? -20.477 -7.528 14.167 1.00 89.25 193 HIS A N 1
ATOM 1557 C CA . HIS A 1 193 ? -20.450 -8.993 14.166 1.00 89.25 193 HIS A CA 1
ATOM 1558 C C . HIS A 1 193 ? -19.457 -9.637 15.152 1.00 89.25 193 HIS A C 1
ATOM 1560 O O . HIS A 1 193 ? -19.276 -10.858 15.117 1.00 89.25 193 HIS A O 1
ATOM 1566 N N . TRP A 1 194 ? -18.869 -8.870 16.078 1.00 90.00 194 TRP A N 1
ATOM 1567 C CA . TRP A 1 194 ? -18.042 -9.405 17.164 1.00 90.00 194 TRP A CA 1
ATOM 1568 C C . TRP A 1 194 ? -18.824 -10.415 17.994 1.00 90.00 194 TRP A C 1
ATOM 1570 O O . TRP A 1 194 ? -18.375 -11.544 18.180 1.00 90.00 194 TRP A O 1
ATOM 1580 N N . LEU A 1 195 ? -20.051 -10.055 18.387 1.00 91.25 195 LEU A N 1
ATOM 1581 C CA . LEU A 1 195 ? -20.881 -10.926 19.206 1.00 91.25 195 LEU A CA 1
ATOM 1582 C C . LEU A 1 195 ? -21.199 -12.249 18.501 1.00 91.25 195 LEU A C 1
ATOM 1584 O O . LEU A 1 195 ? -21.080 -13.305 19.111 1.00 91.25 195 LEU A O 1
ATOM 1588 N N . LYS A 1 196 ? -21.532 -12.204 17.204 1.00 92.12 196 LYS A N 1
ATOM 1589 C CA . LYS A 1 196 ? -21.766 -13.405 16.388 1.00 92.12 196 LYS A CA 1
ATOM 1590 C C . LYS A 1 196 ? -20.524 -14.302 16.344 1.00 92.12 196 LYS A C 1
ATOM 1592 O O . LYS A 1 196 ? -20.627 -15.507 16.545 1.00 92.12 196 LYS A O 1
ATOM 1597 N N . THR A 1 197 ? -19.357 -13.699 16.123 1.00 92.06 197 THR A N 1
ATOM 1598 C CA . THR A 1 197 ? -18.076 -14.412 16.013 1.00 92.06 197 THR A CA 1
ATOM 1599 C C . THR A 1 197 ? -17.728 -15.123 17.320 1.00 92.06 197 THR A C 1
ATOM 1601 O O . THR A 1 197 ? -17.364 -16.298 17.314 1.00 92.06 197 THR A O 1
ATOM 1604 N N . TRP A 1 198 ? -17.897 -14.442 18.456 1.00 93.31 198 TRP A N 1
ATOM 1605 C CA . TRP A 1 198 ? -17.680 -15.031 19.778 1.00 93.31 198 TRP A CA 1
ATOM 1606 C C . TRP A 1 198 ? -18.686 -16.138 20.085 1.00 93.31 198 TRP A C 1
ATOM 1608 O O . TRP A 1 198 ? -18.297 -17.196 20.575 1.00 93.31 198 TRP A O 1
ATOM 1618 N N . TRP A 1 199 ? -19.958 -15.943 19.730 1.00 94.00 199 TRP A N 1
ATOM 1619 C CA . TRP A 1 199 ? -21.010 -16.939 19.936 1.00 94.00 199 TRP A CA 1
ATOM 1620 C C . TRP A 1 199 ? -20.741 -18.248 19.193 1.00 94.00 199 TRP A C 1
ATOM 1622 O O . TRP A 1 199 ? -21.000 -19.325 19.724 1.00 94.00 199 TRP A O 1
ATOM 1632 N N . GLU A 1 200 ? -20.194 -18.188 17.978 1.00 93.94 200 GLU A N 1
ATOM 1633 C CA . GLU A 1 200 ? -19.814 -19.373 17.196 1.00 93.94 200 GLU A CA 1
ATOM 1634 C C . GLU A 1 200 ? -18.580 -20.087 17.780 1.00 93.94 200 GLU A C 1
ATOM 1636 O O . GLU A 1 200 ? -18.399 -21.288 17.575 1.00 93.94 200 GLU A O 1
ATOM 1641 N N . LYS A 1 201 ? -17.749 -19.372 18.549 1.00 94.44 201 LYS A N 1
ATOM 1642 C CA . LYS A 1 201 ? -16.436 -19.820 19.039 1.00 94.44 201 LYS A CA 1
ATOM 1643 C C . LYS A 1 201 ? -16.309 -19.848 20.567 1.00 94.44 201 LYS A C 1
ATOM 1645 O O . LYS A 1 201 ? -15.192 -19.798 21.070 1.00 94.44 201 LYS A O 1
ATOM 1650 N N . LEU A 1 202 ? -17.411 -19.987 21.313 1.00 94.12 202 LEU A N 1
ATOM 1651 C CA . LEU A 1 202 ? -17.381 -20.025 22.789 1.00 94.12 202 LEU A CA 1
ATOM 1652 C C . LEU A 1 202 ? -16.437 -21.099 23.366 1.00 94.12 202 LEU A C 1
ATOM 1654 O O . LEU A 1 202 ? -15.891 -20.901 24.446 1.00 94.12 202 LEU A O 1
ATOM 1658 N N . ASP A 1 203 ? -16.211 -22.200 22.644 1.00 92.75 203 ASP A N 1
ATOM 1659 C CA . ASP A 1 203 ? -15.315 -23.289 23.068 1.00 92.75 203 ASP A CA 1
ATOM 1660 C C . ASP A 1 203 ? -13.824 -23.000 22.789 1.00 92.75 203 ASP A C 1
ATOM 1662 O O . ASP A 1 203 ? -12.951 -23.684 23.319 1.00 92.75 203 ASP A O 1
ATOM 1666 N N . ASP A 1 204 ? -13.518 -21.995 21.959 1.00 92.81 204 ASP A N 1
ATOM 1667 C CA . ASP A 1 204 ? -12.158 -21.601 21.570 1.00 92.81 204 ASP A CA 1
ATOM 1668 C C . ASP A 1 204 ? -12.048 -20.077 21.378 1.00 92.81 204 ASP A C 1
ATOM 1670 O O . ASP A 1 204 ? -11.686 -19.563 20.313 1.00 92.81 204 ASP A O 1
ATOM 1674 N N . LEU A 1 205 ? -12.369 -19.332 22.439 1.00 91.19 205 LEU A N 1
ATOM 1675 C CA . LEU A 1 205 ? -12.331 -17.865 22.438 1.00 91.19 205 LEU A CA 1
ATOM 1676 C C . LEU A 1 205 ? -10.932 -17.305 22.146 1.00 91.19 205 LEU A C 1
ATOM 1678 O O . LEU A 1 205 ? -10.803 -16.227 21.570 1.00 91.19 205 LEU A O 1
ATOM 1682 N N . LYS A 1 206 ? -9.871 -18.049 22.479 1.00 88.19 206 LYS A N 1
ATOM 1683 C CA . LYS A 1 206 ? -8.482 -17.627 22.242 1.00 88.19 206 LYS A CA 1
ATOM 1684 C C . LYS A 1 206 ? -8.171 -17.454 20.757 1.00 88.19 206 LYS A C 1
ATOM 1686 O O . LYS A 1 206 ? -7.379 -16.580 20.419 1.00 88.19 206 LYS A O 1
ATOM 1691 N N . SER A 1 207 ? -8.804 -18.239 19.883 1.00 87.25 207 SER A N 1
ATOM 1692 C CA . SER A 1 207 ? -8.621 -18.140 18.428 1.00 87.25 207 SER A CA 1
ATOM 1693 C C . SER A 1 207 ? -9.179 -16.851 17.812 1.00 87.25 207 SER A C 1
ATOM 1695 O O . SER A 1 207 ? -8.738 -16.450 16.737 1.00 87.25 207 SER A O 1
ATOM 1697 N N . VAL A 1 208 ? -10.134 -16.204 18.487 1.00 86.50 208 VAL A N 1
ATOM 1698 C CA . VAL A 1 208 ? -10.841 -15.000 18.014 1.00 86.50 208 VAL A CA 1
ATOM 1699 C C . VAL A 1 208 ? -10.614 -13.782 18.910 1.00 86.50 208 VAL A C 1
ATOM 1701 O O . VAL A 1 208 ? -11.268 -12.754 18.734 1.00 86.50 208 VAL A O 1
ATOM 1704 N N . ARG A 1 209 ? -9.704 -13.892 19.880 1.00 83.25 209 ARG A N 1
ATOM 1705 C CA . ARG A 1 209 ? -9.289 -12.780 20.733 1.00 83.25 209 ARG A CA 1
ATOM 1706 C C . ARG A 1 209 ? -8.502 -11.775 19.897 1.00 83.25 209 ARG A C 1
ATOM 1708 O O . ARG A 1 209 ? -7.544 -12.159 19.225 1.00 83.25 209 ARG A O 1
ATOM 1715 N N . GLU A 1 210 ? -8.880 -10.502 19.950 1.00 71.50 210 GLU A N 1
ATOM 1716 C CA . GLU A 1 210 ? -8.076 -9.454 19.323 1.00 71.50 210 GLU A CA 1
ATOM 1717 C C . GLU A 1 210 ? -6.734 -9.329 20.062 1.00 71.50 210 GLU A C 1
ATOM 1719 O O . GLU A 1 210 ? -6.646 -9.515 21.279 1.00 71.50 210 GLU A O 1
ATOM 1724 N N . SER A 1 211 ? -5.654 -9.068 19.320 1.00 62.19 211 SER A N 1
ATOM 1725 C CA . SER A 1 211 ? -4.358 -8.765 19.930 1.00 62.19 211 SER A CA 1
ATOM 1726 C C . SER A 1 211 ? -4.465 -7.480 20.747 1.00 62.19 211 SER A C 1
ATOM 1728 O O . SER A 1 211 ? -5.157 -6.557 20.325 1.00 62.19 211 SER A O 1
ATOM 1730 N N . ASP A 1 212 ? -3.727 -7.379 21.853 1.00 57.03 212 ASP A N 1
ATOM 1731 C CA . ASP A 1 212 ? -3.763 -6.204 22.736 1.00 57.03 212 ASP A CA 1
ATOM 1732 C C . ASP A 1 212 ? -3.399 -4.880 22.023 1.00 57.03 212 ASP A C 1
ATOM 1734 O O . ASP A 1 212 ? -3.712 -3.802 22.535 1.00 57.03 212 ASP A O 1
ATOM 1738 N N . ASP A 1 213 ? -2.791 -4.949 20.835 1.00 55.69 213 ASP A N 1
ATOM 1739 C CA . ASP A 1 213 ? -2.420 -3.808 20.004 1.00 55.69 213 ASP A CA 1
ATOM 1740 C C . ASP A 1 213 ? -3.610 -3.230 19.226 1.00 55.69 213 ASP A C 1
ATOM 1742 O O . ASP A 1 213 ? -4.048 -3.754 18.198 1.00 55.69 213 ASP A O 1
ATOM 1746 N N . MET A 1 214 ? -4.079 -2.063 19.662 1.00 55.06 214 MET A N 1
ATOM 1747 C CA . MET A 1 214 ? -5.035 -1.268 18.901 1.00 55.06 214 MET A CA 1
ATOM 1748 C C . MET A 1 214 ? -4.405 -0.811 17.575 1.00 55.06 214 MET A C 1
ATOM 1750 O O . MET A 1 214 ? -3.324 -0.218 17.552 1.00 55.06 214 MET A O 1
ATOM 1754 N N . HIS A 1 215 ? -5.069 -1.080 16.445 1.00 61.47 215 HIS A N 1
ATOM 1755 C CA . HIS A 1 215 ? -4.546 -0.747 15.117 1.00 61.47 215 HIS A CA 1
ATOM 1756 C C . HIS A 1 215 ? -4.344 0.766 14.943 1.00 61.47 215 HIS A C 1
ATOM 1758 O O . HIS A 1 215 ? -5.268 1.520 14.629 1.00 61.47 215 HIS A O 1
ATOM 1764 N N . SER A 1 216 ? -3.102 1.212 15.123 1.00 67.81 216 SER A N 1
ATOM 1765 C CA . SER A 1 216 ? -2.723 2.616 15.000 1.00 67.81 216 SER A CA 1
ATOM 1766 C C . SER A 1 216 ? -2.863 3.124 13.559 1.00 67.81 216 SER A C 1
ATOM 1768 O O . SER A 1 216 ? -2.825 2.363 12.587 1.00 67.81 216 SER A O 1
ATOM 1770 N N . ILE A 1 217 ? -2.967 4.449 13.401 1.00 73.50 217 ILE A N 1
ATOM 1771 C CA . ILE A 1 217 ? -2.920 5.118 12.086 1.00 73.50 217 ILE A CA 1
ATOM 1772 C C . ILE A 1 217 ? -1.672 4.678 11.301 1.00 73.50 217 ILE A C 1
ATOM 1774 O O . ILE A 1 217 ? -1.748 4.475 10.090 1.00 73.50 217 ILE A O 1
ATOM 1778 N N . TRP A 1 218 ? -0.556 4.445 11.997 1.00 70.69 218 TRP A N 1
ATOM 1779 C CA . TRP A 1 218 ? 0.688 3.945 11.416 1.00 70.69 218 TRP A CA 1
ATOM 1780 C C . TRP A 1 218 ? 0.569 2.524 10.869 1.00 70.69 218 TRP A C 1
ATOM 1782 O O . TRP A 1 218 ? 1.047 2.267 9.769 1.00 70.69 218 TRP A O 1
ATOM 1792 N N . SER A 1 219 ? -0.119 1.620 11.573 1.00 72.38 219 SER A N 1
ATOM 1793 C CA . SER A 1 219 ? -0.373 0.256 11.084 1.00 72.38 219 SER A CA 1
ATOM 1794 C C . SER A 1 219 ? -1.212 0.264 9.797 1.00 72.38 219 SER A C 1
ATOM 1796 O O . SER A 1 219 ? -0.884 -0.398 8.805 1.00 72.38 219 SER A O 1
ATOM 1798 N N . ARG A 1 220 ? -2.250 1.108 9.758 1.00 83.31 220 ARG A N 1
ATOM 1799 C CA . ARG A 1 220 ? -3.096 1.282 8.565 1.00 83.31 220 ARG A CA 1
ATOM 1800 C C . ARG A 1 220 ? -2.314 1.915 7.410 1.00 83.31 220 ARG A C 1
ATOM 1802 O O . ARG A 1 220 ? -2.415 1.446 6.278 1.00 83.31 220 ARG A O 1
ATOM 1809 N N . GLY A 1 221 ? -1.491 2.926 7.696 1.00 86.06 221 GLY A N 1
ATOM 1810 C CA . GLY A 1 221 ? -0.603 3.558 6.717 1.00 86.06 221 GLY A CA 1
ATOM 1811 C C . GLY A 1 221 ? 0.423 2.584 6.135 1.00 86.06 221 GLY A C 1
ATOM 1812 O O . GLY A 1 221 ? 0.575 2.509 4.918 1.00 86.06 221 GLY A O 1
ATOM 1813 N N . ASN A 1 222 ? 1.059 1.774 6.983 1.00 87.75 222 ASN A N 1
ATOM 1814 C CA . ASN A 1 222 ? 2.001 0.740 6.559 1.00 87.75 222 ASN A CA 1
ATOM 1815 C C . ASN A 1 222 ? 1.332 -0.305 5.653 1.00 87.75 222 ASN A C 1
ATOM 1817 O O . ASN A 1 222 ? 1.905 -0.702 4.642 1.00 87.75 222 ASN A O 1
ATOM 1821 N N . THR A 1 223 ? 0.092 -0.694 5.964 1.00 86.75 223 THR A N 1
ATOM 1822 C CA . THR A 1 223 ? -0.689 -1.626 5.134 1.00 86.75 223 THR A CA 1
ATOM 1823 C C . THR A 1 223 ? -0.937 -1.059 3.733 1.00 86.75 223 THR A C 1
ATOM 1825 O O . THR A 1 223 ? -0.705 -1.745 2.738 1.00 86.75 223 THR A O 1
ATOM 1828 N N . ILE A 1 224 ? -1.349 0.212 3.632 1.00 92.19 224 ILE A N 1
ATOM 1829 C CA . ILE A 1 224 ? -1.560 0.888 2.340 1.00 92.19 224 ILE A CA 1
ATOM 1830 C C . ILE A 1 224 ? -0.247 0.985 1.558 1.00 92.19 224 ILE A C 1
ATOM 1832 O O . ILE A 1 224 ? -0.217 0.708 0.356 1.00 92.19 224 ILE A O 1
ATOM 1836 N N . PHE A 1 225 ? 0.841 1.358 2.234 1.00 93.25 225 PHE A N 1
ATOM 1837 C CA . PHE A 1 225 ? 2.160 1.471 1.620 1.00 93.25 225 PHE A CA 1
ATOM 1838 C C . PHE A 1 225 ? 2.645 0.124 1.061 1.00 93.25 225 PHE A C 1
ATOM 1840 O O . PHE A 1 225 ? 2.986 0.036 -0.118 1.00 93.25 225 PHE A O 1
ATOM 1847 N N . ALA A 1 226 ? 2.603 -0.939 1.869 1.00 93.12 226 ALA A N 1
ATOM 1848 C CA . ALA A 1 226 ? 3.023 -2.281 1.468 1.00 93.12 226 ALA A CA 1
ATOM 1849 C C . ALA A 1 226 ? 2.186 -2.834 0.304 1.00 93.12 226 ALA A C 1
ATOM 1851 O O . ALA A 1 226 ? 2.733 -3.397 -0.649 1.00 93.12 226 ALA A O 1
ATOM 1852 N N . PHE A 1 227 ? 0.865 -2.631 0.342 1.00 94.31 227 PHE A N 1
ATOM 1853 C CA . PHE A 1 227 ? -0.018 -3.002 -0.760 1.00 94.31 227 PHE A CA 1
ATOM 1854 C C . PHE A 1 227 ? 0.342 -2.255 -2.050 1.00 94.31 227 PHE A C 1
ATOM 1856 O O . PHE A 1 227 ? 0.513 -2.877 -3.099 1.00 94.31 227 PHE A O 1
ATOM 1863 N N . THR A 1 228 ? 0.531 -0.935 -1.967 1.00 96.19 228 THR A N 1
ATOM 1864 C CA . THR A 1 228 ? 0.889 -0.101 -3.127 1.00 96.19 228 THR A CA 1
ATOM 1865 C C . THR A 1 228 ? 2.213 -0.552 -3.741 1.00 96.19 228 THR A C 1
ATOM 1867 O O . THR A 1 228 ? 2.311 -0.707 -4.959 1.00 96.19 228 THR A O 1
ATOM 1870 N N . LEU A 1 229 ? 3.215 -0.828 -2.902 1.00 96.00 229 LEU A N 1
ATOM 1871 C CA . LEU A 1 229 ? 4.519 -1.309 -3.348 1.00 96.00 229 LEU A CA 1
ATOM 1872 C C . LEU A 1 229 ? 4.407 -2.674 -4.041 1.00 96.00 229 LEU A C 1
ATOM 1874 O O . LEU A 1 229 ? 4.992 -2.872 -5.101 1.00 96.00 229 LEU A O 1
ATOM 1878 N N . THR A 1 230 ? 3.592 -3.581 -3.497 1.00 96.19 230 THR A N 1
ATOM 1879 C CA . THR A 1 230 ? 3.363 -4.918 -4.070 1.00 96.19 230 THR A CA 1
ATOM 1880 C C . THR A 1 230 ? 2.712 -4.832 -5.449 1.00 96.19 230 THR A C 1
ATOM 1882 O O . THR A 1 230 ? 3.162 -5.490 -6.390 1.00 96.19 230 THR A O 1
ATOM 1885 N N . VAL A 1 231 ? 1.693 -3.980 -5.602 1.00 96.38 231 VAL A N 1
ATOM 1886 C CA . VAL A 1 231 ? 1.039 -3.744 -6.897 1.00 96.38 231 VAL A CA 1
ATOM 1887 C C . VAL A 1 231 ? 2.035 -3.164 -7.904 1.00 96.38 231 VAL A C 1
ATOM 1889 O O . VAL A 1 231 ? 2.117 -3.652 -9.032 1.00 96.38 231 VAL A O 1
ATOM 1892 N N . LEU A 1 232 ? 2.837 -2.172 -7.505 1.00 95.06 232 LEU A N 1
ATOM 1893 C CA . LEU A 1 232 ? 3.832 -1.564 -8.389 1.00 95.06 232 LEU A CA 1
ATOM 1894 C C . LEU A 1 232 ? 4.915 -2.567 -8.816 1.00 95.06 232 LEU A C 1
ATOM 1896 O O . LEU A 1 232 ? 5.284 -2.609 -9.992 1.00 95.06 232 LEU A O 1
ATOM 1900 N N . SER A 1 233 ? 5.387 -3.414 -7.897 1.00 94.50 233 SER A N 1
ATOM 1901 C CA . SER A 1 233 ? 6.322 -4.500 -8.201 1.00 94.50 233 SER A CA 1
ATOM 1902 C C . SER A 1 233 ? 5.727 -5.499 -9.193 1.00 94.50 233 SER A C 1
ATOM 1904 O O . SER A 1 233 ? 6.398 -5.863 -10.158 1.00 94.50 233 SER A O 1
ATOM 1906 N N . ALA A 1 234 ? 4.460 -5.889 -9.021 1.00 95.06 234 ALA A N 1
ATOM 1907 C CA . ALA A 1 234 ? 3.779 -6.795 -9.943 1.00 95.06 234 ALA A CA 1
ATOM 1908 C C . ALA A 1 234 ? 3.632 -6.184 -11.348 1.00 95.06 234 ALA A C 1
ATOM 1910 O O . ALA A 1 234 ? 3.941 -6.840 -12.342 1.00 95.06 234 ALA A O 1
ATOM 1911 N N . VAL A 1 235 ? 3.226 -4.913 -11.445 1.00 92.50 235 VAL A N 1
ATOM 1912 C CA . VAL A 1 235 ? 3.116 -4.197 -12.729 1.00 92.50 235 VAL A CA 1
ATOM 1913 C C . VAL A 1 235 ? 4.477 -4.068 -13.413 1.00 92.50 235 VAL A C 1
ATOM 1915 O O . VAL A 1 235 ? 4.588 -4.312 -14.615 1.00 92.50 235 VAL A O 1
ATOM 1918 N N . THR A 1 236 ? 5.526 -3.753 -12.652 1.00 92.75 236 THR A N 1
ATOM 1919 C CA . THR A 1 236 ? 6.896 -3.647 -13.174 1.00 92.75 236 THR A CA 1
ATOM 1920 C C . THR A 1 236 ? 7.403 -4.996 -13.682 1.00 92.75 236 THR A C 1
ATOM 1922 O O . THR A 1 236 ? 8.000 -5.059 -14.755 1.00 92.75 236 THR A O 1
ATOM 1925 N N . LEU A 1 237 ? 7.119 -6.088 -12.964 1.00 92.94 237 LEU A N 1
ATOM 1926 C CA . LEU A 1 237 ? 7.463 -7.442 -13.396 1.00 92.94 237 LEU A CA 1
ATOM 1927 C C . LEU A 1 237 ? 6.724 -7.827 -14.683 1.00 92.94 237 LEU A C 1
ATOM 1929 O O . LEU A 1 237 ? 7.336 -8.363 -15.603 1.00 92.94 237 LEU A O 1
ATOM 1933 N N . MET A 1 238 ? 5.430 -7.515 -14.790 1.00 90.31 238 MET A N 1
ATOM 1934 C CA . MET A 1 238 ? 4.671 -7.762 -16.019 1.00 90.31 238 MET A CA 1
ATOM 1935 C C . MET A 1 238 ? 5.246 -6.973 -17.201 1.00 90.31 238 MET A C 1
ATOM 1937 O O . MET A 1 238 ? 5.453 -7.547 -18.271 1.00 90.31 238 MET A O 1
ATOM 1941 N N . ALA A 1 239 ? 5.582 -5.693 -17.007 1.00 89.69 239 ALA A N 1
ATOM 1942 C CA . ALA A 1 239 ? 6.270 -4.896 -18.021 1.00 89.69 239 ALA A CA 1
ATOM 1943 C C . ALA A 1 239 ? 7.613 -5.518 -18.417 1.00 89.69 239 ALA A C 1
ATOM 1945 O O . ALA A 1 239 ? 7.860 -5.721 -19.607 1.00 89.69 239 ALA A O 1
ATOM 1946 N N . PHE A 1 240 ? 8.421 -5.941 -17.445 1.00 91.88 240 PHE A N 1
ATOM 1947 C CA . PHE A 1 240 ? 9.672 -6.643 -17.708 1.00 91.88 240 PHE A CA 1
ATOM 1948 C C . PHE A 1 240 ? 9.458 -7.887 -18.581 1.00 91.88 240 PHE A C 1
ATOM 1950 O O . PHE A 1 240 ? 10.128 -8.041 -19.602 1.00 91.88 240 PHE A O 1
ATOM 1957 N N . LEU A 1 241 ? 8.488 -8.743 -18.247 1.00 90.31 241 LEU A N 1
ATOM 1958 C CA . LEU A 1 241 ? 8.204 -9.967 -19.004 1.00 90.31 241 LEU A CA 1
ATOM 1959 C C . LEU A 1 241 ? 7.787 -9.680 -20.450 1.00 90.31 241 LEU A C 1
ATOM 1961 O O . LEU A 1 241 ? 8.191 -10.404 -21.358 1.00 90.31 241 LEU A O 1
ATOM 1965 N N . THR A 1 242 ? 7.048 -8.596 -20.697 1.00 87.19 242 THR A N 1
ATOM 1966 C CA . THR A 1 242 ? 6.654 -8.229 -22.068 1.00 87.19 242 THR A CA 1
ATOM 1967 C C . THR A 1 242 ? 7.834 -7.849 -22.961 1.00 87.19 242 THR A C 1
ATOM 1969 O O . THR A 1 242 ? 7.752 -8.034 -24.174 1.00 87.19 242 THR A O 1
ATOM 1972 N N . SER A 1 243 ? 8.961 -7.401 -22.385 1.00 86.56 243 SER A N 1
ATOM 1973 C CA . SER A 1 243 ? 10.176 -7.102 -23.161 1.00 86.56 243 SER A CA 1
ATOM 1974 C C . SER A 1 243 ? 10.757 -8.336 -23.867 1.00 86.56 243 SER A C 1
ATOM 1976 O O . SER A 1 243 ? 11.401 -8.203 -24.903 1.00 86.56 243 SER A O 1
ATOM 1978 N N . MET A 1 244 ? 10.459 -9.547 -23.380 1.00 84.12 244 MET A N 1
ATOM 1979 C CA . MET A 1 244 ? 10.923 -10.804 -23.979 1.00 84.12 244 MET A CA 1
ATOM 1980 C C . MET A 1 244 ? 10.257 -11.128 -25.324 1.00 84.12 244 MET A C 1
ATOM 1982 O O . MET A 1 244 ? 10.795 -11.924 -26.092 1.00 84.12 244 MET A O 1
ATOM 1986 N N . PHE A 1 245 ? 9.110 -10.510 -25.615 1.00 81.38 245 PHE A N 1
ATOM 1987 C CA . PHE A 1 245 ? 8.295 -10.775 -26.805 1.00 81.38 245 PHE A CA 1
ATOM 1988 C C . PHE A 1 245 ? 8.338 -9.632 -27.830 1.00 81.38 245 PHE A C 1
ATOM 1990 O O . PHE A 1 245 ? 7.538 -9.615 -28.764 1.00 81.38 245 PHE A O 1
ATOM 1997 N N . ALA A 1 246 ? 9.235 -8.657 -27.658 1.00 76.31 246 ALA A N 1
ATOM 1998 C CA . ALA A 1 246 ? 9.362 -7.540 -28.588 1.00 76.31 246 ALA A CA 1
ATOM 1999 C C . ALA A 1 246 ? 9.802 -8.015 -29.986 1.00 76.31 246 ALA A C 1
ATOM 2001 O O . ALA A 1 246 ? 10.613 -8.936 -30.118 1.00 76.31 246 ALA A O 1
ATOM 2002 N N . VAL A 1 247 ? 9.272 -7.366 -31.029 1.00 77.88 247 VAL A N 1
ATOM 2003 C CA . VAL A 1 247 ? 9.678 -7.601 -32.423 1.00 77.88 247 VAL A CA 1
ATOM 2004 C C . VAL A 1 247 ? 11.143 -7.194 -32.576 1.00 77.88 247 VAL A C 1
ATOM 2006 O O . VAL A 1 247 ? 11.523 -6.087 -32.198 1.00 77.88 247 VAL A O 1
ATOM 2009 N N . LYS A 1 248 ? 11.964 -8.105 -33.110 1.00 75.00 248 LYS A N 1
ATOM 2010 C CA . LYS A 1 248 ? 13.431 -7.971 -33.101 1.00 75.00 248 LYS A CA 1
ATOM 2011 C C . LYS A 1 248 ? 14.046 -7.558 -34.430 1.00 75.00 248 LYS A C 1
ATOM 2013 O O . LYS A 1 248 ? 15.196 -7.145 -34.440 1.00 75.00 248 LYS A O 1
ATOM 2018 N N . SER A 1 249 ? 13.315 -7.678 -35.533 1.00 80.81 249 SER A N 1
ATOM 2019 C CA . SER A 1 249 ? 13.838 -7.316 -36.847 1.00 80.81 249 SER A CA 1
ATOM 2020 C C . SER A 1 249 ? 12.816 -6.541 -37.658 1.00 80.81 249 SER A C 1
ATOM 2022 O O . SER A 1 249 ? 11.610 -6.782 -37.564 1.00 80.81 249 SER A O 1
ATOM 2024 N N . VAL A 1 250 ? 13.328 -5.597 -38.438 1.00 90.56 250 VAL A N 1
ATOM 2025 C CA . VAL A 1 250 ? 12.585 -4.807 -39.414 1.00 90.56 250 VAL A CA 1
ATOM 2026 C C . VAL A 1 250 ? 13.370 -4.767 -40.716 1.00 90.56 250 VAL A C 1
ATOM 2028 O O . VAL A 1 250 ? 14.599 -4.910 -40.739 1.00 90.56 250 VAL A O 1
ATOM 2031 N N . LYS A 1 251 ? 12.653 -4.549 -41.818 1.00 90.19 251 LYS A N 1
ATOM 2032 C CA . LYS A 1 251 ? 13.278 -4.364 -43.121 1.00 90.19 251 LYS A CA 1
ATOM 2033 C C . LYS A 1 251 ? 14.025 -3.028 -43.134 1.00 90.19 251 LYS A C 1
ATOM 2035 O O . LYS A 1 251 ? 13.442 -1.985 -42.848 1.00 90.19 251 LYS A O 1
ATOM 2040 N N . VAL A 1 252 ? 15.301 -3.077 -43.499 1.00 93.75 252 VAL A N 1
ATOM 2041 C CA . VAL A 1 252 ? 16.174 -1.904 -43.614 1.00 93.75 252 VAL A CA 1
ATOM 2042 C C . VAL A 1 252 ? 16.750 -1.858 -45.021 1.00 93.75 252 VAL A C 1
ATOM 2044 O O . VAL A 1 252 ? 17.208 -2.874 -45.542 1.00 93.75 252 VAL A O 1
ATOM 2047 N N . GLU A 1 253 ? 16.749 -0.679 -45.629 1.00 94.62 253 GLU A N 1
ATOM 2048 C CA . GLU A 1 253 ? 17.389 -0.415 -46.912 1.00 94.62 253 GLU A CA 1
ATOM 2049 C C . GLU A 1 253 ? 18.585 0.515 -46.683 1.00 94.62 253 GLU A C 1
ATOM 2051 O O . GLU A 1 253 ? 18.450 1.637 -46.195 1.00 94.62 253 GLU A O 1
ATOM 2056 N N . ILE A 1 254 ? 19.781 0.018 -47.001 1.00 95.00 254 ILE A N 1
ATOM 2057 C CA . ILE A 1 254 ? 21.047 0.739 -46.843 1.00 95.00 254 ILE A CA 1
ATOM 2058 C C . ILE A 1 254 ? 21.689 0.829 -48.219 1.00 95.00 254 ILE A C 1
ATOM 2060 O O . ILE A 1 254 ? 21.760 -0.163 -48.945 1.00 95.00 254 ILE A O 1
ATOM 2064 N N . SER A 1 255 ? 22.194 2.004 -48.572 1.00 92.81 255 SER A N 1
ATOM 2065 C CA . SER A 1 255 ? 23.078 2.146 -49.723 1.00 92.81 255 SER A CA 1
ATOM 2066 C C . SER A 1 255 ? 24.222 3.091 -49.406 1.00 92.81 255 SER A C 1
ATOM 2068 O O . SER A 1 255 ? 24.118 3.965 -48.547 1.00 92.81 255 SER A O 1
ATOM 2070 N N . ALA A 1 256 ? 25.339 2.887 -50.092 1.00 90.38 256 ALA A N 1
ATOM 2071 C CA . ALA A 1 256 ? 26.515 3.717 -49.940 1.00 90.38 256 ALA A CA 1
ATOM 2072 C C . ALA A 1 256 ? 27.115 4.051 -51.307 1.00 90.38 256 ALA A C 1
ATOM 2074 O O . ALA A 1 256 ? 27.169 3.207 -52.203 1.00 90.38 256 ALA A O 1
ATOM 2075 N N . ALA A 1 257 ? 27.563 5.294 -51.460 1.00 85.19 257 ALA A N 1
ATOM 2076 C CA . ALA A 1 257 ? 28.083 5.842 -52.704 1.00 85.19 257 ALA A CA 1
ATOM 2077 C C . ALA A 1 257 ? 29.414 6.571 -52.487 1.00 85.19 257 ALA A C 1
ATOM 2079 O O . ALA A 1 257 ? 29.725 7.048 -51.395 1.00 85.19 257 ALA A O 1
ATOM 2080 N N . ASN A 1 258 ? 30.186 6.692 -53.569 1.00 84.25 258 ASN A N 1
ATOM 2081 C CA . ASN A 1 258 ? 31.453 7.426 -53.616 1.00 84.25 258 ASN A CA 1
ATOM 2082 C C . ASN A 1 258 ? 32.484 7.021 -52.536 1.00 84.25 258 ASN A C 1
ATOM 2084 O O . ASN A 1 258 ? 33.024 7.913 -51.877 1.00 84.25 258 ASN A O 1
ATOM 2088 N N . PRO A 1 259 ? 32.795 5.720 -52.350 1.00 88.06 259 PRO A N 1
ATOM 2089 C CA . PRO A 1 259 ? 33.834 5.306 -51.414 1.00 88.06 259 PRO A CA 1
ATOM 2090 C C . PRO A 1 259 ? 35.195 5.854 -51.847 1.00 88.06 259 PRO A C 1
ATOM 2092 O O . PRO A 1 259 ? 35.662 5.631 -52.965 1.00 88.06 259 PRO A O 1
ATOM 2095 N N . ARG A 1 260 ? 35.842 6.578 -50.942 1.00 84.44 260 ARG A N 1
ATOM 2096 C CA . ARG A 1 260 ? 37.162 7.185 -51.108 1.00 84.44 260 ARG A CA 1
ATOM 2097 C C . ARG A 1 260 ? 38.013 6.813 -49.907 1.00 84.44 260 ARG A C 1
ATOM 2099 O O . ARG A 1 260 ? 37.509 6.814 -48.792 1.00 84.44 260 ARG A O 1
ATOM 2106 N N . ILE A 1 261 ? 39.292 6.528 -50.123 1.00 87.62 261 ILE A N 1
ATOM 2107 C CA . ILE A 1 261 ? 40.232 6.262 -49.029 1.00 87.62 261 ILE A CA 1
ATOM 2108 C C . ILE A 1 261 ? 41.373 7.258 -49.107 1.00 87.62 261 ILE A C 1
ATOM 2110 O O . ILE A 1 261 ? 41.905 7.531 -50.187 1.00 87.62 261 ILE A O 1
ATOM 2114 N N . ARG A 1 262 ? 41.767 7.773 -47.947 1.00 84.44 262 ARG A N 1
ATOM 2115 C CA . ARG A 1 262 ? 42.961 8.583 -47.760 1.00 84.44 262 ARG A CA 1
ATOM 2116 C C . ARG A 1 262 ? 43.886 7.896 -46.762 1.00 84.44 262 ARG A C 1
ATOM 2118 O O . ARG A 1 262 ? 43.444 7.503 -45.693 1.00 84.44 262 ARG A O 1
ATOM 2125 N N . SER A 1 263 ? 45.169 7.819 -47.095 1.00 83.31 263 SER A N 1
ATOM 2126 C CA . SER A 1 263 ? 46.192 7.417 -46.131 1.00 83.31 263 SER A CA 1
ATOM 2127 C C . SER A 1 263 ? 46.512 8.597 -45.208 1.00 83.31 263 SER A C 1
ATOM 2129 O O . SER A 1 263 ? 46.741 9.717 -45.684 1.00 83.31 263 SER A O 1
ATOM 2131 N N . MET A 1 264 ? 46.499 8.355 -43.902 1.00 76.81 264 MET A N 1
ATOM 2132 C CA . MET A 1 264 ? 46.911 9.295 -42.863 1.00 76.81 264 MET A CA 1
ATOM 2133 C C . MET A 1 264 ? 48.108 8.727 -42.105 1.00 76.81 264 MET A C 1
ATOM 2135 O O . MET A 1 264 ? 48.205 7.518 -41.910 1.00 76.81 264 MET A O 1
ATOM 2139 N N . SER A 1 265 ? 49.030 9.597 -41.705 1.00 73.12 265 SER A N 1
ATOM 2140 C CA . SER A 1 265 ? 50.095 9.249 -40.765 1.00 73.12 265 SER A CA 1
ATOM 2141 C C . SER A 1 265 ? 49.530 9.250 -39.349 1.00 73.12 265 SER A C 1
ATOM 2143 O O . SER A 1 265 ? 48.832 10.196 -38.975 1.00 73.12 265 SER A O 1
ATOM 2145 N N . ASP A 1 266 ? 49.840 8.216 -38.579 1.00 60.12 266 ASP A N 1
ATOM 2146 C CA . ASP A 1 266 ? 49.563 8.177 -37.148 1.00 60.12 266 ASP A CA 1
ATOM 2147 C C . ASP A 1 266 ? 50.417 9.246 -36.440 1.00 60.12 266 ASP A C 1
ATOM 2149 O O . ASP A 1 266 ? 51.625 9.337 -36.648 1.00 60.12 266 ASP A O 1
ATOM 2153 N N . TYR A 1 267 ? 49.790 10.101 -35.630 1.00 54.28 267 TYR A N 1
ATOM 2154 C CA . TYR A 1 267 ? 50.487 11.168 -34.899 1.00 54.28 267 TYR A CA 1
ATOM 2155 C C . TYR A 1 267 ? 51.278 10.646 -33.695 1.00 54.28 267 TYR A C 1
ATOM 2157 O O . TYR A 1 267 ? 52.118 11.364 -33.157 1.00 54.28 267 TYR A O 1
ATOM 2165 N N . THR A 1 268 ? 50.997 9.420 -33.254 1.00 53.75 268 THR A N 1
ATOM 2166 C CA . THR A 1 268 ? 51.639 8.796 -32.091 1.00 53.75 268 THR A CA 1
ATOM 2167 C C . THR A 1 268 ? 52.806 7.890 -32.473 1.00 53.75 268 THR A C 1
ATOM 2169 O O . THR A 1 268 ? 53.633 7.571 -31.620 1.00 53.75 268 THR A O 1
ATOM 2172 N N . ASN A 1 269 ? 52.899 7.498 -33.747 1.00 55.81 269 ASN A N 1
ATOM 2173 C CA . ASN A 1 269 ? 53.871 6.529 -34.232 1.00 55.81 269 ASN A CA 1
ATOM 2174 C C . ASN A 1 269 ? 54.364 6.947 -35.627 1.00 55.81 269 ASN A C 1
ATOM 2176 O O . ASN A 1 269 ? 53.623 6.837 -36.601 1.00 55.81 269 ASN A O 1
ATOM 2180 N N . GLU A 1 270 ? 55.610 7.421 -35.742 1.00 53.00 270 GLU A N 1
ATOM 2181 C CA . GLU A 1 270 ? 56.142 8.038 -36.977 1.00 53.00 270 GLU A CA 1
ATOM 2182 C C . GLU A 1 270 ? 56.142 7.103 -38.208 1.00 53.00 270 GLU A C 1
ATOM 2184 O O . GLU A 1 270 ? 56.188 7.572 -39.346 1.00 53.00 270 GLU A O 1
ATOM 2189 N N . GLU A 1 271 ? 56.031 5.785 -38.005 1.00 56.12 271 GLU A N 1
ATOM 2190 C CA . GLU A 1 271 ? 55.958 4.775 -39.073 1.00 56.12 271 GLU A CA 1
ATOM 2191 C C . GLU A 1 271 ? 54.535 4.232 -39.330 1.00 56.12 271 GLU A C 1
ATOM 2193 O O . GLU A 1 271 ? 54.309 3.504 -40.304 1.00 56.12 271 GLU A O 1
ATOM 2198 N N . GLY A 1 272 ? 53.559 4.578 -38.485 1.00 63.59 272 GLY A N 1
ATOM 2199 C CA . GLY A 1 272 ? 52.180 4.100 -38.579 1.00 63.59 272 GLY A CA 1
ATOM 2200 C C . GLY A 1 272 ? 51.398 4.792 -39.699 1.00 63.59 272 GLY A C 1
ATOM 2201 O O . GLY A 1 272 ? 51.352 6.020 -39.781 1.00 63.59 272 GLY A O 1
ATOM 2202 N N . LYS A 1 273 ? 50.751 4.009 -40.569 1.00 77.19 273 LYS A N 1
ATOM 2203 C CA . LYS A 1 273 ? 49.776 4.507 -41.552 1.00 77.19 273 LYS A CA 1
ATOM 2204 C C . LYS A 1 273 ? 48.396 3.961 -41.223 1.00 77.19 273 LYS A C 1
ATOM 2206 O O . LYS A 1 273 ? 48.271 2.757 -41.014 1.00 77.19 273 LYS A O 1
ATOM 2211 N N . SER A 1 274 ? 47.399 4.835 -41.278 1.00 84.19 274 SER A N 1
ATOM 2212 C CA . SER A 1 274 ? 45.989 4.497 -41.099 1.00 84.19 274 SER A CA 1
ATOM 2213 C C . SER A 1 274 ? 45.179 4.881 -42.336 1.00 84.19 274 SER A C 1
ATOM 2215 O O . SER A 1 274 ? 45.447 5.900 -42.987 1.00 84.19 274 SER A O 1
ATOM 2217 N N . ASP A 1 275 ? 44.167 4.084 -42.656 1.00 88.00 275 ASP A N 1
ATOM 2218 C CA . ASP A 1 275 ? 43.230 4.356 -43.738 1.00 88.00 275 ASP A CA 1
ATOM 2219 C C . ASP A 1 275 ? 42.031 5.130 -43.188 1.00 88.00 275 ASP A C 1
ATOM 2221 O O . ASP A 1 275 ? 41.294 4.639 -42.337 1.00 88.00 275 ASP A O 1
ATOM 2225 N N . LEU A 1 276 ? 41.801 6.336 -43.712 1.00 87.88 276 LEU A N 1
ATOM 2226 C CA . LEU A 1 276 ? 40.564 7.081 -43.505 1.00 87.88 276 LEU A CA 1
ATOM 2227 C C . LEU A 1 276 ? 39.635 6.865 -44.696 1.00 87.88 276 LEU A C 1
ATOM 2229 O O . LEU A 1 276 ? 39.883 7.376 -45.796 1.00 87.88 276 LEU A O 1
ATOM 2233 N N . ALA A 1 277 ? 38.542 6.148 -44.467 1.00 87.56 277 ALA A N 1
ATOM 2234 C CA . ALA A 1 277 ? 37.483 5.971 -45.441 1.00 87.56 277 ALA A CA 1
ATOM 2235 C C . ALA A 1 277 ? 36.456 7.111 -45.372 1.00 87.56 277 ALA A C 1
ATOM 2237 O O . ALA A 1 277 ? 35.978 7.515 -44.313 1.00 87.56 277 ALA A O 1
ATOM 2238 N N . MET A 1 278 ? 36.086 7.612 -46.545 1.00 84.12 278 MET A N 1
ATOM 2239 C CA . MET A 1 278 ? 35.025 8.586 -46.751 1.00 84.12 278 MET A CA 1
ATOM 2240 C C . MET A 1 278 ? 33.983 7.963 -47.671 1.00 84.12 278 MET A C 1
ATOM 2242 O O . MET A 1 278 ? 34.311 7.444 -48.737 1.00 84.12 278 MET A O 1
ATOM 2246 N N . VAL A 1 279 ? 32.723 8.016 -47.265 1.00 87.06 279 VAL A N 1
ATOM 2247 C CA . VAL A 1 279 ? 31.608 7.419 -47.998 1.00 87.06 279 VAL A CA 1
ATOM 2248 C C . VAL A 1 279 ? 30.367 8.281 -47.798 1.00 87.06 279 VAL A C 1
ATOM 2250 O O . VAL A 1 279 ? 30.239 8.936 -46.768 1.00 87.06 279 VAL A O 1
ATOM 2253 N N . SER A 1 280 ? 29.475 8.313 -48.782 1.00 86.88 280 SER A N 1
ATOM 2254 C CA . SER A 1 280 ? 28.143 8.902 -48.635 1.00 86.88 280 SER A CA 1
ATOM 2255 C C . SER A 1 280 ? 27.136 7.786 -48.379 1.00 86.88 280 SER A C 1
ATOM 2257 O O . SER A 1 280 ? 27.173 6.768 -49.070 1.00 86.88 280 SER A O 1
ATOM 2259 N N . LEU A 1 281 ? 26.282 7.946 -47.374 1.00 90.62 281 LEU A N 1
ATOM 2260 C CA . LEU A 1 281 ? 25.373 6.914 -46.882 1.00 90.62 281 LEU A CA 1
ATOM 2261 C C . LEU A 1 281 ? 23.918 7.332 -47.112 1.00 90.62 281 LEU A C 1
ATOM 2263 O O . LEU A 1 281 ? 23.568 8.494 -46.906 1.00 90.62 281 LEU A O 1
ATOM 2267 N N . ASN A 1 282 ? 23.071 6.366 -47.466 1.00 91.75 282 ASN A N 1
ATOM 2268 C CA . ASN A 1 282 ? 21.617 6.489 -47.402 1.00 91.75 282 ASN A CA 1
ATOM 2269 C C . ASN A 1 282 ? 21.062 5.387 -46.489 1.00 91.75 282 ASN A C 1
ATOM 2271 O O . ASN A 1 282 ? 21.434 4.217 -46.641 1.00 91.75 282 ASN A O 1
ATOM 2275 N N . ILE A 1 283 ? 20.181 5.750 -45.555 1.00 94.69 283 ILE A N 1
ATOM 2276 C CA . ILE A 1 283 ? 19.611 4.841 -44.550 1.00 94.69 283 ILE A CA 1
ATOM 2277 C C . ILE A 1 283 ? 18.099 5.029 -44.510 1.00 94.69 283 ILE A C 1
ATOM 2279 O O . ILE A 1 283 ? 17.613 6.073 -44.071 1.00 94.69 283 ILE A O 1
ATOM 2283 N N . HIS A 1 284 ? 17.364 4.011 -44.956 1.00 95.00 284 HIS A N 1
ATOM 2284 C CA . HIS A 1 284 ? 15.905 3.991 -44.960 1.00 95.00 284 HIS A CA 1
ATOM 2285 C C . HIS A 1 284 ? 15.410 2.827 -44.091 1.00 95.00 284 HIS A C 1
ATOM 2287 O O . HIS A 1 284 ? 15.708 1.662 -44.363 1.00 95.00 284 HIS A O 1
ATOM 2293 N N . ALA A 1 285 ? 14.663 3.129 -43.029 1.00 93.88 285 ALA A N 1
ATOM 2294 C CA . ALA A 1 285 ? 14.120 2.115 -42.124 1.00 93.88 285 ALA A CA 1
ATOM 2295 C C . ALA A 1 285 ? 12.807 2.575 -41.486 1.00 93.88 285 ALA A C 1
ATOM 2297 O O . ALA A 1 285 ? 12.717 3.700 -40.994 1.00 93.88 285 ALA A O 1
ATOM 2298 N N . ASP A 1 286 ? 11.811 1.690 -41.443 1.00 92.88 286 ASP A N 1
ATOM 2299 C CA . ASP A 1 286 ? 10.588 1.898 -40.665 1.00 92.88 286 ASP A CA 1
ATOM 2300 C C . ASP A 1 286 ? 10.684 1.136 -39.338 1.00 92.88 286 ASP A C 1
ATOM 2302 O O . ASP A 1 286 ? 10.614 -0.095 -39.298 1.00 92.88 286 ASP A O 1
ATOM 2306 N N . MET A 1 287 ? 10.865 1.879 -38.245 1.00 92.56 287 MET A N 1
ATOM 2307 C CA . MET A 1 287 ? 11.011 1.320 -36.901 1.00 92.56 287 MET A CA 1
ATOM 2308 C C . MET A 1 287 ? 9.670 1.209 -36.165 1.00 92.56 287 MET A C 1
ATOM 2310 O O . MET A 1 287 ? 9.649 0.742 -35.022 1.00 92.56 287 MET A O 1
ATOM 2314 N N . SER A 1 288 ? 8.548 1.608 -36.778 1.00 90.38 288 SER A N 1
ATOM 2315 C CA . SER A 1 288 ? 7.235 1.574 -36.126 1.00 90.38 288 SER A CA 1
ATOM 2316 C C . SER A 1 288 ? 6.823 0.215 -35.558 1.00 90.38 288 SER A C 1
ATOM 2318 O O . SER A 1 288 ? 6.316 0.193 -34.435 1.00 90.38 288 SER A O 1
ATOM 2320 N N . PRO A 1 289 ? 7.091 -0.927 -36.221 1.00 91.06 289 PRO A N 1
ATOM 2321 C CA . PRO A 1 289 ? 6.744 -2.242 -35.677 1.00 91.06 289 PRO A CA 1
ATOM 2322 C C . PRO A 1 289 ? 7.440 -2.593 -34.351 1.00 91.06 289 PRO A C 1
ATOM 2324 O O . PRO A 1 289 ? 6.979 -3.477 -33.630 1.00 91.06 289 PRO A O 1
ATOM 2327 N N . ILE A 1 290 ? 8.550 -1.925 -34.024 1.00 90.38 290 ILE A N 1
ATOM 2328 C CA . ILE A 1 290 ? 9.325 -2.173 -32.800 1.00 90.38 290 ILE A CA 1
ATOM 2329 C C . ILE A 1 290 ? 8.701 -1.436 -31.608 1.00 90.38 290 ILE A C 1
ATOM 2331 O O . ILE A 1 290 ? 8.758 -1.916 -30.473 1.00 90.38 290 ILE A O 1
ATOM 2335 N N . PHE A 1 291 ? 8.085 -0.272 -31.839 1.00 90.44 291 PHE A N 1
ATOM 2336 C CA . PHE A 1 291 ? 7.497 0.524 -30.769 1.00 90.44 291 PHE A CA 1
ATOM 2337 C C . PHE A 1 291 ? 6.195 -0.094 -30.261 1.00 90.44 291 PHE A C 1
ATOM 2339 O O . PHE A 1 291 ? 5.196 -0.214 -30.962 1.00 90.44 291 PHE A O 1
ATOM 2346 N N . ASN A 1 292 ? 6.187 -0.417 -28.972 1.00 88.06 292 ASN A N 1
ATOM 2347 C CA . ASN A 1 292 ? 4.993 -0.794 -28.230 1.00 88.06 292 ASN A CA 1
ATOM 2348 C C . ASN A 1 292 ? 4.896 0.030 -26.935 1.00 88.06 292 ASN A C 1
ATOM 2350 O O . ASN A 1 292 ? 5.708 0.920 -26.664 1.00 88.06 292 ASN A O 1
ATOM 2354 N N . TRP A 1 293 ? 3.899 -0.274 -26.106 1.00 88.38 293 TRP A N 1
ATOM 2355 C CA . TRP A 1 293 ? 3.647 0.439 -24.854 1.00 88.38 293 TRP A CA 1
ATOM 2356 C C . TRP A 1 293 ? 4.814 0.386 -23.851 1.00 88.38 293 TRP A C 1
ATOM 2358 O O . TRP A 1 293 ? 4.920 1.285 -23.011 1.00 88.38 293 TRP A O 1
ATOM 2368 N N . ASN A 1 294 ? 5.712 -0.601 -23.944 1.00 90.94 294 ASN A N 1
ATOM 2369 C CA . ASN A 1 294 ? 6.876 -0.744 -23.072 1.00 90.94 294 ASN A CA 1
ATOM 2370 C C . ASN A 1 294 ? 8.176 -0.196 -23.693 1.00 90.94 294 ASN A C 1
ATOM 2372 O O . ASN A 1 294 ? 9.123 0.041 -22.960 1.00 90.94 294 ASN A O 1
ATOM 2376 N N . VAL A 1 295 ? 8.247 0.085 -25.000 1.00 91.00 295 VAL A N 1
ATOM 2377 C CA . VAL A 1 295 ? 9.463 0.647 -25.630 1.00 91.00 295 VAL A CA 1
ATOM 2378 C C . VAL A 1 295 ? 9.505 2.165 -25.468 1.00 91.00 295 VAL A C 1
ATOM 2380 O O . VAL A 1 295 ? 8.638 2.881 -25.978 1.00 91.00 295 VAL A O 1
ATOM 2383 N N . LYS A 1 296 ? 10.492 2.674 -24.728 1.00 91.81 296 LYS A N 1
ATOM 2384 C CA . LYS A 1 296 ? 10.669 4.107 -24.449 1.00 91.81 296 LYS A CA 1
ATOM 2385 C C . LYS A 1 296 ? 11.360 4.817 -25.610 1.00 91.81 296 LYS A C 1
ATOM 2387 O O . LYS A 1 296 ? 10.904 5.866 -26.067 1.00 91.81 296 LYS A O 1
ATOM 2392 N N . GLN A 1 297 ? 12.469 4.240 -26.058 1.00 94.62 297 GLN A N 1
ATOM 2393 C CA . GLN A 1 297 ? 13.312 4.775 -27.120 1.00 94.62 297 GLN A CA 1
ATOM 2394 C C . GLN A 1 297 ? 14.148 3.660 -27.751 1.00 94.62 297 GLN A C 1
ATOM 2396 O O . GLN A 1 297 ? 14.351 2.606 -27.147 1.00 94.62 297 GLN A O 1
ATOM 2401 N N . LEU A 1 298 ? 14.661 3.929 -28.946 1.00 94.81 298 LEU A N 1
ATOM 2402 C CA . LEU A 1 298 ? 15.633 3.102 -29.646 1.00 94.81 298 LEU A CA 1
ATOM 2403 C C . LEU A 1 298 ? 16.937 3.886 -29.785 1.00 94.81 298 LEU A C 1
ATOM 2405 O O . LEU A 1 298 ? 16.914 5.066 -30.141 1.00 94.81 298 LEU A O 1
ATOM 2409 N N . PHE A 1 299 ? 18.062 3.235 -29.506 1.00 95.62 299 PHE A N 1
ATOM 2410 C CA . PHE A 1 299 ? 19.386 3.745 -29.859 1.00 95.62 299 PHE A CA 1
ATOM 2411 C C . PHE A 1 299 ? 19.836 3.033 -31.126 1.00 95.62 299 PHE A C 1
ATOM 2413 O O . PHE A 1 299 ? 20.107 1.841 -31.077 1.00 95.62 299 PHE A O 1
ATOM 2420 N N . ILE A 1 300 ? 19.847 3.727 -32.258 1.00 95.06 300 ILE A N 1
ATOM 2421 C CA . ILE A 1 300 ? 20.060 3.139 -33.583 1.00 95.06 300 ILE A CA 1
ATOM 2422 C C . ILE A 1 300 ? 21.428 3.565 -34.078 1.00 95.06 300 ILE A C 1
ATOM 2424 O O . ILE A 1 300 ? 21.786 4.730 -33.941 1.00 95.06 300 ILE A O 1
ATOM 2428 N N . PHE A 1 301 ? 22.189 2.645 -34.655 1.00 96.31 301 PHE A N 1
ATOM 2429 C CA . PHE A 1 301 ? 23.540 2.913 -35.115 1.00 96.31 301 PHE A CA 1
ATOM 2430 C C . PHE A 1 301 ? 23.913 2.051 -36.323 1.00 96.31 301 PHE A C 1
ATOM 2432 O O . PHE A 1 301 ? 23.564 0.875 -36.421 1.00 96.31 301 PHE A O 1
ATOM 2439 N N . LEU A 1 302 ? 24.620 2.658 -37.272 1.00 96.31 302 LEU A N 1
ATOM 2440 C CA . LEU A 1 302 ? 25.142 1.999 -38.462 1.00 96.31 302 LEU A CA 1
ATOM 2441 C C . LEU A 1 302 ? 26.567 1.523 -38.188 1.00 96.31 302 LEU A C 1
ATOM 2443 O O . LEU A 1 302 ? 27.433 2.329 -37.848 1.00 96.31 302 LEU A O 1
ATOM 2447 N N . VAL A 1 303 ? 26.813 0.231 -38.385 1.00 96.31 303 VAL A N 1
ATOM 2448 C CA . VAL A 1 303 ? 28.119 -0.405 -38.190 1.00 96.31 303 VAL A CA 1
ATOM 2449 C C . VAL A 1 303 ? 28.689 -0.835 -39.535 1.00 96.31 303 VAL A C 1
ATOM 2451 O O . VAL A 1 303 ? 27.994 -1.471 -40.325 1.00 96.31 303 VAL A O 1
ATOM 2454 N N . ALA A 1 304 ? 29.959 -0.520 -39.775 1.00 95.56 304 ALA A N 1
ATOM 2455 C CA . ALA A 1 304 ? 30.767 -1.155 -40.805 1.00 95.56 304 ALA A CA 1
ATOM 2456 C C . ALA A 1 304 ? 31.528 -2.337 -40.201 1.00 95.56 304 ALA A C 1
ATOM 2458 O O . ALA A 1 304 ? 32.302 -2.160 -39.261 1.00 95.56 304 ALA A O 1
ATOM 2459 N N . GLU A 1 305 ? 31.301 -3.530 -40.743 1.00 95.19 305 GLU A N 1
ATOM 2460 C CA . GLU A 1 305 ? 31.936 -4.774 -40.326 1.00 95.19 305 GLU A CA 1
ATOM 2461 C C . GLU A 1 305 ? 32.853 -5.312 -41.430 1.00 95.19 305 GLU A C 1
ATOM 2463 O O . GLU A 1 305 ? 32.437 -5.450 -42.584 1.00 95.19 305 GLU A O 1
ATOM 2468 N N . TYR A 1 306 ? 34.111 -5.590 -41.092 1.00 94.12 306 TYR A N 1
ATOM 2469 C CA . TYR A 1 306 ? 35.112 -6.087 -42.038 1.00 94.12 306 TYR A CA 1
ATOM 2470 C C . TYR A 1 306 ? 36.209 -6.895 -41.334 1.00 94.12 306 TYR A C 1
ATOM 2472 O O . TYR A 1 306 ? 36.446 -6.753 -40.136 1.00 94.12 306 TYR A O 1
ATOM 2480 N N . SER A 1 307 ? 36.895 -7.756 -42.079 1.00 92.12 307 SER A N 1
ATOM 2481 C CA . SER A 1 307 ? 37.969 -8.615 -41.569 1.00 92.12 307 SER A CA 1
ATOM 2482 C C . SER A 1 307 ? 39.336 -8.104 -42.014 1.00 92.12 307 SER A C 1
ATOM 2484 O O . SER A 1 307 ? 39.490 -7.675 -43.154 1.00 92.12 307 SER A O 1
ATOM 2486 N N . THR A 1 308 ? 40.350 -8.233 -41.168 1.00 88.56 308 THR A N 1
ATOM 2487 C CA . THR A 1 308 ? 41.751 -7.947 -41.511 1.00 88.56 308 THR A CA 1
ATOM 2488 C C . THR A 1 308 ? 42.625 -9.167 -41.227 1.00 88.56 308 THR A C 1
ATOM 2490 O O . THR A 1 308 ? 42.168 -10.150 -40.646 1.00 88.56 308 THR A O 1
ATOM 2493 N N . MET A 1 309 ? 43.907 -9.129 -41.609 1.00 85.38 309 MET A N 1
ATOM 2494 C CA . MET A 1 309 ? 44.828 -10.233 -41.287 1.00 85.38 309 MET A CA 1
ATOM 2495 C C . MET A 1 309 ? 45.039 -10.420 -39.777 1.00 85.38 309 MET A C 1
ATOM 2497 O O . MET A 1 309 ? 45.372 -11.518 -39.342 1.00 85.38 309 MET A O 1
ATOM 2501 N N . LYS A 1 310 ? 44.866 -9.354 -38.983 1.00 85.44 310 LYS A N 1
ATOM 2502 C CA . LYS A 1 310 ? 45.014 -9.396 -37.521 1.00 85.44 310 LYS A CA 1
ATOM 2503 C C . LYS A 1 310 ? 43.715 -9.787 -36.817 1.00 85.44 310 LYS A C 1
ATOM 2505 O O . LYS A 1 310 ? 43.761 -10.551 -35.859 1.00 85.44 310 LYS A O 1
ATOM 2510 N N . ASN A 1 311 ? 42.578 -9.281 -37.293 1.00 88.50 311 ASN A N 1
ATOM 2511 C CA . ASN A 1 311 ? 41.289 -9.425 -36.624 1.00 88.50 311 ASN A CA 1
ATOM 2512 C C . ASN A 1 311 ? 40.253 -10.040 -37.564 1.00 88.50 311 ASN A C 1
ATOM 2514 O O . ASN A 1 311 ? 39.978 -9.503 -38.637 1.00 88.50 311 ASN A O 1
ATOM 2518 N N . VAL A 1 312 ? 39.615 -11.121 -37.112 1.00 89.88 312 VAL A N 1
ATOM 2519 C CA . VAL A 1 312 ? 38.555 -11.807 -37.869 1.00 89.88 312 VAL A CA 1
ATOM 2520 C C . VAL A 1 312 ? 37.330 -10.904 -38.059 1.00 89.88 312 VAL A C 1
ATOM 2522 O O . VAL A 1 312 ? 36.706 -10.948 -39.115 1.00 89.88 312 VAL A O 1
ATOM 2525 N N . ILE A 1 313 ? 37.011 -10.065 -37.066 1.00 91.19 313 ILE A N 1
ATOM 2526 C CA . ILE A 1 313 ? 35.886 -9.122 -37.094 1.00 91.19 313 ILE A CA 1
ATOM 2527 C C . ILE A 1 313 ? 36.363 -7.773 -36.548 1.00 91.19 313 ILE A C 1
ATOM 2529 O O . ILE A 1 313 ? 36.816 -7.690 -35.408 1.00 91.19 313 ILE A O 1
ATOM 2533 N N . ASN A 1 314 ? 36.227 -6.719 -37.349 1.00 92.00 314 ASN A N 1
ATOM 2534 C CA . ASN A 1 314 ? 36.383 -5.321 -36.953 1.00 92.00 314 ASN A CA 1
ATOM 2535 C C . ASN A 1 314 ? 35.031 -4.638 -37.150 1.00 92.00 314 ASN A C 1
ATOM 2537 O O . ASN A 1 314 ? 34.413 -4.812 -38.199 1.00 92.00 314 ASN A O 1
ATOM 2541 N N . GLN A 1 315 ? 34.571 -3.881 -36.155 1.00 93.56 315 GLN A N 1
ATOM 2542 C CA . GLN A 1 315 ? 33.297 -3.165 -36.191 1.00 93.56 315 GLN A CA 1
ATOM 2543 C C . GLN A 1 315 ? 33.527 -1.693 -35.864 1.00 93.56 315 GLN A C 1
ATOM 2545 O O . GLN A 1 315 ? 34.031 -1.366 -34.792 1.00 93.56 315 GLN A O 1
ATOM 2550 N N . VAL A 1 316 ? 33.124 -0.811 -36.776 1.00 93.62 316 VAL A N 1
ATOM 2551 C CA . VAL A 1 316 ? 33.228 0.642 -36.605 1.00 93.62 316 VAL A CA 1
ATOM 2552 C C . VAL A 1 316 ? 31.842 1.254 -36.741 1.00 93.62 316 VAL A C 1
ATOM 2554 O O . VAL A 1 316 ? 31.162 1.053 -37.747 1.00 93.62 316 VAL A O 1
ATOM 2557 N N . VAL A 1 317 ? 31.404 1.999 -35.726 1.00 95.75 317 VAL A N 1
ATOM 2558 C CA . VAL A 1 317 ? 30.149 2.757 -35.793 1.00 95.75 317 VAL A CA 1
ATOM 2559 C C . VAL A 1 317 ? 30.380 3.989 -36.659 1.00 95.75 317 VAL A C 1
ATOM 2561 O O . VAL A 1 317 ? 31.249 4.795 -36.354 1.00 95.75 317 VAL A O 1
ATOM 2564 N N . LEU A 1 318 ? 29.604 4.145 -37.728 1.00 94.25 318 LEU A N 1
ATOM 2565 C CA . LEU A 1 318 ? 29.721 5.271 -38.661 1.00 94.25 318 LEU A CA 1
ATOM 2566 C C . LEU A 1 318 ? 28.722 6.387 -38.362 1.00 94.25 318 LEU A C 1
ATOM 2568 O O . LEU A 1 318 ? 28.971 7.552 -38.668 1.00 94.25 318 LEU A O 1
ATOM 2572 N N . TRP A 1 319 ? 27.573 6.035 -37.795 1.00 96.06 319 TRP A N 1
ATOM 2573 C CA . TRP A 1 319 ? 26.458 6.947 -37.568 1.00 96.06 319 TRP A CA 1
ATOM 2574 C C . TRP A 1 319 ? 25.539 6.398 -36.478 1.00 96.06 319 TRP A C 1
ATOM 2576 O O . TRP A 1 319 ? 25.404 5.183 -36.357 1.00 96.06 319 TRP A O 1
ATOM 2586 N N . ASP A 1 320 ? 24.886 7.279 -35.724 1.00 95.81 320 ASP A N 1
ATOM 2587 C CA . ASP A 1 320 ? 23.891 6.933 -34.709 1.00 95.81 320 ASP A CA 1
ATOM 2588 C C . ASP A 1 320 ? 22.750 7.959 -34.638 1.00 95.81 320 ASP A C 1
ATOM 2590 O O . ASP A 1 320 ? 22.917 9.135 -34.979 1.00 95.81 320 ASP A O 1
ATOM 2594 N N . LYS A 1 321 ? 21.593 7.507 -34.145 1.00 94.06 321 LYS A N 1
ATOM 2595 C CA . LYS A 1 321 ? 20.412 8.325 -33.863 1.00 94.06 321 LYS A CA 1
ATOM 2596 C C . LYS A 1 321 ? 19.583 7.716 -32.739 1.00 94.06 321 LYS A C 1
ATOM 2598 O O . LYS A 1 321 ? 19.346 6.511 -32.695 1.00 94.06 321 LYS A O 1
ATOM 2603 N N . ILE A 1 322 ? 19.079 8.574 -31.855 1.00 94.94 322 ILE A N 1
ATOM 2604 C CA . ILE A 1 322 ? 18.087 8.194 -30.846 1.00 94.94 322 ILE A CA 1
ATOM 2605 C C . ILE A 1 322 ? 16.701 8.492 -31.406 1.00 94.94 322 ILE A C 1
ATOM 2607 O O . ILE A 1 322 ? 16.424 9.633 -31.769 1.00 94.94 322 ILE A O 1
ATOM 2611 N N . VAL A 1 323 ? 15.829 7.488 -31.431 1.00 94.00 323 VAL A N 1
ATOM 2612 C CA . VAL A 1 323 ? 14.415 7.647 -31.798 1.00 94.00 323 VAL A CA 1
ATOM 2613 C C . VAL A 1 323 ? 13.580 7.427 -30.547 1.00 94.00 323 VAL A C 1
ATOM 2615 O O . VAL A 1 323 ? 13.610 6.341 -29.964 1.00 94.00 323 VAL A O 1
ATOM 2618 N N . LYS A 1 324 ? 12.850 8.447 -30.089 1.00 92.31 324 LYS A N 1
ATOM 2619 C CA . LYS A 1 324 ? 11.936 8.311 -28.947 1.00 92.31 324 LYS A CA 1
ATOM 2620 C C . LYS A 1 324 ? 10.530 7.995 -29.449 1.00 92.31 324 LYS A C 1
ATOM 2622 O O . LYS A 1 324 ? 10.173 8.325 -30.572 1.00 92.31 324 LYS A O 1
ATOM 2627 N N . ARG A 1 325 ? 9.695 7.409 -28.587 1.00 85.88 325 ARG A N 1
ATOM 2628 C CA . ARG A 1 325 ? 8.291 7.094 -28.910 1.00 85.88 325 ARG A CA 1
ATOM 2629 C C . ARG A 1 325 ? 7.482 8.242 -29.556 1.00 85.88 325 ARG A C 1
ATOM 2631 O O . ARG A 1 325 ? 6.745 7.933 -30.489 1.00 85.88 325 ARG A O 1
ATOM 2638 N N . PRO A 1 326 ? 7.544 9.505 -29.078 1.00 84.38 326 PRO A N 1
ATOM 2639 C CA . PRO A 1 326 ? 6.777 10.601 -29.680 1.00 84.38 326 PRO A CA 1
ATOM 2640 C C . PRO A 1 326 ? 7.348 11.109 -31.013 1.00 84.38 326 PRO A C 1
ATOM 2642 O O . PRO A 1 326 ? 6.671 11.880 -31.688 1.00 84.38 326 PRO A O 1
ATOM 2645 N N . ASP A 1 327 ? 8.570 10.717 -31.380 1.00 86.06 327 ASP A N 1
ATOM 2646 C CA . ASP A 1 327 ? 9.220 11.172 -32.607 1.00 86.06 327 ASP A CA 1
ATOM 2647 C C . ASP A 1 327 ? 8.720 10.373 -33.822 1.00 86.06 327 ASP A C 1
ATOM 2649 O O . ASP A 1 327 ? 8.082 9.325 -33.691 1.00 86.06 327 ASP A O 1
ATOM 2653 N N . SER A 1 328 ? 9.059 10.838 -35.030 1.00 83.31 328 SER A N 1
ATOM 2654 C CA . SER A 1 328 ? 8.905 10.016 -36.235 1.00 83.31 328 SER A CA 1
ATOM 2655 C C . SER A 1 328 ? 9.734 8.738 -36.103 1.00 83.31 328 SER A C 1
ATOM 2657 O O . SER A 1 328 ? 10.946 8.790 -35.891 1.00 83.31 328 SER A O 1
ATOM 2659 N N . GLN A 1 329 ? 9.075 7.594 -36.269 1.00 88.00 329 GLN A N 1
ATOM 2660 C CA . GLN A 1 329 ? 9.687 6.265 -36.181 1.00 88.00 329 GLN A CA 1
ATOM 2661 C C . GLN A 1 329 ? 10.225 5.784 -37.539 1.00 88.00 329 GLN A C 1
ATOM 2663 O O . GLN A 1 329 ? 10.880 4.747 -37.615 1.00 88.00 329 GLN A O 1
ATOM 2668 N N . VAL A 1 330 ? 9.991 6.563 -38.599 1.00 91.75 330 VAL A N 1
ATOM 2669 C CA . VAL A 1 330 ? 10.551 6.340 -39.933 1.00 91.75 330 VAL A CA 1
ATOM 2670 C C . VAL A 1 330 ? 11.841 7.143 -40.078 1.00 91.75 330 VAL A C 1
ATOM 2672 O O . VAL A 1 330 ? 11.867 8.353 -39.831 1.00 91.75 330 VAL A O 1
ATOM 2675 N N . ILE A 1 331 ? 12.909 6.461 -40.483 1.00 91.88 331 ILE A N 1
ATOM 2676 C CA . ILE A 1 331 ? 14.240 7.014 -40.726 1.00 91.88 331 ILE A CA 1
ATOM 2677 C C . ILE A 1 331 ? 14.425 7.146 -42.230 1.00 91.88 331 ILE A C 1
ATOM 2679 O O . ILE A 1 331 ? 14.341 6.152 -42.949 1.00 91.88 331 ILE A O 1
ATOM 2683 N N . LEU A 1 332 ? 14.676 8.374 -42.677 1.00 92.50 332 LEU A N 1
ATOM 2684 C CA . LEU A 1 332 ? 14.964 8.727 -44.063 1.00 92.50 332 LEU A CA 1
ATOM 2685 C C . LEU A 1 332 ? 16.173 9.658 -44.058 1.00 92.50 332 LEU A C 1
ATOM 2687 O O . LEU A 1 332 ? 16.034 10.866 -43.882 1.00 92.50 332 LEU A O 1
ATOM 2691 N N . GLU A 1 333 ? 17.360 9.074 -44.168 1.00 90.31 333 GLU A N 1
ATOM 2692 C CA . GLU A 1 333 ? 18.613 9.817 -44.267 1.00 90.31 333 GLU A CA 1
ATOM 2693 C C . GLU A 1 333 ? 19.184 9.614 -45.671 1.00 90.31 333 GLU A C 1
ATOM 2695 O O . GLU A 1 333 ? 19.472 8.481 -46.061 1.00 90.31 333 GLU A O 1
ATOM 2700 N N . GLU A 1 334 ? 19.360 10.700 -46.422 1.00 89.12 334 GLU A N 1
ATOM 2701 C CA . GLU A 1 334 ? 19.888 10.675 -47.787 1.00 89.12 334 GLU A CA 1
ATOM 2702 C C . GLU A 1 334 ? 21.195 11.469 -47.886 1.00 89.12 334 GLU A C 1
ATOM 2704 O O . GLU A 1 334 ? 21.311 12.594 -47.402 1.00 89.12 334 GLU A O 1
ATOM 2709 N N . SER A 1 335 ? 22.181 10.886 -48.564 1.00 82.81 335 SER A N 1
ATOM 2710 C CA . SER A 1 335 ? 23.489 11.463 -48.878 1.00 82.81 335 SER A CA 1
ATOM 2711 C C . SER A 1 335 ? 24.243 12.010 -47.663 1.00 82.81 335 SER A C 1
ATOM 2713 O O . SER A 1 335 ? 25.001 12.980 -47.768 1.00 82.81 335 SER A O 1
ATOM 2715 N N . ILE A 1 336 ? 24.071 11.377 -46.503 1.00 85.38 336 ILE A N 1
ATOM 2716 C CA . ILE A 1 336 ? 24.740 11.791 -45.271 1.00 85.38 336 ILE A CA 1
ATOM 2717 C C . ILE A 1 336 ? 26.204 11.342 -45.275 1.00 85.38 336 ILE A C 1
ATOM 2719 O O . ILE A 1 336 ? 26.581 10.354 -45.909 1.00 85.38 336 ILE A O 1
ATOM 2723 N N . HIS A 1 337 ? 27.044 12.070 -44.546 1.00 82.44 337 HIS A N 1
ATOM 2724 C CA . HIS A 1 337 ? 28.415 11.648 -44.267 1.00 82.44 337 HIS A CA 1
ATOM 2725 C C . HIS A 1 337 ? 28.453 10.916 -42.914 1.00 82.44 337 HIS A C 1
ATOM 2727 O O . HIS A 1 337 ? 27.644 11.243 -42.039 1.00 82.44 337 HIS A O 1
ATOM 2733 N N . PRO A 1 338 ? 29.375 9.954 -42.714 1.00 85.12 338 PRO A N 1
ATOM 2734 C CA . PRO A 1 338 ? 29.619 9.355 -41.411 1.00 85.12 338 PRO A CA 1
ATOM 2735 C C . PRO A 1 338 ? 29.802 10.430 -40.337 1.00 85.12 338 PRO A C 1
ATOM 2737 O O . PRO A 1 338 ? 30.567 11.378 -40.516 1.00 85.12 338 PRO A O 1
ATOM 2740 N N . LYS A 1 339 ? 29.089 10.277 -39.222 1.00 85.25 339 LYS A N 1
ATOM 2741 C CA . LYS A 1 339 ? 29.230 11.125 -38.033 1.00 85.25 339 LYS A CA 1
ATOM 2742 C C . LYS A 1 339 ? 30.548 10.840 -37.314 1.00 85.25 339 LYS A C 1
ATOM 2744 O O . LYS A 1 339 ? 31.145 11.749 -36.746 1.00 85.25 339 LYS A O 1
ATOM 2749 N N . TYR A 1 340 ? 30.994 9.588 -37.364 1.00 90.00 340 TYR A N 1
ATOM 2750 C CA . TYR A 1 340 ? 32.274 9.142 -36.827 1.00 90.00 340 TYR A CA 1
ATOM 2751 C C . TYR A 1 340 ? 33.205 8.720 -37.960 1.00 90.00 340 TYR A C 1
ATOM 2753 O O . TYR A 1 340 ? 32.762 8.224 -38.998 1.00 90.00 340 TYR A O 1
ATOM 2761 N N . TYR A 1 341 ? 34.505 8.924 -37.759 1.00 83.62 341 TYR A N 1
ATOM 2762 C CA . TYR A 1 341 ? 35.506 8.570 -38.755 1.00 83.62 341 TYR A CA 1
ATOM 2763 C C . TYR A 1 341 ? 35.568 7.061 -38.960 1.00 83.62 341 TYR A C 1
ATOM 2765 O O . TYR A 1 341 ? 35.717 6.298 -38.008 1.00 83.62 341 TYR A O 1
ATOM 2773 N N . PHE A 1 342 ? 35.526 6.641 -40.223 1.00 89.62 342 PHE A N 1
ATOM 2774 C CA . PHE A 1 342 ? 35.850 5.272 -40.585 1.00 89.62 342 PHE A CA 1
ATOM 2775 C C . PHE A 1 342 ? 37.371 5.144 -40.706 1.00 89.62 342 PHE A C 1
ATOM 2777 O O . PHE A 1 342 ? 37.932 5.317 -41.788 1.00 89.62 342 PHE A O 1
ATOM 2784 N N . LEU A 1 343 ? 38.021 4.906 -39.568 1.00 87.50 343 LEU A N 1
ATOM 2785 C CA . LEU A 1 343 ? 39.469 4.783 -39.452 1.00 87.50 343 LEU A CA 1
ATOM 2786 C C . LEU A 1 343 ? 39.869 3.314 -39.261 1.00 87.50 343 LEU A C 1
ATOM 2788 O O . LEU A 1 343 ? 39.310 2.638 -38.401 1.00 87.50 343 LEU A O 1
ATOM 2792 N N . ASP A 1 344 ? 40.839 2.848 -40.044 1.00 87.25 344 ASP A N 1
ATOM 2793 C CA . ASP A 1 344 ? 41.504 1.554 -39.863 1.00 87.25 344 ASP A CA 1
ATOM 2794 C C . ASP A 1 344 ? 42.985 1.763 -39.543 1.00 87.25 344 ASP A C 1
ATOM 2796 O O . ASP A 1 344 ? 43.679 2.492 -40.255 1.00 87.25 344 ASP A O 1
ATOM 2800 N N . ASP A 1 345 ? 43.476 1.094 -38.500 1.00 82.19 345 ASP A N 1
ATOM 2801 C CA . ASP A 1 345 ? 44.887 1.117 -38.105 1.00 82.19 345 ASP A CA 1
ATOM 2802 C C . ASP A 1 345 ? 45.706 0.186 -39.009 1.00 82.19 345 ASP A C 1
ATOM 2804 O O . ASP A 1 345 ? 46.068 -0.949 -38.670 1.00 82.19 345 ASP A O 1
ATOM 2808 N N . GLY A 1 346 ? 45.957 0.676 -40.218 1.00 81.44 346 GLY A N 1
ATOM 2809 C CA . GLY A 1 346 ? 46.698 -0.009 -41.260 1.00 81.44 346 GLY A CA 1
ATOM 2810 C C . GLY A 1 346 ? 46.313 0.476 -42.653 1.00 81.44 346 GLY A C 1
ATOM 2811 O O . GLY A 1 346 ? 45.802 1.574 -42.844 1.00 81.44 346 GLY A O 1
ATOM 2812 N N . SER A 1 347 ? 46.583 -0.378 -43.641 1.00 84.06 347 SER A N 1
ATOM 2813 C CA . SER A 1 347 ? 46.182 -0.185 -45.043 1.00 84.06 347 SER A CA 1
ATOM 2814 C C . SER A 1 347 ? 45.159 -1.236 -45.490 1.00 84.06 347 SER A C 1
ATOM 2816 O O . SER A 1 347 ? 45.146 -1.664 -46.645 1.00 84.06 347 SER A O 1
ATOM 2818 N N . ASN A 1 348 ? 44.347 -1.737 -44.547 1.00 86.62 348 ASN A N 1
ATOM 2819 C CA . ASN A 1 348 ? 43.494 -2.901 -44.788 1.00 86.62 348 ASN A CA 1
ATOM 2820 C C . ASN A 1 348 ? 42.201 -2.552 -45.536 1.00 86.62 348 ASN A C 1
ATOM 2822 O O . ASN A 1 348 ? 41.539 -3.459 -46.039 1.00 86.62 348 ASN A O 1
ATOM 2826 N N . LEU A 1 349 ? 41.824 -1.271 -45.619 1.00 87.31 349 LEU A N 1
ATOM 2827 C CA . LEU A 1 349 ? 40.631 -0.847 -46.354 1.00 87.31 349 LEU A CA 1
ATOM 2828 C C . LEU A 1 349 ? 40.916 -0.704 -47.852 1.00 87.31 349 LEU A C 1
ATOM 2830 O O . LEU A 1 349 ? 40.000 -0.831 -48.670 1.00 87.31 349 LEU A O 1
ATOM 2834 N N . LEU A 1 350 ? 42.172 -0.475 -48.241 1.00 86.94 350 LEU A N 1
ATOM 2835 C CA . LEU A 1 350 ? 42.568 -0.381 -49.642 1.00 86.94 350 LEU A CA 1
ATOM 2836 C C . LEU A 1 350 ? 42.237 -1.678 -50.404 1.00 86.94 350 LEU A C 1
ATOM 2838 O O . LEU A 1 350 ? 42.606 -2.776 -50.000 1.00 86.94 350 LEU A O 1
ATOM 2842 N N . SER A 1 351 ? 41.556 -1.559 -51.547 1.00 85.50 351 SER A N 1
ATOM 2843 C CA . SER A 1 351 ? 41.051 -2.695 -52.341 1.00 85.50 351 SER A CA 1
ATOM 2844 C C . SER A 1 351 ? 40.082 -3.639 -51.610 1.00 85.50 351 SER A C 1
ATOM 2846 O O . SER A 1 351 ? 39.746 -4.693 -52.161 1.00 85.50 351 SER A O 1
ATOM 2848 N N . HIS A 1 352 ? 39.608 -3.301 -50.405 1.00 89.94 352 HIS A N 1
ATOM 2849 C CA . HIS A 1 352 ? 38.769 -4.200 -49.619 1.00 89.94 352 HIS A CA 1
ATOM 2850 C C . HIS A 1 352 ? 37.404 -4.410 -50.293 1.00 89.94 352 HIS A C 1
ATOM 2852 O O . HIS A 1 352 ? 36.678 -3.458 -50.585 1.00 89.94 352 HIS A O 1
ATOM 2858 N N . GLN A 1 353 ? 37.044 -5.670 -50.551 1.00 85.19 353 GLN A N 1
ATOM 2859 C CA . GLN A 1 353 ? 35.858 -6.016 -51.349 1.00 85.19 353 GLN A CA 1
ATOM 2860 C C . GLN A 1 353 ? 34.590 -6.261 -50.521 1.00 85.19 353 GLN A C 1
ATOM 2862 O O . GLN A 1 353 ? 33.492 -6.203 -51.068 1.00 85.19 353 GLN A O 1
ATOM 2867 N N . ASN A 1 354 ? 34.737 -6.541 -49.224 1.00 90.62 354 ASN A N 1
ATOM 2868 C CA . ASN A 1 354 ? 33.653 -7.059 -48.388 1.00 90.62 354 ASN A CA 1
ATOM 2869 C C . ASN A 1 354 ? 33.477 -6.249 -47.093 1.00 90.62 354 ASN A C 1
ATOM 2871 O O . ASN A 1 354 ? 33.539 -6.817 -46.006 1.00 90.62 354 ASN A O 1
ATOM 2875 N N . VAL A 1 355 ? 33.317 -4.924 -47.178 1.00 93.75 355 VAL A N 1
ATOM 2876 C CA . VAL A 1 355 ? 32.932 -4.140 -45.991 1.00 93.75 355 VAL A CA 1
ATOM 2877 C C . VAL A 1 355 ? 31.416 -4.134 -45.885 1.00 93.75 355 VAL A C 1
ATOM 2879 O O . VAL A 1 355 ? 30.738 -3.596 -46.753 1.00 93.75 355 VAL A O 1
ATOM 2882 N N . THR A 1 356 ? 30.870 -4.739 -44.839 1.00 95.00 356 THR A N 1
ATOM 2883 C CA . THR A 1 356 ? 29.423 -4.918 -44.695 1.00 95.00 356 THR A CA 1
ATOM 2884 C C . THR A 1 356 ? 28.849 -3.831 -43.801 1.00 95.00 356 THR A C 1
ATOM 2886 O O . THR A 1 356 ? 29.248 -3.692 -42.650 1.00 95.00 356 THR A O 1
ATOM 2889 N N . LEU A 1 357 ? 27.904 -3.058 -44.323 1.00 95.81 357 LEU A N 1
ATOM 2890 C CA . LEU A 1 357 ? 27.150 -2.071 -43.562 1.00 95.81 357 LEU A CA 1
ATOM 2891 C C . LEU A 1 357 ? 25.890 -2.722 -42.996 1.00 95.81 357 LEU A C 1
ATOM 2893 O O . LEU A 1 357 ? 25.079 -3.267 -43.749 1.00 95.81 357 LEU A O 1
ATOM 2897 N N . ILE A 1 358 ? 25.735 -2.647 -41.676 1.00 95.19 358 ILE A N 1
ATOM 2898 C CA . ILE A 1 358 ? 24.630 -3.249 -40.926 1.00 95.19 358 ILE A CA 1
ATOM 2899 C C . ILE A 1 358 ? 24.035 -2.183 -40.009 1.00 95.19 358 ILE A C 1
ATOM 2901 O O . ILE A 1 358 ? 24.752 -1.573 -39.213 1.00 95.19 358 ILE A O 1
ATOM 2905 N N . LEU A 1 359 ? 22.722 -1.966 -40.092 1.00 96.06 359 LEU A N 1
ATOM 2906 C CA . LEU A 1 359 ? 22.011 -1.119 -39.137 1.00 96.06 359 LEU A CA 1
ATOM 2907 C C . LEU A 1 359 ? 21.623 -1.958 -37.916 1.00 96.06 359 LEU A C 1
ATOM 2909 O O . LEU A 1 359 ? 20.925 -2.968 -38.042 1.00 96.06 359 LEU A O 1
ATOM 2913 N N . LYS A 1 360 ? 22.083 -1.535 -36.742 1.00 95.38 360 LYS A N 1
ATOM 2914 C CA . LYS A 1 360 ? 21.818 -2.166 -35.448 1.00 95.38 360 LYS A CA 1
ATOM 2915 C C . LYS A 1 360 ? 21.102 -1.183 -34.529 1.00 95.38 360 LYS A C 1
ATOM 2917 O O . LYS A 1 360 ? 21.143 0.028 -34.749 1.00 95.38 360 LYS A O 1
ATOM 2922 N N . TRP A 1 361 ? 20.424 -1.687 -33.508 1.00 94.56 361 TRP A N 1
ATOM 2923 C CA . TRP A 1 361 ? 19.814 -0.846 -32.487 1.00 94.56 361 TRP A CA 1
ATOM 2924 C C . TRP A 1 361 ? 19.693 -1.544 -31.139 1.00 94.56 361 TRP A C 1
ATOM 2926 O O . TRP A 1 361 ? 19.562 -2.765 -31.065 1.00 94.56 361 TRP A O 1
ATOM 2936 N N . ASN A 1 362 ? 19.661 -0.742 -30.076 1.00 94.00 362 ASN A N 1
ATOM 2937 C CA . ASN A 1 362 ? 19.285 -1.190 -28.743 1.00 94.00 362 ASN A CA 1
ATOM 2938 C C . ASN A 1 362 ? 17.851 -0.751 -28.443 1.00 94.00 362 ASN A C 1
ATOM 2940 O O . ASN A 1 362 ? 17.500 0.427 -28.586 1.00 94.00 362 ASN A O 1
ATOM 2944 N N . ILE A 1 363 ? 17.025 -1.693 -27.994 1.00 93.12 363 ILE A N 1
ATOM 2945 C CA . ILE A 1 363 ? 15.665 -1.428 -27.528 1.00 93.12 363 ILE A CA 1
ATOM 2946 C C . ILE A 1 363 ? 15.739 -1.039 -26.053 1.00 93.12 363 ILE A C 1
ATOM 2948 O O . ILE A 1 363 ? 16.135 -1.847 -25.213 1.00 93.12 363 ILE A O 1
ATOM 2952 N N . VAL A 1 364 ? 15.335 0.192 -25.728 1.00 93.06 364 VAL A N 1
ATOM 2953 C CA . VAL A 1 364 ? 15.296 0.688 -24.347 1.00 93.06 364 VAL A CA 1
ATOM 2954 C C . VAL A 1 364 ? 13.852 0.648 -23.840 1.00 93.06 364 VAL A C 1
ATOM 2956 O O . VAL A 1 364 ? 13.043 1.497 -24.240 1.00 93.06 364 VAL A O 1
ATOM 2959 N N . PRO A 1 365 ? 13.486 -0.318 -22.978 1.00 92.38 365 PRO A N 1
ATOM 2960 C CA . PRO A 1 365 ? 12.147 -0.385 -22.415 1.00 92.38 365 PRO A CA 1
ATOM 2961 C C . PRO A 1 365 ? 11.963 0.598 -21.247 1.00 92.38 365 PRO A C 1
ATOM 2963 O O . PRO A 1 365 ? 12.927 1.139 -20.706 1.00 92.38 365 PRO A O 1
ATOM 2966 N N . ASN A 1 366 ? 10.717 0.811 -20.820 1.00 90.88 366 ASN A N 1
ATOM 2967 C CA . ASN A 1 366 ? 10.415 1.492 -19.557 1.00 90.88 366 ASN A CA 1
ATOM 2968 C C . ASN A 1 366 ? 10.836 0.625 -18.359 1.00 90.88 366 ASN A C 1
ATOM 2970 O O . ASN A 1 366 ? 11.396 1.138 -17.395 1.00 90.88 366 ASN A O 1
ATOM 2974 N N . ALA A 1 367 ? 10.596 -0.686 -18.446 1.00 90.69 367 ALA A N 1
ATOM 2975 C CA . ALA A 1 367 ? 11.125 -1.699 -17.540 1.00 90.69 367 ALA A CA 1
ATOM 2976 C C . ALA A 1 367 ? 11.336 -3.002 -18.320 1.00 90.69 367 ALA A C 1
ATOM 2978 O O . ALA A 1 367 ? 10.432 -3.463 -19.021 1.00 90.69 367 ALA A O 1
ATOM 2979 N N . GLY A 1 368 ? 12.527 -3.592 -18.240 1.00 89.88 368 GLY A N 1
ATOM 2980 C CA . GLY A 1 368 ? 12.858 -4.754 -19.061 1.00 89.88 368 GLY A CA 1
ATOM 2981 C C . GLY A 1 368 ? 14.347 -4.924 -19.307 1.00 89.88 368 GLY A C 1
ATOM 2982 O O . GLY A 1 368 ? 15.172 -4.169 -18.791 1.00 89.88 368 GLY A O 1
ATOM 2983 N N . ARG A 1 369 ? 14.669 -5.916 -20.135 1.00 88.00 369 ARG A N 1
ATOM 2984 C CA . ARG A 1 369 ? 16.023 -6.138 -20.641 1.00 88.00 369 ARG A CA 1
ATOM 2985 C C . ARG A 1 369 ? 16.349 -5.124 -21.742 1.00 88.00 369 ARG A C 1
ATOM 2987 O O . ARG A 1 369 ? 15.506 -4.850 -22.592 1.00 88.00 369 ARG A O 1
ATOM 2994 N N . LEU A 1 370 ? 17.576 -4.604 -21.733 1.00 90.06 370 LEU A N 1
ATOM 2995 C CA . LEU A 1 370 ? 18.145 -3.902 -22.884 1.00 90.06 370 LEU A CA 1
ATOM 2996 C C . LEU A 1 370 ? 18.508 -4.952 -23.934 1.00 90.06 370 LEU A C 1
ATOM 2998 O O . LEU A 1 370 ? 19.351 -5.808 -23.675 1.00 90.06 370 LEU A O 1
ATOM 3002 N N . GLU A 1 371 ? 17.810 -4.932 -25.064 1.00 86.44 371 GLU A N 1
ATOM 3003 C CA . GLU A 1 371 ? 17.991 -5.916 -26.133 1.00 86.44 371 GLU A CA 1
ATOM 3004 C C . GLU A 1 371 ? 18.714 -5.287 -27.318 1.00 86.44 371 GLU A C 1
ATOM 3006 O O . GLU A 1 371 ? 18.301 -4.232 -27.804 1.00 86.44 371 GLU A O 1
ATOM 3011 N N . ASP A 1 372 ? 19.729 -5.987 -27.817 1.00 90.19 372 ASP A N 1
ATOM 3012 C CA . ASP A 1 372 ? 20.435 -5.637 -29.044 1.00 90.19 372 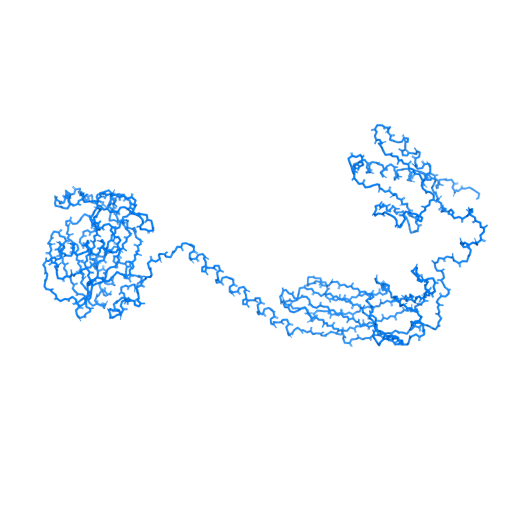ASP A CA 1
ATOM 3013 C C . ASP A 1 372 ? 19.789 -6.357 -30.224 1.00 90.19 372 ASP A C 1
ATOM 3015 O O . ASP A 1 372 ? 19.435 -7.536 -30.158 1.00 90.19 372 ASP A O 1
ATOM 3019 N N . SER A 1 373 ? 19.579 -5.634 -31.314 1.00 91.19 373 SER A N 1
ATOM 3020 C CA . SER A 1 373 ? 18.877 -6.129 -32.493 1.00 91.19 373 SER A CA 1
ATOM 3021 C C . SER A 1 373 ? 19.462 -5.512 -33.760 1.00 91.19 373 SER A C 1
ATOM 3023 O O . SER A 1 373 ? 20.200 -4.526 -33.708 1.00 91.19 373 SER A O 1
ATOM 3025 N N . GLN A 1 374 ? 19.186 -6.126 -34.906 1.00 91.69 374 GLN A N 1
ATOM 3026 C CA . GLN A 1 374 ? 19.719 -5.695 -36.195 1.00 91.69 374 GLN A CA 1
ATOM 3027 C C . GLN A 1 374 ? 18.683 -5.858 -37.300 1.00 91.69 374 GLN A C 1
ATOM 3029 O O . GLN A 1 374 ? 17.781 -6.685 -37.188 1.00 91.69 374 GLN A O 1
ATOM 3034 N N . GLY A 1 375 ? 18.834 -5.073 -38.365 1.00 90.06 375 GLY A N 1
ATOM 3035 C CA . GLY A 1 375 ? 17.969 -5.148 -39.538 1.00 90.06 375 GLY A CA 1
ATOM 3036 C C . GLY A 1 375 ? 18.235 -6.378 -40.399 1.00 90.06 375 GLY A C 1
ATOM 3037 O O . GLY A 1 375 ? 19.350 -6.901 -40.430 1.00 90.06 375 GLY A O 1
ATOM 3038 N N . ASP A 1 376 ? 17.219 -6.786 -41.161 1.00 86.19 376 ASP A N 1
ATOM 3039 C CA . ASP A 1 376 ? 17.335 -7.879 -42.139 1.00 86.19 376 ASP A CA 1
ATOM 3040 C C . ASP A 1 376 ? 18.157 -7.480 -43.383 1.00 86.19 376 ASP A C 1
ATOM 3042 O O . ASP A 1 376 ? 18.570 -8.335 -44.166 1.00 86.19 376 ASP A O 1
ATOM 3046 N N . GLY A 1 377 ? 18.391 -6.179 -43.587 1.00 84.38 377 GLY A N 1
ATOM 3047 C CA . GLY A 1 377 ? 19.132 -5.638 -44.725 1.00 84.38 377 GLY A CA 1
ATOM 3048 C C . GLY A 1 377 ? 20.600 -5.356 -44.416 1.00 84.38 377 GLY A C 1
ATOM 3049 O O . GLY A 1 377 ? 20.939 -4.828 -43.357 1.00 84.38 377 GLY A O 1
ATOM 3050 N N . GLN A 1 378 ? 21.470 -5.663 -45.377 1.00 92.38 378 GLN A N 1
ATOM 3051 C CA . GLN A 1 378 ? 22.899 -5.349 -45.334 1.00 92.38 378 GLN A CA 1
ATOM 3052 C C . GLN A 1 378 ? 23.351 -4.804 -46.688 1.00 92.38 378 GLN A C 1
ATOM 3054 O O . GLN A 1 378 ? 22.808 -5.183 -47.728 1.00 92.38 378 GLN A O 1
ATOM 3059 N N . PHE A 1 379 ? 24.368 -3.943 -46.686 1.00 94.38 379 PHE A N 1
ATOM 3060 C CA . PHE A 1 379 ? 24.973 -3.427 -47.913 1.00 94.38 379 PHE A CA 1
ATOM 3061 C C . PHE A 1 379 ? 26.473 -3.704 -47.933 1.00 94.38 379 PHE A C 1
ATOM 3063 O O . PHE A 1 379 ? 27.183 -3.336 -47.002 1.00 94.38 379 PHE A O 1
ATOM 3070 N N . ILE A 1 380 ? 26.965 -4.325 -49.005 1.00 95.06 380 ILE A N 1
ATOM 3071 C CA . ILE A 1 380 ? 28.393 -4.612 -49.164 1.00 95.06 380 ILE A CA 1
ATOM 3072 C C . ILE A 1 380 ? 29.052 -3.458 -49.918 1.00 95.06 380 ILE A C 1
ATOM 3074 O O . ILE A 1 380 ? 28.831 -3.256 -51.114 1.00 95.06 380 ILE A O 1
ATOM 3078 N N . LEU A 1 381 ? 29.887 -2.713 -49.205 1.00 92.50 381 LEU A N 1
ATOM 3079 C CA . LEU A 1 381 ? 30.706 -1.635 -49.721 1.00 92.50 381 LEU A CA 1
ATOM 3080 C C . LEU A 1 381 ? 32.062 -2.168 -50.195 1.00 92.50 381 LEU A C 1
ATOM 3082 O O . LEU A 1 381 ? 32.765 -2.894 -49.486 1.00 92.50 381 LEU A O 1
ATOM 3086 N N . LYS A 1 382 ? 32.434 -1.747 -51.404 1.00 93.00 382 LYS A N 1
ATOM 3087 C CA . LYS A 1 382 ? 33.729 -2.027 -52.021 1.00 93.00 382 LYS A CA 1
ATOM 3088 C C . LYS A 1 382 ? 34.571 -0.771 -52.034 1.00 93.00 382 LYS A C 1
ATOM 3090 O O . LYS A 1 382 ? 34.110 0.281 -52.477 1.00 93.00 382 LYS A O 1
ATOM 3095 N N . PHE A 1 383 ? 35.811 -0.903 -51.603 1.00 91.00 383 PHE A N 1
ATOM 3096 C CA . PHE A 1 383 ? 36.763 0.189 -51.594 1.00 91.00 383 PHE A CA 1
ATOM 3097 C C . PHE A 1 383 ? 37.698 0.150 -52.812 1.00 91.00 383 PHE A C 1
ATOM 3099 O O . PHE A 1 383 ? 38.002 -0.927 -53.336 1.00 91.00 383 PHE A O 1
ATOM 3106 N N . PRO A 1 384 ? 38.143 1.323 -53.301 1.00 88.69 384 PRO A N 1
ATOM 3107 C CA . PRO A 1 384 ? 39.013 1.417 -54.464 1.00 88.69 384 PRO A CA 1
ATOM 3108 C C . PRO A 1 384 ? 40.419 0.891 -54.161 1.00 88.69 384 PRO A C 1
ATOM 3110 O O . PRO A 1 384 ? 40.860 0.857 -53.013 1.00 88.69 384 PRO A O 1
ATOM 3113 N N . SER A 1 385 ? 41.150 0.526 -55.214 1.00 86.44 385 SER A N 1
ATOM 3114 C CA . SER A 1 385 ? 42.524 0.026 -55.101 1.00 86.44 385 SER A CA 1
ATOM 3115 C C . SER A 1 385 ? 43.584 1.111 -54.942 1.00 86.44 385 SER A C 1
ATOM 3117 O O . SER A 1 385 ? 44.742 0.805 -54.679 1.00 86.44 385 SER A O 1
ATOM 3119 N N . ASN A 1 386 ? 43.195 2.375 -55.110 1.00 85.94 386 ASN A N 1
ATOM 3120 C CA . ASN A 1 386 ? 44.087 3.521 -55.045 1.00 85.94 386 ASN A CA 1
ATOM 3121 C C . ASN A 1 386 ? 43.585 4.501 -53.988 1.00 85.94 386 ASN A C 1
ATOM 3123 O O . ASN A 1 386 ? 42.386 4.789 -53.915 1.00 85.94 386 ASN A O 1
ATOM 3127 N N . TYR A 1 387 ? 44.516 5.068 -53.225 1.00 83.81 387 TYR A N 1
ATOM 3128 C CA . TYR A 1 387 ? 44.224 6.232 -52.403 1.00 83.81 387 TYR A CA 1
ATOM 3129 C C . TYR A 1 387 ? 43.811 7.402 -53.285 1.00 83.81 387 TYR A C 1
ATOM 3131 O O . TYR A 1 387 ? 44.368 7.623 -54.363 1.00 83.81 387 TYR A O 1
ATOM 3139 N N . VAL A 1 388 ? 42.858 8.193 -52.806 1.00 77.75 388 VAL A N 1
ATOM 3140 C CA . VAL A 1 388 ? 42.510 9.441 -53.470 1.00 77.75 388 VAL A CA 1
ATOM 3141 C C . VAL A 1 388 ? 43.702 10.385 -53.349 1.00 77.75 388 VAL A C 1
ATOM 3143 O O . VAL A 1 388 ? 43.992 10.923 -52.280 1.00 77.75 388 VAL A O 1
ATOM 3146 N N . SER A 1 389 ? 44.393 10.607 -54.468 1.00 57.53 389 SER A N 1
ATOM 3147 C CA . SER A 1 389 ? 45.383 11.670 -54.632 1.00 57.53 389 SER A CA 1
ATOM 3148 C C . SER A 1 389 ? 44.643 13.001 -54.752 1.00 57.53 389 SER A C 1
ATOM 3150 O O . SER A 1 389 ? 44.469 13.563 -55.829 1.00 57.53 389 SER A O 1
ATOM 3152 N N . GLY A 1 390 ? 44.101 13.452 -53.629 1.00 44.44 390 GLY A N 1
ATOM 3153 C CA . GLY A 1 390 ? 43.205 14.593 -53.551 1.00 44.44 390 GLY A CA 1
ATOM 3154 C C . GLY A 1 390 ? 43.359 15.239 -52.195 1.00 44.44 390 GLY A C 1
ATOM 3155 O O . GLY A 1 390 ? 42.562 15.053 -51.283 1.00 44.44 390 GLY A O 1
ATOM 3156 N N . ARG A 1 391 ? 44.440 15.992 -52.076 1.00 39.16 391 ARG A N 1
ATOM 3157 C CA . ARG A 1 391 ? 44.630 17.027 -51.078 1.00 39.16 391 ARG A CA 1
ATOM 3158 C C . ARG A 1 391 ? 43.491 18.052 -51.264 1.00 39.16 391 ARG A C 1
ATOM 3160 O O . ARG A 1 391 ? 43.634 18.978 -52.046 1.00 39.16 391 ARG A O 1
ATOM 3167 N N . SER A 1 392 ? 42.360 17.917 -50.557 1.00 39.69 392 SER A N 1
ATOM 3168 C CA . SER A 1 392 ? 41.405 19.033 -50.357 1.00 39.69 392 SER A CA 1
ATOM 3169 C C . SER A 1 392 ? 41.886 20.006 -49.268 1.00 39.69 392 SER A C 1
ATOM 3171 O O . SER A 1 392 ? 41.098 20.629 -48.568 1.00 39.69 392 SER A O 1
ATOM 3173 N N . VAL A 1 393 ? 43.207 20.093 -49.135 1.00 36.72 393 VAL A N 1
ATOM 3174 C CA . VAL A 1 393 ? 44.007 21.188 -48.595 1.00 36.72 393 VAL A CA 1
ATOM 3175 C C . VAL A 1 393 ? 45.225 21.185 -49.513 1.00 36.72 393 VAL A C 1
ATOM 3177 O O . VAL A 1 393 ? 45.860 20.133 -49.568 1.00 36.72 393 VAL A O 1
ATOM 3180 N N . PRO A 1 394 ? 45.521 22.238 -50.294 1.00 31.27 394 PRO A N 1
ATOM 3181 C CA . PRO A 1 394 ? 46.584 22.208 -51.289 1.00 31.27 394 PRO A CA 1
ATOM 3182 C C . PRO A 1 394 ? 47.882 21.919 -50.563 1.00 31.27 394 PRO A C 1
ATOM 3184 O O . PRO A 1 394 ? 48.351 22.654 -49.710 1.00 31.27 394 PRO A O 1
ATOM 3187 N N . LEU A 1 395 ? 48.419 20.751 -50.830 1.00 36.19 395 LEU A N 1
ATOM 3188 C CA . LEU A 1 395 ? 49.567 20.241 -50.108 1.00 36.19 395 LEU A CA 1
ATOM 3189 C C . LEU A 1 395 ? 50.432 19.849 -51.369 1.00 36.19 395 LEU A C 1
ATOM 3191 O O . LEU A 1 395 ? 50.749 18.737 -51.779 1.00 36.19 395 LEU A O 1
ATOM 3195 N N . MET A 1 396 ? 50.787 20.867 -52.118 1.00 33.69 396 MET A N 1
ATOM 3196 C CA . MET A 1 396 ? 52.037 20.950 -52.853 1.00 33.69 396 MET A CA 1
ATOM 3197 C C . MET A 1 396 ? 52.323 22.438 -52.761 1.00 33.69 396 MET A C 1
ATOM 3199 O O . MET A 1 396 ? 51.511 23.234 -53.218 1.00 33.69 396 MET A O 1
ATOM 3203 N N . ASN A 1 397 ? 53.411 22.772 -52.065 1.00 37.66 397 ASN A N 1
ATOM 3204 C CA . ASN A 1 397 ? 53.838 24.124 -51.680 1.00 37.66 397 ASN A CA 1
ATOM 3205 C C . ASN A 1 397 ? 53.179 24.772 -50.443 1.00 37.66 397 ASN A C 1
ATOM 3207 O O . ASN A 1 397 ? 52.895 25.959 -50.495 1.00 37.66 397 ASN A O 1
ATOM 3211 N N . CYS A 1 398 ? 53.011 24.067 -49.316 1.00 39.28 398 CYS A N 1
ATOM 3212 C CA . CYS A 1 398 ? 52.736 24.763 -48.037 1.00 39.28 398 CYS A CA 1
ATOM 3213 C C . CYS A 1 398 ? 53.877 24.724 -47.014 1.00 39.28 398 CYS A C 1
ATOM 3215 O O . CYS A 1 398 ? 53.915 25.588 -46.154 1.00 39.28 398 CYS A O 1
ATOM 3217 N N . CYS A 1 399 ? 54.846 23.810 -47.117 1.00 39.50 399 CYS A N 1
ATOM 3218 C CA . CYS A 1 399 ? 56.093 23.914 -46.352 1.00 39.50 399 CYS A CA 1
ATOM 3219 C C . CYS A 1 399 ? 57.238 23.370 -47.210 1.00 39.50 399 CYS A C 1
ATOM 3221 O O . CYS A 1 399 ? 57.294 22.167 -47.478 1.00 39.50 399 CYS A O 1
ATOM 3223 N N . LYS A 1 400 ? 58.134 24.244 -47.681 1.00 34.56 400 LYS A N 1
ATOM 3224 C CA . LYS A 1 400 ? 59.470 23.822 -48.120 1.00 34.56 400 LYS A CA 1
ATOM 3225 C C . LYS A 1 400 ? 60.347 23.719 -46.865 1.00 34.56 400 LYS A C 1
ATOM 3227 O O . LYS A 1 400 ? 60.273 24.617 -46.031 1.00 34.56 400 LYS A O 1
ATOM 3232 N N . PRO A 1 401 ? 61.180 22.678 -46.704 1.00 35.00 401 PRO A N 1
ATOM 3233 C CA . PRO A 1 401 ? 62.171 22.680 -45.640 1.00 35.00 401 PRO A CA 1
ATOM 3234 C C . PRO A 1 401 ? 63.207 23.758 -45.981 1.00 35.00 401 PRO A C 1
ATOM 3236 O O . PRO A 1 401 ? 63.920 23.617 -46.974 1.00 35.00 401 PRO A O 1
ATOM 3239 N N . GLY A 1 402 ? 63.248 24.842 -45.201 1.00 39.12 402 GLY A N 1
ATOM 3240 C CA . GLY A 1 402 ? 64.304 25.856 -45.299 1.00 39.12 402 GLY A CA 1
ATOM 3241 C C . GLY A 1 402 ? 63.888 27.328 -45.372 1.00 39.12 402 GLY A C 1
ATOM 3242 O O . GLY A 1 402 ? 64.763 28.151 -45.614 1.00 39.12 402 GLY A O 1
ATOM 3243 N N . THR A 1 403 ? 62.622 27.696 -45.165 1.00 35.09 403 THR A N 1
ATOM 3244 C CA . THR A 1 403 ? 62.222 29.115 -45.070 1.00 35.09 403 THR A CA 1
ATOM 3245 C C . THR A 1 403 ? 61.299 29.319 -43.871 1.00 35.09 403 THR A C 1
ATOM 3247 O O . THR A 1 403 ? 60.125 28.966 -43.932 1.00 35.09 403 THR A O 1
ATOM 3250 N N . GLU A 1 404 ? 61.833 29.867 -42.779 1.00 40.03 404 GLU A N 1
ATOM 3251 C CA . GLU A 1 404 ? 61.087 30.254 -41.567 1.00 40.03 404 GLU A CA 1
ATOM 3252 C C . GLU A 1 404 ? 60.171 31.482 -41.771 1.00 40.03 404 GLU A C 1
ATOM 3254 O O . GLU A 1 404 ? 59.571 31.947 -40.811 1.00 40.03 404 GLU A O 1
ATOM 3259 N N . GLU A 1 405 ? 60.017 32.000 -42.996 1.00 39.28 405 GLU A N 1
ATOM 3260 C CA . GLU A 1 405 ? 59.360 33.298 -43.232 1.00 39.28 405 GLU A CA 1
ATOM 3261 C C . GLU A 1 405 ? 57.914 33.253 -43.769 1.00 39.28 405 GLU A C 1
ATOM 3263 O O . GLU A 1 405 ? 57.238 34.261 -43.661 1.00 39.28 405 GLU A O 1
ATOM 3268 N N . ASP A 1 406 ? 57.362 32.123 -44.238 1.00 39.53 406 ASP A N 1
ATOM 3269 C CA . ASP A 1 406 ? 56.030 32.121 -44.896 1.00 39.53 406 ASP A CA 1
ATOM 3270 C C . ASP A 1 406 ? 55.031 31.110 -44.294 1.00 39.53 406 ASP A C 1
ATOM 3272 O O . ASP A 1 406 ? 54.483 30.242 -44.974 1.00 39.53 406 ASP A O 1
ATOM 3276 N N . SER A 1 407 ? 54.784 31.196 -42.986 1.00 43.00 407 SER A N 1
ATOM 3277 C CA . SER A 1 407 ? 53.602 30.589 -42.340 1.00 43.00 407 SER A CA 1
ATOM 3278 C C . SER A 1 407 ? 52.667 31.666 -41.795 1.00 43.00 407 SER A C 1
ATOM 3280 O O . SER A 1 407 ? 52.152 31.544 -40.685 1.00 43.00 407 SER A O 1
ATOM 3282 N N . GLU A 1 408 ? 52.469 32.745 -42.547 1.00 43.19 408 GLU A N 1
ATOM 3283 C CA . GLU A 1 408 ? 51.529 33.787 -42.154 1.00 43.19 408 GLU A CA 1
ATOM 3284 C C . GLU A 1 408 ? 50.105 33.395 -42.556 1.00 43.19 408 GLU A C 1
ATOM 3286 O O . GLU A 1 408 ? 49.804 33.062 -43.705 1.00 43.19 408 GLU A O 1
ATOM 3291 N N . LEU A 1 409 ? 49.211 33.404 -41.567 1.00 47.00 409 LEU A N 1
ATOM 3292 C CA . LEU A 1 409 ? 47.781 33.436 -41.822 1.00 47.00 409 LEU A CA 1
ATOM 3293 C C . LEU A 1 409 ? 47.465 34.743 -42.546 1.00 47.00 409 LEU A C 1
ATOM 3295 O O . LEU A 1 409 ? 47.597 35.814 -41.959 1.00 47.00 409 LEU A O 1
ATOM 3299 N N . ASP A 1 410 ? 47.004 34.651 -43.790 1.00 46.84 410 ASP A N 1
ATOM 3300 C CA . ASP A 1 410 ? 46.510 35.823 -44.502 1.00 46.84 410 ASP A CA 1
ATOM 3301 C C . ASP A 1 410 ? 45.193 36.277 -43.860 1.00 46.84 410 ASP A C 1
ATOM 3303 O O . ASP A 1 410 ? 44.168 35.583 -43.894 1.00 46.84 410 ASP A O 1
ATOM 3307 N N . THR A 1 411 ? 45.246 37.428 -43.199 1.00 56.09 411 THR A N 1
ATOM 3308 C CA . THR A 1 411 ? 44.101 38.035 -42.540 1.00 56.09 411 THR A CA 1
ATOM 3309 C C . THR A 1 411 ? 43.627 39.233 -43.348 1.00 56.09 411 THR A C 1
ATOM 3311 O O . THR A 1 411 ? 44.320 40.231 -43.501 1.00 56.09 411 THR A O 1
ATOM 3314 N N . CYS A 1 412 ? 42.378 39.176 -43.818 1.00 59.59 412 CYS A N 1
ATOM 3315 C CA . CYS A 1 412 ? 41.736 40.305 -44.500 1.00 59.59 412 CYS A CA 1
ATOM 3316 C C . CYS A 1 412 ? 41.451 41.510 -43.579 1.00 59.59 412 CYS A C 1
ATOM 3318 O O . CYS A 1 412 ? 40.903 42.511 -44.029 1.00 59.59 412 CYS A O 1
ATOM 3320 N N . ILE A 1 413 ? 41.775 41.404 -42.286 1.00 65.19 413 ILE A N 1
ATOM 3321 C CA . ILE A 1 413 ? 41.587 42.443 -41.274 1.00 65.19 413 ILE A CA 1
ATOM 3322 C C . ILE A 1 413 ? 42.890 42.576 -40.482 1.00 65.19 413 ILE A C 1
ATOM 3324 O O . ILE A 1 413 ? 43.405 41.594 -39.954 1.00 65.19 413 ILE A O 1
ATOM 3328 N N . CYS A 1 414 ? 43.416 43.790 -40.354 1.00 76.44 414 CYS A N 1
ATOM 3329 C CA . CYS A 1 414 ? 44.553 44.040 -39.476 1.00 76.44 414 CYS A CA 1
ATOM 3330 C C . CYS A 1 414 ? 44.111 43.844 -38.015 1.00 76.44 414 CYS A C 1
ATOM 3332 O O . CYS A 1 414 ? 43.324 44.627 -37.478 1.00 76.44 414 CYS A O 1
ATOM 3334 N N . CYS A 1 415 ? 44.572 42.768 -37.375 1.00 76.38 415 CYS A N 1
ATOM 3335 C CA . CYS A 1 415 ? 44.222 42.466 -35.986 1.00 76.38 415 CYS A CA 1
ATOM 3336 C C . CYS A 1 415 ? 44.764 43.523 -35.011 1.00 76.38 415 CYS A C 1
ATOM 3338 O O . CYS A 1 415 ? 44.147 43.752 -33.971 1.00 76.38 415 CYS A O 1
ATOM 3340 N N . ASP A 1 416 ? 45.861 44.202 -35.360 1.00 81.38 416 ASP A N 1
ATOM 3341 C CA . ASP A 1 416 ? 46.378 45.335 -34.591 1.00 81.38 416 ASP A CA 1
ATOM 3342 C C . ASP A 1 416 ? 45.442 46.548 -34.656 1.00 81.38 416 ASP A C 1
ATOM 3344 O O . ASP A 1 416 ? 45.208 47.183 -33.630 1.00 81.38 416 ASP A O 1
ATOM 3348 N N . ASP A 1 417 ? 44.807 46.810 -35.803 1.00 81.00 417 ASP A N 1
ATOM 3349 C CA . ASP A 1 417 ? 43.799 47.874 -35.923 1.00 81.00 417 ASP A CA 1
ATOM 3350 C C . ASP A 1 417 ? 42.550 47.550 -35.093 1.00 81.00 417 ASP A C 1
ATOM 3352 O O . ASP A 1 417 ? 41.966 48.430 -34.461 1.00 81.00 417 ASP A O 1
ATOM 3356 N N . VAL A 1 418 ? 42.143 46.275 -35.054 1.00 82.12 418 VAL A N 1
ATOM 3357 C CA . VAL A 1 418 ? 41.042 45.811 -34.191 1.00 82.12 418 VAL A CA 1
ATOM 3358 C C . VAL A 1 418 ? 41.406 45.998 -32.720 1.00 82.12 418 VAL A C 1
ATOM 3360 O O . VAL A 1 418 ? 40.598 46.527 -31.958 1.00 82.12 418 VAL A O 1
ATOM 3363 N N . ARG A 1 419 ? 42.620 45.599 -32.318 1.00 85.69 419 ARG A N 1
ATOM 3364 C CA . ARG A 1 419 ? 43.129 45.791 -30.955 1.00 85.69 419 ARG A CA 1
ATOM 3365 C C . ARG A 1 419 ? 43.131 47.270 -30.581 1.00 85.69 419 ARG A C 1
ATOM 3367 O O . ARG A 1 419 ? 42.587 47.618 -29.538 1.00 85.69 419 ARG A O 1
ATOM 3374 N N . GLN A 1 420 ? 43.688 48.127 -31.433 1.00 83.31 420 GLN A N 1
ATOM 3375 C CA . GLN A 1 420 ? 43.755 49.561 -31.176 1.00 83.31 420 GLN A CA 1
ATOM 3376 C C . GLN A 1 420 ? 42.357 50.174 -31.078 1.00 83.31 420 GLN A C 1
ATOM 3378 O O . GLN A 1 420 ? 42.082 50.906 -30.137 1.00 83.31 420 GLN A O 1
ATOM 3383 N N . PHE A 1 421 ? 41.431 49.795 -31.964 1.00 84.88 421 PHE A N 1
ATOM 3384 C CA . PHE A 1 421 ? 40.047 50.263 -31.902 1.00 84.88 421 PHE A CA 1
ATOM 3385 C C . PHE A 1 421 ? 39.368 49.903 -30.576 1.00 84.88 421 PHE A C 1
ATOM 3387 O O . PHE A 1 421 ? 38.628 50.715 -30.021 1.00 84.88 421 PHE A O 1
ATOM 3394 N N . VAL A 1 422 ? 39.586 48.685 -30.071 1.00 84.75 422 VAL A N 1
ATOM 3395 C CA . VAL A 1 422 ? 39.013 48.249 -28.790 1.00 84.75 422 VAL A CA 1
ATOM 3396 C C . VAL A 1 422 ? 39.616 49.043 -27.631 1.00 84.75 422 VAL A C 1
ATOM 3398 O O . VAL A 1 422 ? 38.861 49.483 -26.768 1.00 84.75 422 VAL A O 1
ATOM 3401 N N . LEU A 1 423 ? 40.934 49.276 -27.645 1.00 83.50 423 LEU A N 1
ATOM 3402 C CA . LEU A 1 423 ? 41.628 50.091 -26.640 1.00 83.50 423 LEU A CA 1
ATOM 3403 C C . LEU A 1 423 ? 41.208 51.569 -26.680 1.00 83.50 423 LEU A C 1
ATOM 3405 O O . LEU A 1 423 ? 41.129 52.199 -25.636 1.00 83.50 423 LEU A O 1
ATOM 3409 N N . ASP A 1 424 ? 40.901 52.115 -27.858 1.00 83.00 424 ASP A N 1
ATOM 3410 C CA . ASP A 1 424 ? 40.444 53.502 -28.013 1.00 83.00 424 ASP A CA 1
ATOM 3411 C C . ASP A 1 424 ? 38.962 53.677 -27.639 1.00 83.00 424 ASP A C 1
ATOM 3413 O O . ASP A 1 424 ? 38.527 54.763 -27.255 1.00 83.00 424 ASP A O 1
ATOM 3417 N N . SER A 1 425 ? 38.161 52.616 -27.792 1.00 80.19 425 SER A N 1
ATOM 3418 C CA . SER A 1 425 ? 36.710 52.642 -27.553 1.00 80.19 425 SER A CA 1
ATOM 3419 C C . SER A 1 425 ? 36.326 52.388 -26.097 1.00 80.19 425 SER A C 1
ATOM 3421 O O . SER A 1 425 ? 35.163 52.585 -25.745 1.00 80.19 425 SER A O 1
ATOM 3423 N N . LEU A 1 426 ? 37.268 51.923 -25.276 1.00 78.56 426 LEU A N 1
ATOM 3424 C CA . LEU A 1 426 ? 37.081 51.611 -23.862 1.00 78.56 426 LEU A CA 1
ATOM 3425 C C . LEU A 1 426 ? 38.060 52.447 -23.039 1.00 78.56 426 LEU A C 1
ATOM 3427 O O . LEU A 1 426 ? 39.238 52.527 -23.372 1.00 78.56 426 LEU A O 1
ATOM 3431 N N . SER A 1 427 ? 37.596 53.090 -21.970 1.00 67.88 427 SER A N 1
ATOM 3432 C CA . SER A 1 427 ? 38.509 53.827 -21.089 1.00 67.88 427 SER A CA 1
ATOM 3433 C C . SER A 1 427 ? 39.378 52.863 -20.263 1.00 67.88 427 SER A C 1
ATOM 3435 O O . SER A 1 427 ? 38.974 51.736 -19.984 1.00 67.88 427 SER A O 1
ATOM 3437 N N . LEU A 1 428 ? 40.575 53.293 -19.836 1.00 58.47 428 LEU A N 1
ATOM 3438 C CA . LEU A 1 428 ? 41.479 52.469 -19.007 1.00 58.47 428 LEU A CA 1
ATOM 3439 C C . LEU A 1 428 ? 40.851 52.036 -17.665 1.00 58.47 428 LEU A C 1
ATOM 3441 O O . LEU A 1 428 ? 41.278 51.038 -17.096 1.00 58.47 428 LEU A O 1
ATOM 3445 N N . GLU A 1 429 ? 39.833 52.749 -17.170 1.00 59.59 429 GLU A N 1
ATOM 3446 C CA . GLU A 1 429 ? 39.063 52.359 -15.975 1.00 59.59 429 GLU A CA 1
ATOM 3447 C C . GLU A 1 429 ? 38.037 51.241 -16.260 1.00 59.59 429 GLU A C 1
ATOM 3449 O O . GLU A 1 429 ? 37.615 50.547 -15.339 1.00 59.59 429 GLU A O 1
ATOM 3454 N N . GLU A 1 430 ? 37.660 51.025 -17.525 1.00 61.16 430 GLU A N 1
ATOM 3455 C CA . GLU A 1 430 ? 36.670 50.030 -17.968 1.00 61.16 430 GLU A CA 1
ATOM 3456 C C . GLU A 1 430 ? 37.305 48.730 -18.492 1.00 61.16 430 GLU A C 1
ATOM 3458 O O . GLU A 1 430 ? 36.580 47.785 -18.807 1.00 61.16 430 GLU A O 1
ATOM 3463 N N . LEU A 1 431 ? 38.639 48.655 -18.596 1.00 69.38 431 LEU A N 1
ATOM 3464 C CA . LEU A 1 431 ? 39.348 47.503 -19.159 1.00 69.38 431 LEU A CA 1
ATOM 3465 C C . LEU A 1 431 ? 40.574 47.096 -18.314 1.00 69.38 431 LEU 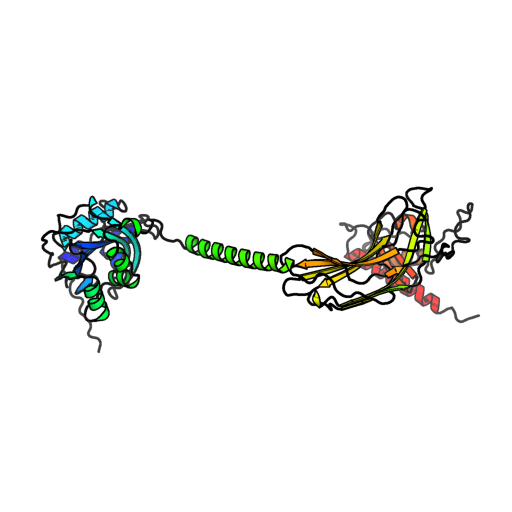A C 1
ATOM 3467 O O . LEU A 1 431 ? 41.701 47.449 -18.657 1.00 69.38 431 LEU A O 1
ATOM 3471 N N . PRO A 1 432 ? 40.397 46.289 -17.251 1.00 68.94 432 PRO A N 1
ATOM 3472 C CA . PRO A 1 432 ? 41.515 45.722 -16.489 1.00 68.94 432 PRO A CA 1
ATOM 3473 C C . PRO A 1 432 ? 42.258 44.587 -17.226 1.00 68.94 432 PRO A C 1
ATOM 3475 O O . PRO A 1 432 ? 43.225 44.046 -16.700 1.00 68.94 432 PRO A O 1
ATOM 3478 N N . LEU A 1 433 ? 41.817 44.204 -18.433 1.00 72.06 433 LEU A N 1
ATOM 3479 C CA . LEU A 1 433 ? 42.354 43.073 -19.195 1.00 72.06 433 LEU A CA 1
ATOM 3480 C C . LEU A 1 433 ? 43.368 43.517 -20.252 1.00 72.06 433 LEU A C 1
ATOM 3482 O O . LEU A 1 433 ? 43.129 44.450 -21.019 1.00 72.06 433 LEU A O 1
ATOM 3486 N N . GLU A 1 434 ? 44.467 42.774 -20.366 1.00 78.81 434 GLU A N 1
ATOM 3487 C CA . GLU A 1 434 ? 45.441 42.970 -21.436 1.00 78.81 434 GLU A CA 1
ATOM 3488 C C . GLU A 1 434 ? 44.967 42.314 -22.745 1.00 78.81 434 GLU A C 1
ATOM 3490 O O . GLU A 1 434 ? 44.687 41.115 -22.797 1.00 78.81 434 GLU A O 1
ATOM 3495 N N . ILE A 1 435 ? 44.902 43.096 -23.828 1.00 80.50 435 ILE A N 1
ATOM 3496 C CA . ILE A 1 435 ? 44.541 42.611 -25.168 1.00 80.50 435 ILE A CA 1
ATOM 3497 C C . ILE A 1 435 ? 45.800 42.539 -26.035 1.00 80.50 435 ILE A C 1
ATOM 3499 O O . ILE A 1 435 ? 46.454 43.559 -26.275 1.00 80.50 435 ILE A O 1
ATOM 3503 N N . GLN A 1 436 ? 46.106 41.349 -26.557 1.00 79.31 436 GLN A N 1
ATOM 3504 C CA . GLN A 1 436 ? 47.252 41.089 -27.434 1.00 79.31 436 GLN A CA 1
ATOM 3505 C C . GLN A 1 436 ? 46.822 40.382 -28.726 1.00 79.31 436 GLN A C 1
ATOM 3507 O O . GLN A 1 436 ? 45.886 39.581 -28.731 1.00 79.31 436 GLN A O 1
ATOM 3512 N N . VAL A 1 437 ? 47.534 40.660 -29.821 1.00 79.19 437 VAL A N 1
ATOM 3513 C CA . VAL A 1 437 ? 47.395 39.933 -31.091 1.00 79.19 437 VAL A CA 1
ATOM 3514 C C . VAL A 1 437 ? 48.350 38.741 -31.078 1.00 79.19 437 VAL A C 1
ATOM 3516 O O . VAL A 1 437 ? 49.514 38.876 -30.707 1.00 79.19 437 VAL A O 1
ATOM 3519 N N . SER A 1 438 ? 47.859 37.565 -31.472 1.00 69.00 438 SER A N 1
ATOM 3520 C CA . SER A 1 438 ? 48.676 36.356 -31.600 1.00 69.00 438 SER A CA 1
ATOM 3521 C C . SER A 1 438 ? 48.906 36.019 -33.067 1.00 69.00 438 SER A C 1
ATOM 3523 O O . SER A 1 438 ? 47.951 35.870 -33.827 1.00 69.00 438 SER A O 1
ATOM 3525 N N . ASN A 1 439 ? 50.173 35.806 -33.426 1.00 64.50 439 ASN A N 1
ATOM 3526 C CA . ASN A 1 439 ? 50.594 35.407 -34.774 1.00 64.50 439 ASN A CA 1
ATOM 3527 C C . ASN A 1 439 ? 50.801 33.885 -34.902 1.00 64.50 439 ASN A C 1
ATOM 3529 O O . ASN A 1 439 ? 51.299 33.409 -35.917 1.00 64.50 439 ASN A O 1
ATOM 3533 N N . ASN A 1 440 ? 50.445 33.098 -33.877 1.00 61.50 440 ASN A N 1
ATOM 3534 C CA . ASN A 1 440 ? 50.608 31.642 -33.885 1.00 61.50 440 ASN A CA 1
ATOM 3535 C C . ASN A 1 440 ? 49.269 30.934 -33.605 1.00 61.50 440 ASN A C 1
ATOM 3537 O O . ASN A 1 440 ? 48.916 30.734 -32.441 1.00 61.50 440 ASN A O 1
ATOM 3541 N N . PRO A 1 441 ? 48.525 30.507 -34.639 1.00 53.66 441 PRO A N 1
ATOM 3542 C CA . PRO A 1 441 ? 47.231 29.844 -34.458 1.00 53.66 441 PRO A CA 1
ATOM 3543 C C . PRO A 1 441 ? 47.359 28.417 -33.901 1.00 53.66 441 PRO A C 1
ATOM 3545 O O . PRO A 1 441 ? 46.465 27.932 -33.207 1.00 53.66 441 PRO A O 1
ATOM 3548 N N . GLY A 1 442 ? 48.474 27.735 -34.191 1.00 51.91 442 GLY A N 1
ATOM 3549 C CA . GLY A 1 442 ? 48.685 26.327 -33.849 1.00 51.91 442 GLY A CA 1
ATOM 3550 C C . GLY A 1 442 ? 48.954 26.093 -32.365 1.00 51.91 442 GLY A C 1
ATOM 3551 O O . GLY A 1 442 ? 48.531 25.079 -31.815 1.00 51.91 442 GLY A O 1
ATOM 3552 N N . ARG A 1 443 ? 49.596 27.049 -31.682 1.00 50.91 443 ARG A N 1
ATOM 3553 C CA . ARG A 1 443 ? 49.900 26.932 -30.246 1.00 50.91 443 ARG A CA 1
ATOM 3554 C C . ARG A 1 443 ? 48.649 26.976 -29.358 1.00 50.91 443 ARG A C 1
ATOM 3556 O O . ARG A 1 443 ? 48.692 26.457 -28.249 1.00 50.91 443 ARG A O 1
ATOM 3563 N N . TYR A 1 444 ? 47.544 27.550 -29.843 1.00 51.72 444 TYR A N 1
ATOM 3564 C CA . TYR A 1 444 ? 46.332 27.784 -29.045 1.00 51.72 444 TYR A CA 1
ATOM 3565 C C . TYR A 1 444 ? 45.164 26.840 -29.366 1.00 51.72 444 TYR A C 1
ATOM 3567 O O . TYR A 1 444 ? 44.349 26.593 -28.482 1.00 51.72 444 TYR A O 1
ATOM 3575 N N . LEU A 1 445 ? 45.105 26.234 -30.561 1.00 50.41 445 LEU A N 1
ATOM 3576 C CA . LEU A 1 445 ? 44.084 25.220 -30.890 1.00 50.41 445 LEU A CA 1
ATOM 3577 C C . LEU A 1 445 ? 44.252 23.907 -30.101 1.00 50.41 445 LEU A C 1
ATOM 3579 O O . LEU A 1 445 ? 43.293 23.151 -29.965 1.00 50.41 445 LEU A O 1
ATOM 3583 N N . CYS A 1 446 ? 45.449 23.651 -29.563 1.00 45.84 446 CYS A N 1
ATOM 3584 C CA . CYS A 1 446 ? 45.765 22.429 -28.821 1.00 45.84 446 CYS A CA 1
ATOM 3585 C C . CYS A 1 446 ? 45.861 22.622 -27.294 1.00 45.84 446 CYS A C 1
ATOM 3587 O O . CYS A 1 446 ? 46.026 21.628 -26.593 1.00 45.84 446 CYS A O 1
ATOM 3589 N N . ALA A 1 447 ? 45.794 23.857 -26.768 1.00 40.84 447 ALA A N 1
ATOM 3590 C CA . ALA A 1 447 ? 46.195 24.139 -25.380 1.00 40.84 447 ALA A CA 1
ATOM 3591 C C . ALA A 1 447 ? 45.117 24.709 -24.431 1.00 40.84 447 ALA A C 1
ATOM 3593 O O . ALA A 1 447 ? 45.333 24.624 -23.227 1.00 40.84 447 ALA A O 1
ATOM 3594 N N . TYR A 1 448 ? 43.962 25.227 -24.881 1.00 52.41 448 TYR A N 1
ATOM 3595 C CA . TYR A 1 448 ? 42.916 25.728 -23.962 1.00 52.41 448 TYR A CA 1
ATOM 3596 C C . TYR A 1 448 ? 41.476 25.509 -24.464 1.00 52.41 448 TYR A C 1
ATOM 3598 O O . TYR A 1 448 ? 41.215 25.410 -25.659 1.00 52.41 448 TYR A O 1
ATOM 3606 N N . ILE A 1 449 ? 40.539 25.423 -23.509 1.00 48.66 449 ILE A N 1
ATOM 3607 C CA . ILE A 1 449 ? 39.136 24.978 -23.659 1.00 48.66 449 ILE A CA 1
ATOM 3608 C C . ILE A 1 449 ? 38.177 26.138 -24.035 1.00 48.66 449 ILE A C 1
ATOM 3610 O O . ILE A 1 449 ? 37.031 25.895 -24.408 1.00 48.66 449 ILE A O 1
ATOM 3614 N N . PHE A 1 450 ? 38.628 27.400 -23.991 1.00 53.62 450 PHE A N 1
ATOM 3615 C CA . PHE A 1 450 ? 37.756 28.582 -24.067 1.00 53.62 450 PHE A CA 1
ATOM 3616 C C . PHE A 1 450 ? 38.100 29.494 -25.256 1.00 53.62 450 PHE A C 1
ATOM 3618 O O . PHE A 1 450 ? 38.912 30.413 -25.160 1.00 53.62 450 PHE A O 1
ATOM 3625 N N . TYR A 1 451 ? 37.456 29.256 -26.399 1.00 62.34 451 TYR A N 1
ATOM 3626 C CA . TYR A 1 451 ? 37.472 30.179 -27.536 1.00 62.34 451 TYR A CA 1
ATOM 3627 C C . TYR A 1 451 ? 36.051 30.468 -28.017 1.00 62.34 451 TYR A C 1
ATOM 3629 O O . TYR A 1 451 ? 35.175 29.603 -27.971 1.00 62.34 451 TYR A O 1
ATOM 3637 N N . CYS A 1 452 ? 35.832 31.680 -28.525 1.00 58.19 452 CYS A N 1
ATOM 3638 C CA . CYS A 1 452 ? 34.633 32.006 -29.289 1.00 58.19 452 CYS A CA 1
ATOM 3639 C C . CYS A 1 452 ? 35.005 32.088 -30.772 1.00 58.19 452 CYS A C 1
ATOM 3641 O O . CYS A 1 452 ? 35.925 32.820 -31.147 1.00 58.19 452 CYS A O 1
ATOM 3643 N N . SER A 1 453 ? 34.312 31.316 -31.614 1.00 61.69 453 SER A N 1
ATOM 3644 C CA . SER A 1 453 ? 34.445 31.421 -33.067 1.00 61.69 453 SER A CA 1
ATOM 3645 C C . SER A 1 453 ? 33.354 32.341 -33.599 1.00 61.69 453 SER A C 1
ATOM 3647 O O . SER A 1 453 ? 32.167 32.021 -33.529 1.00 61.69 453 SER A O 1
ATOM 3649 N N . LEU A 1 454 ? 33.762 33.491 -34.129 1.00 64.12 454 LEU A N 1
ATOM 3650 C CA . LEU A 1 454 ? 32.865 34.425 -34.797 1.00 64.12 454 LEU A CA 1
ATOM 3651 C C . LEU A 1 454 ? 32.911 34.143 -36.297 1.00 64.12 454 LEU A C 1
ATOM 3653 O O . LEU A 1 454 ? 33.970 34.218 -36.920 1.00 64.12 454 LEU A O 1
ATOM 3657 N N . PHE A 1 455 ? 31.763 33.791 -36.873 1.00 62.56 455 PHE A N 1
ATOM 3658 C CA . PHE A 1 455 ? 31.650 33.379 -38.269 1.00 62.56 455 PHE A CA 1
ATOM 3659 C C . PHE A 1 455 ? 30.908 34.431 -39.090 1.00 62.56 455 PHE A C 1
ATOM 3661 O O . PHE A 1 455 ? 29.771 34.777 -38.774 1.00 62.56 455 PHE A O 1
ATOM 3668 N N . ALA A 1 456 ? 31.536 34.905 -40.168 1.00 55.72 456 ALA A N 1
ATOM 3669 C CA . ALA A 1 456 ? 30.911 35.843 -41.101 1.00 55.72 456 ALA A CA 1
ATOM 3670 C C . ALA A 1 456 ? 30.410 35.147 -42.381 1.00 55.72 456 ALA A C 1
ATOM 3672 O O . ALA A 1 456 ? 29.304 35.420 -42.838 1.00 55.72 456 ALA A O 1
ATOM 3673 N N . THR A 1 457 ? 31.209 34.245 -42.972 1.00 56.16 457 THR A N 1
ATOM 3674 C CA . THR A 1 457 ? 30.904 33.511 -44.223 1.00 56.16 457 THR A CA 1
ATOM 3675 C C . THR A 1 457 ? 31.709 32.204 -44.310 1.00 56.16 457 THR A C 1
ATOM 3677 O O . THR A 1 457 ? 32.658 32.015 -43.550 1.00 56.16 457 THR A O 1
ATOM 3680 N N . ARG A 1 458 ? 31.368 31.290 -45.243 1.00 53.56 458 ARG A N 1
ATOM 3681 C CA . ARG A 1 458 ? 32.088 30.010 -45.441 1.00 53.56 458 ARG A CA 1
ATOM 3682 C C . ARG A 1 458 ? 33.589 30.257 -45.649 1.00 53.56 458 ARG A C 1
ATOM 3684 O O . ARG A 1 458 ? 33.989 30.747 -46.698 1.00 53.56 458 ARG A O 1
ATOM 3691 N N . GLY A 1 459 ? 34.395 29.877 -44.658 1.00 55.22 459 GLY A N 1
ATOM 3692 C CA . GLY A 1 459 ? 35.857 29.973 -44.695 1.00 55.22 459 GLY A CA 1
ATOM 3693 C C . GLY A 1 459 ? 36.459 31.227 -44.052 1.00 55.22 459 GLY A C 1
ATOM 3694 O O . GLY A 1 459 ? 37.672 31.379 -44.114 1.00 55.22 459 GLY A O 1
ATOM 3695 N N . ARG A 1 460 ? 35.659 32.110 -43.431 1.00 61.38 460 ARG A N 1
ATOM 3696 C CA . ARG A 1 460 ? 36.157 33.285 -42.692 1.00 61.38 460 ARG A CA 1
ATOM 3697 C C . ARG A 1 460 ? 35.657 33.262 -41.252 1.00 61.38 460 ARG A C 1
ATOM 3699 O O . ARG A 1 460 ? 34.471 33.495 -40.999 1.00 61.38 460 ARG A O 1
ATOM 3706 N N . SER A 1 461 ? 36.581 33.008 -40.334 1.00 64.56 461 SER A N 1
ATOM 3707 C CA . SER A 1 461 ? 36.326 32.936 -38.899 1.00 64.56 461 SER A CA 1
ATOM 3708 C C . SER A 1 461 ? 37.372 33.745 -38.147 1.00 64.56 461 SER A C 1
ATOM 3710 O O . SER A 1 461 ? 38.561 33.603 -38.424 1.00 64.56 461 SER A O 1
ATOM 3712 N N . LEU A 1 462 ? 36.933 34.551 -37.181 1.00 71.38 462 LEU A N 1
ATOM 3713 C CA . LEU A 1 462 ? 37.826 35.123 -36.178 1.00 71.38 462 LEU A CA 1
ATOM 3714 C C . LEU A 1 462 ? 37.788 34.246 -34.930 1.00 71.38 462 LEU A C 1
ATOM 3716 O O . LEU A 1 462 ? 36.711 33.902 -34.436 1.00 71.38 462 LEU A O 1
ATOM 3720 N N . PHE A 1 463 ? 38.968 33.921 -34.418 1.00 72.19 463 PHE A N 1
ATOM 3721 C CA . PHE A 1 463 ? 39.127 33.235 -33.146 1.00 72.19 463 PHE A CA 1
ATOM 3722 C C . PHE A 1 463 ? 39.539 34.250 -32.090 1.00 72.19 463 PHE A C 1
ATOM 3724 O O . PHE A 1 463 ? 40.593 34.871 -32.203 1.00 72.19 463 PHE A O 1
ATOM 3731 N N . VAL A 1 464 ? 38.701 34.410 -31.068 1.00 75.44 464 VAL A N 1
ATOM 3732 C CA . VAL A 1 464 ? 39.033 35.210 -29.888 1.00 75.44 464 VAL A CA 1
ATOM 3733 C C . VAL A 1 464 ? 39.279 34.248 -28.737 1.00 75.44 464 VAL A C 1
ATOM 3735 O O . VAL A 1 464 ? 38.392 33.469 -28.373 1.00 75.44 464 VAL A O 1
ATOM 3738 N N . HIS A 1 465 ? 40.495 34.281 -28.197 1.00 74.94 465 HIS A N 1
ATOM 3739 C CA . HIS A 1 465 ? 40.832 33.546 -26.986 1.00 74.94 465 HIS A CA 1
ATOM 3740 C C . HIS A 1 465 ? 40.290 34.298 -25.775 1.00 74.94 465 HIS A C 1
ATOM 3742 O O . HIS A 1 465 ? 40.474 35.510 -25.662 1.00 74.94 465 HIS A O 1
ATOM 3748 N N . ILE A 1 466 ? 39.620 33.573 -24.885 1.00 73.12 466 ILE A N 1
ATOM 3749 C CA . ILE A 1 466 ? 38.958 34.145 -23.719 1.00 73.12 466 ILE A CA 1
ATOM 3750 C C . ILE A 1 466 ? 39.603 33.519 -22.477 1.00 73.12 466 ILE A C 1
ATOM 3752 O O . ILE A 1 466 ? 39.676 32.290 -22.402 1.00 73.12 466 ILE A O 1
ATOM 3756 N N . PRO A 1 467 ? 40.114 34.318 -21.525 1.00 69.25 467 PRO A N 1
ATOM 3757 C CA . PRO A 1 467 ? 40.648 33.780 -20.278 1.00 69.25 467 PRO A CA 1
ATOM 3758 C C . PRO A 1 467 ? 39.538 33.100 -19.447 1.00 69.25 467 PRO A C 1
ATOM 3760 O O . PRO A 1 467 ? 38.352 33.346 -19.675 1.00 69.25 467 PRO A O 1
ATOM 3763 N N . PRO A 1 468 ? 39.885 32.218 -18.493 1.00 70.81 468 PRO A N 1
ATOM 3764 C CA . PRO A 1 468 ? 38.907 31.681 -17.549 1.00 70.81 468 PRO A CA 1
ATOM 3765 C C . PRO A 1 468 ? 38.254 32.806 -16.727 1.00 70.81 468 PRO A C 1
ATOM 3767 O O . PRO A 1 468 ? 38.879 33.829 -16.471 1.00 70.81 468 PRO A O 1
ATOM 3770 N N . PHE A 1 469 ? 37.001 32.604 -16.310 1.00 78.00 469 PHE A N 1
ATOM 3771 C CA . PHE A 1 469 ? 36.282 33.572 -15.477 1.00 78.00 469 PHE A CA 1
ATOM 3772 C C . PHE A 1 469 ? 36.826 33.584 -14.045 1.00 78.00 469 PHE A C 1
ATOM 3774 O O . PHE A 1 469 ? 36.917 32.527 -13.414 1.00 78.00 469 PHE A O 1
ATOM 3781 N N . ASP A 1 470 ? 37.115 34.774 -13.530 1.00 75.19 470 ASP A N 1
ATOM 3782 C CA . ASP A 1 470 ? 37.539 35.029 -12.152 1.00 75.19 470 ASP A CA 1
ATOM 3783 C C . ASP A 1 470 ? 37.053 36.416 -11.676 1.00 75.19 470 ASP A C 1
ATOM 3785 O O . ASP A 1 470 ? 36.236 37.058 -12.343 1.00 75.19 470 ASP A O 1
ATOM 3789 N N . ASP A 1 471 ? 37.504 36.854 -10.495 1.00 71.88 471 ASP A N 1
ATOM 3790 C CA . ASP A 1 471 ? 37.080 38.122 -9.883 1.00 71.88 471 ASP A CA 1
ATOM 3791 C C . ASP A 1 471 ? 37.511 39.361 -10.701 1.00 71.88 471 ASP A C 1
ATOM 3793 O O . ASP A 1 471 ? 36.913 40.428 -10.555 1.00 71.88 471 ASP A O 1
ATOM 3797 N N . GLU A 1 472 ? 38.509 39.228 -11.583 1.00 71.06 472 GLU A N 1
ATOM 3798 C CA . GLU A 1 472 ? 39.020 40.302 -12.448 1.00 71.06 472 GLU A CA 1
ATOM 3799 C C . GLU A 1 472 ? 38.434 40.221 -13.873 1.00 71.06 472 GLU A C 1
ATOM 3801 O O . GLU A 1 472 ? 38.185 41.247 -14.512 1.00 71.06 472 GLU A O 1
ATOM 3806 N N . CYS A 1 473 ? 38.141 39.012 -14.366 1.00 74.31 473 CYS A N 1
ATOM 3807 C CA . CYS A 1 473 ? 37.529 38.741 -15.663 1.00 74.31 473 CYS A CA 1
ATOM 3808 C C . CYS A 1 473 ? 36.070 38.275 -15.525 1.00 74.31 473 CYS A C 1
ATOM 3810 O O . CYS A 1 473 ? 35.744 37.086 -15.609 1.00 74.31 473 CYS A O 1
ATOM 3812 N N . THR A 1 474 ? 35.159 39.236 -15.355 1.00 82.12 474 THR A N 1
ATOM 3813 C CA . THR A 1 474 ? 33.719 38.956 -15.266 1.00 82.12 474 THR A CA 1
ATOM 3814 C C . THR A 1 474 ? 33.074 38.758 -16.644 1.00 82.12 474 THR A C 1
ATOM 3816 O O . THR A 1 474 ? 33.526 39.278 -17.669 1.00 82.12 474 THR A O 1
ATOM 3819 N N . ALA A 1 475 ? 31.950 38.035 -16.685 1.00 80.19 475 ALA A N 1
ATOM 3820 C CA . ALA A 1 475 ? 31.177 37.837 -17.915 1.00 80.19 475 ALA A CA 1
ATOM 3821 C C . ALA A 1 475 ? 30.675 39.159 -18.533 1.00 80.19 475 ALA A C 1
ATOM 3823 O O . ALA A 1 475 ? 30.601 39.281 -19.755 1.00 80.19 475 ALA A O 1
ATOM 3824 N N . GLU A 1 476 ? 30.356 40.156 -17.706 1.00 82.12 476 GLU A N 1
ATOM 3825 C CA . GLU A 1 476 ? 29.892 41.477 -18.149 1.00 82.12 476 GLU A CA 1
ATOM 3826 C C . GLU A 1 476 ? 30.999 42.245 -18.880 1.00 82.12 476 GLU A C 1
ATOM 3828 O O . GLU A 1 476 ? 30.769 42.777 -19.970 1.00 82.12 476 GLU A O 1
ATOM 3833 N N . LEU A 1 477 ? 32.216 42.216 -18.330 1.00 80.31 477 LEU A N 1
ATOM 3834 C CA . LEU A 1 477 ? 33.401 42.804 -18.945 1.00 80.31 477 LEU A CA 1
ATOM 3835 C C . LEU A 1 477 ? 33.729 42.123 -20.281 1.00 80.31 477 LEU A C 1
ATOM 3837 O O . LEU A 1 477 ? 33.961 42.787 -21.291 1.00 80.31 477 LEU A O 1
ATOM 3841 N N . LEU A 1 478 ? 33.670 40.791 -20.322 1.00 81.38 478 LEU A N 1
ATOM 3842 C CA . LEU A 1 478 ? 33.917 40.029 -21.544 1.00 81.38 478 LEU A CA 1
ATOM 3843 C C . LEU A 1 478 ? 32.909 40.361 -22.658 1.00 81.38 478 LEU A C 1
ATOM 3845 O O . LEU A 1 478 ? 33.296 40.516 -23.819 1.00 81.38 478 LEU A O 1
ATOM 3849 N N . ILE A 1 479 ? 31.621 40.495 -22.325 1.00 83.62 479 ILE A N 1
ATOM 3850 C CA . ILE A 1 479 ? 30.577 40.882 -23.288 1.00 83.62 479 ILE A CA 1
ATOM 3851 C C . ILE A 1 479 ? 30.863 42.274 -23.861 1.00 83.62 479 ILE A C 1
ATOM 3853 O O . ILE A 1 479 ? 30.708 42.486 -25.067 1.00 83.62 479 ILE A O 1
ATOM 3857 N N . LEU A 1 480 ? 31.297 43.212 -23.017 1.00 83.94 480 LEU A N 1
ATOM 3858 C CA . LEU A 1 480 ? 31.645 44.571 -23.421 1.00 83.94 480 LEU A CA 1
ATOM 3859 C C . LEU A 1 480 ? 32.810 44.574 -24.426 1.00 83.94 480 LEU A C 1
ATOM 3861 O O . LEU A 1 480 ? 32.701 45.190 -25.489 1.00 83.94 480 LEU A O 1
ATOM 3865 N N . VAL A 1 481 ? 33.872 43.810 -24.148 1.00 83.94 481 VAL A N 1
ATOM 3866 C CA . VAL A 1 481 ? 35.044 43.669 -25.030 1.00 83.94 481 VAL A CA 1
ATOM 3867 C C . VAL A 1 481 ? 34.683 42.984 -26.350 1.00 83.94 481 VAL A C 1
ATOM 3869 O O . VAL A 1 481 ? 34.984 43.510 -27.423 1.00 83.94 481 VAL A O 1
ATOM 3872 N N . LEU A 1 482 ? 33.976 41.849 -26.308 1.00 84.56 482 LEU A N 1
ATOM 3873 C CA . LEU A 1 482 ? 33.552 41.127 -27.516 1.00 84.56 482 LEU A CA 1
ATOM 3874 C C . LEU A 1 482 ? 32.639 41.981 -28.405 1.00 84.56 482 LEU A C 1
ATOM 3876 O O . LEU A 1 482 ? 32.740 41.930 -29.633 1.00 84.56 482 LEU A O 1
ATOM 3880 N N . LYS A 1 483 ? 31.779 42.809 -27.802 1.00 86.19 483 LYS A N 1
ATOM 3881 C CA . LYS A 1 483 ? 30.943 43.764 -28.533 1.00 86.19 483 LYS A CA 1
ATOM 3882 C C . LYS A 1 483 ? 31.790 44.798 -29.278 1.00 86.19 483 LYS A C 1
ATOM 3884 O O . LYS A 1 483 ? 31.494 45.073 -30.440 1.00 86.19 483 LYS A O 1
ATOM 3889 N N . GLN A 1 484 ? 32.837 45.345 -28.658 1.00 86.75 484 GLN A N 1
ATOM 3890 C CA . GLN A 1 484 ? 33.728 46.294 -29.336 1.00 86.75 484 GLN A CA 1
ATOM 3891 C C . GLN A 1 484 ? 34.540 45.632 -30.450 1.00 86.75 484 GLN A C 1
ATOM 3893 O O . GLN A 1 484 ? 34.656 46.212 -31.526 1.00 86.75 484 GLN A O 1
ATOM 3898 N N . ILE A 1 485 ? 35.004 44.393 -30.252 1.00 85.06 485 ILE A N 1
ATOM 3899 C CA . ILE A 1 485 ? 35.671 43.600 -31.299 1.00 85.06 485 ILE A CA 1
ATOM 3900 C C . ILE A 1 485 ? 34.749 43.433 -32.517 1.00 85.06 485 ILE A C 1
ATOM 3902 O O . ILE A 1 485 ? 35.160 43.678 -33.650 1.00 85.06 485 ILE A O 1
ATOM 3906 N N . LEU A 1 486 ? 33.476 43.088 -32.300 1.00 83.12 486 LEU A N 1
ATOM 3907 C CA . LEU A 1 486 ? 32.490 42.961 -33.378 1.00 83.12 486 LEU A CA 1
ATOM 3908 C C . LEU A 1 486 ? 32.237 44.288 -34.110 1.00 83.12 486 LEU A C 1
ATOM 3910 O O . LEU A 1 486 ? 32.145 44.300 -35.338 1.00 83.12 486 LEU A O 1
ATOM 3914 N N . ILE A 1 487 ? 32.150 45.405 -33.382 1.00 83.88 487 ILE A N 1
ATOM 3915 C CA . ILE A 1 487 ? 31.983 46.742 -33.974 1.00 83.88 487 ILE A CA 1
ATOM 3916 C C . ILE A 1 487 ? 33.222 47.137 -34.790 1.00 83.88 487 ILE A C 1
ATOM 3918 O O . ILE A 1 487 ? 33.072 47.667 -35.894 1.00 83.88 487 ILE A O 1
ATOM 3922 N N . ALA A 1 488 ? 34.426 46.863 -34.280 1.00 83.06 488 ALA A N 1
ATOM 3923 C CA . ALA A 1 488 ? 35.691 47.123 -34.963 1.00 83.06 488 ALA A CA 1
ATOM 3924 C C . ALA A 1 488 ? 35.752 46.374 -36.298 1.00 83.06 488 ALA A C 1
ATOM 3926 O O . ALA A 1 488 ? 35.954 46.982 -37.347 1.00 83.06 488 ALA A O 1
ATOM 3927 N N . ILE A 1 489 ? 35.474 45.067 -36.265 1.00 77.38 489 ILE A N 1
ATOM 3928 C CA . ILE A 1 489 ? 35.430 44.202 -37.449 1.00 77.38 489 ILE A CA 1
ATOM 3929 C C . ILE A 1 489 ? 34.406 44.723 -38.449 1.00 77.38 489 ILE A C 1
ATOM 3931 O O . ILE A 1 489 ? 34.723 44.876 -39.623 1.00 77.38 489 ILE A O 1
ATOM 3935 N N . TYR A 1 490 ? 33.193 45.046 -37.994 1.00 77.81 490 TYR A N 1
ATOM 3936 C CA . TYR A 1 490 ? 32.140 45.566 -38.863 1.00 77.81 490 TYR A CA 1
ATOM 3937 C C . TYR A 1 490 ? 32.567 46.856 -39.583 1.00 77.81 490 TYR A C 1
ATOM 3939 O O . TYR A 1 490 ? 32.372 46.982 -40.793 1.00 77.81 490 TYR A O 1
ATOM 3947 N N . LYS A 1 491 ? 33.193 47.799 -38.865 1.00 76.88 491 LYS A N 1
ATOM 3948 C CA . LYS A 1 491 ? 33.660 49.077 -39.429 1.00 76.88 491 LYS A CA 1
ATOM 3949 C C . LYS A 1 491 ? 34.840 48.907 -40.385 1.00 76.88 491 LYS A C 1
ATOM 3951 O O . LYS A 1 491 ? 34.818 49.478 -41.475 1.00 76.88 491 LYS A O 1
ATOM 3956 N N . LEU A 1 492 ? 35.848 48.130 -39.994 1.00 71.56 492 LEU A N 1
ATOM 3957 C CA . LEU A 1 492 ? 37.052 47.902 -40.798 1.00 71.56 492 LEU A CA 1
ATOM 3958 C C . LEU A 1 492 ? 36.728 47.112 -42.074 1.00 71.56 492 LEU A C 1
ATOM 3960 O O . LEU A 1 492 ? 37.238 47.426 -43.145 1.00 71.56 492 LEU A O 1
ATOM 3964 N N . TYR A 1 493 ? 35.806 46.155 -41.988 1.00 66.56 493 TYR A N 1
ATOM 3965 C CA . TYR A 1 493 ? 35.437 45.291 -43.105 1.00 66.56 493 TYR A CA 1
ATOM 3966 C C . TYR A 1 493 ? 34.501 45.960 -44.131 1.00 66.56 493 TYR A C 1
ATOM 3968 O O . TYR A 1 493 ? 34.623 45.720 -45.334 1.00 66.56 493 TYR A O 1
ATOM 3976 N N . LEU A 1 494 ? 33.564 46.819 -43.706 1.00 59.47 494 LEU A N 1
ATOM 3977 C CA . LEU A 1 494 ? 32.663 47.510 -44.643 1.00 59.47 494 LEU A CA 1
ATOM 3978 C C . LEU A 1 494 ? 33.297 48.738 -45.305 1.00 59.47 494 LEU A C 1
ATOM 3980 O O . LEU A 1 494 ? 33.017 48.984 -46.476 1.00 59.47 494 LEU A O 1
ATOM 3984 N N . ASN A 1 495 ? 34.197 49.459 -44.626 1.00 55.41 495 ASN A N 1
ATOM 3985 C CA . ASN A 1 495 ? 34.910 50.584 -45.245 1.00 55.41 495 ASN A CA 1
ATOM 3986 C C . ASN A 1 495 ? 35.884 50.141 -46.350 1.00 55.41 495 ASN A C 1
ATOM 3988 O O . ASN A 1 495 ? 36.090 50.881 -47.309 1.00 55.41 495 ASN A O 1
ATOM 3992 N N . GLN A 1 496 ? 36.436 48.925 -46.276 1.00 53.53 496 GLN A N 1
ATOM 3993 C CA . GLN A 1 496 ? 37.288 48.381 -47.342 1.00 53.53 496 GLN A CA 1
ATOM 3994 C C . GLN A 1 496 ? 36.513 48.023 -48.625 1.00 53.53 496 GLN A C 1
ATOM 3996 O O . GLN A 1 496 ? 37.090 48.036 -49.709 1.00 53.53 496 GLN A O 1
ATOM 4001 N N . ASN A 1 497 ? 35.199 47.782 -48.546 1.00 46.03 497 ASN A N 1
ATOM 4002 C CA . ASN A 1 497 ? 34.368 47.453 -49.713 1.00 46.03 497 ASN A CA 1
ATOM 4003 C C . ASN A 1 497 ? 33.826 48.683 -50.473 1.00 46.03 497 ASN A C 1
ATOM 4005 O O . ASN A 1 497 ? 33.138 48.516 -51.477 1.00 46.03 497 ASN A O 1
ATOM 4009 N N . VAL A 1 498 ? 34.143 49.911 -50.044 1.00 43.16 498 VAL A N 1
ATOM 4010 C CA . VAL A 1 498 ? 33.752 51.148 -50.756 1.00 43.16 498 VAL A CA 1
ATOM 4011 C C . VAL A 1 498 ? 34.803 51.583 -51.795 1.00 43.16 498 VAL A C 1
ATOM 4013 O O . VAL A 1 498 ? 34.482 52.358 -52.688 1.00 43.16 498 VAL A O 1
ATOM 4016 N N . ASN A 1 499 ? 36.028 51.042 -51.758 1.00 35.97 499 ASN A N 1
ATOM 4017 C CA . ASN A 1 499 ? 37.141 51.490 -52.615 1.00 35.97 499 ASN A CA 1
ATOM 4018 C C . ASN A 1 499 ? 37.602 50.488 -53.693 1.00 35.97 499 ASN A C 1
ATOM 4020 O O . ASN A 1 499 ? 38.659 50.677 -54.286 1.00 35.97 499 ASN A O 1
ATOM 4024 N N . VAL A 1 500 ? 36.809 49.458 -54.009 1.00 39.09 500 VAL A N 1
ATOM 4025 C CA . VAL A 1 500 ? 37.098 48.523 -55.119 1.00 39.09 500 VAL A CA 1
ATOM 4026 C C . VAL A 1 500 ? 36.049 48.667 -56.230 1.00 39.09 500 VAL A C 1
ATOM 4028 O O . VAL A 1 500 ? 35.364 47.727 -56.616 1.00 39.09 500 VAL A O 1
ATOM 4031 N N . GLN A 1 501 ? 35.905 49.894 -56.733 1.00 35.06 501 GLN A N 1
ATOM 4032 C CA . GLN A 1 501 ? 35.413 50.199 -58.082 1.00 35.06 501 GLN A CA 1
ATOM 4033 C C . GLN A 1 501 ? 36.203 51.393 -58.639 1.00 35.06 501 GLN A C 1
ATOM 4035 O O . GLN A 1 501 ? 35.674 52.486 -58.815 1.00 35.06 501 GLN A O 1
ATOM 4040 N N . SER A 1 502 ? 37.490 51.190 -58.913 1.00 31.66 502 SER A N 1
ATOM 4041 C CA . SER A 1 502 ? 38.234 52.000 -59.881 1.00 31.66 502 SER A CA 1
ATOM 4042 C C . SER A 1 502 ? 39.540 51.302 -60.250 1.00 31.66 502 SER A C 1
ATOM 4044 O O . SER A 1 502 ? 40.342 51.020 -59.360 1.00 31.66 502 SER A O 1
ATOM 4046 N N . VAL A 1 503 ? 39.734 51.157 -61.566 1.00 31.23 503 VAL A N 1
ATOM 4047 C CA . VAL A 1 503 ? 40.820 50.495 -62.319 1.00 31.23 503 VAL A CA 1
ATOM 4048 C C . VAL A 1 503 ? 40.643 48.997 -62.537 1.00 31.23 503 VAL A C 1
ATOM 4050 O O . VAL A 1 503 ? 40.803 48.206 -61.585 1.00 31.23 503 VAL A O 1
#

Organism: Meloidogyne javanica (NCBI:txid6303)

Sequence (503 aa):
MSTAVSTDSVDPIQEQYLTENCIQVDRNDEIIGPVSKRECHMNPLLHRAFSVFIFDKERRMLLQKRSSTKITFPLVWTNSCCSHPLFGIEQNGVDGVKIAAKRKLLHELGIDTVNVGDMEVMGRFIYLARSDSIWVEHELDYAIIVTNFDATFKPNPEEVSEVRFVTPDELNEMFIGGKELFSPWFSLFYKFHWLKTWWEKLDDLKSVRESDDMHSIWSRGNTIFAFTLTVLSAVTLMAFLTSMFAVKSVKVEISAANPRIRSMSDYTNEEGKSDLAMVSLNIHADMSPIFNWNVKQLFIFLVAEYSTMKNVINQVVLWDKIVKRPDSQVILEESIHPKYYFLDDGSNLLSHQNVTLILKWNIVPNAGRLEDSQGDGQFILKFPSNYVSGRSVPLMNCCKPGTEEDSELDTCICCDDVRQFVLDSLSLEELPLEIQVSNNPGRYLCAYIFYCSLFATRGRSLFVHIPPFDDECTAELLILVLKQILIAIYKLYLNQNVNVQSV

Secondary structure (DSSP, 8-state):
-------PPPPHHHHHHTTSEEEEE-TT--EEEEEEHHHHHHS---EEEEEEEEEETTSPEEEEEEPTT-SSSTT-EEESEEE-PBTTTS-SHHHHHHHHHHHHHHHHH---S--GGGEEEEEEEEEEEESSSS-EEEEEEEEEEEEEE-------TTTEEEEEEE-HHHHHHHHHH--S-B-HHHHHHHHTTHHHHHHHTTT-GGGGPPPSS---HHHHHHHHHHHHHHHHHHHHHHHHHHGGG------EEEEEEEEEEEEEE-SS-TT-EEEEEEEEEEEEEE-GGG--TTEEEEEEEEEEEE--SS-S-EEEEEEEEEEETTS--EEEEEEEPPSS-EEESSS-STT---EEEEEEEEEEESSS--EEEEEEEEEEE---SS-----SS--SSS--TT-TT------SS-HHHHHHHHHHHS-TTT--S-----S-SHHHHTT-S-EEEEEEETTEEEEEE-PPP-SSS-HHHHHHHHHHHHHHHHHHHHHHTTS-S--

pLDDT: mean 83.44, std 17.24, range [31.23, 98.38]

Radius of gyration: 48.37 Å; chains: 1; bounding box: 110×78×108 Å